Protein AF-0000000085049800 (afdb_homodimer)

Sequence (730 aa):
MSDAHPSPAIEVLEAGQAWETDAVIIGAGPVGLFAVFELGLLDIKAHLIDILDKVGGQCAELYPEKPIYDIPAWPIITGQEITDRLLEQIAPFGAKYHLGEMAVAVEKLEQDDGTTKWKVTTDQGTSVIARCILIAAGGGSFQPKKPPIPGIDGFEYIGAGIGVHYAVRKMEAFRGKRIVISGGGDSALDWTLNLQPIAERVTLMHRRDDFRAAPHSVAQMRKLVEEGKMDLIIGQATALSGETGHKLTGVTIEDNDGKEIHIDADTFLPFFGLTMKLGPVAEFGLNLHENLIPVDTEKFETSTPQIFAIGDINYYPGKLKLILSGFHEGALAAQAVFRYVFPDKKLRFQYTTSSSDLQKKLGVKMSDAHPSPAIEVLEAGQAWETDAVIIGAGPVGLFAVFELGLLDIKAHLIDILDKVGGQCAELYPEKPIYDIPAWPIITGQEITDRLLEQIAPFGAKYHLGEMAVAVEKLEQDDGTTKWKVTTDQGTSVIARCILIAAGGGSFQPKKPPIPGIDGFEYIGAGIGVHYAVRKMEAFRGKRIVISGGGDSALDWTLNLQPIAERVTLMHRRDDFRAAPHSVAQMRKLVEEGKMDLIIGQATALSGETGHKLTGVTIEDNDGKEIHIDADTFLPFFGLTMKLGPVAEFGLNLHENLIPVDTEKFETSTPQIFAIGDINYYPGKLKLILSGFHEGALAAQAVFRYVFPDKKLRFQYTTSSSDLQKKLGVK

Organism: Asticcacaulis excentricus (strain ATCC 15261 / DSM 4724 / KCTC 12464 / NCIMB 9791 / VKM B-1370 / CB 48) (NCBI:txid573065)

Structure (mmCIF, N/CA/C/O backbone):
data_AF-0000000085049800-model_v1
#
loop_
_entity.id
_entity.type
_entity.pdbx_description
1 polymer 'Ferredoxin--NADP reductase'
#
loop_
_atom_site.group_PDB
_atom_site.id
_atom_site.type_symbol
_atom_site.label_atom_id
_atom_site.label_alt_id
_atom_site.label_comp_id
_atom_site.label_asym_id
_atom_site.label_entity_id
_atom_site.label_seq_id
_atom_site.pdbx_PDB_ins_code
_atom_site.Cartn_x
_atom_site.Cartn_y
_atom_site.Cartn_z
_atom_site.occupancy
_atom_site.B_iso_or_equiv
_atom_site.auth_seq_id
_atom_site.auth_comp_id
_atom_site.auth_asym_id
_atom_site.auth_atom_id
_atom_site.pdbx_PDB_model_num
ATOM 1 N N . MET A 1 1 ? -1.495 15.266 -21.141 1 24.14 1 MET A N 1
ATOM 2 C CA . MET A 1 1 ? -2.504 16.062 -20.453 1 24.14 1 MET A CA 1
ATOM 3 C C . MET A 1 1 ? -3.275 15.203 -19.453 1 24.14 1 MET A C 1
ATOM 5 O O . MET A 1 1 ? -4.09 14.367 -19.828 1 24.14 1 MET A O 1
ATOM 9 N N . SER A 1 2 ? -2.662 14.758 -18.312 1 34.62 2 SER A N 1
ATOM 10 C CA . SER A 1 2 ? -3.285 13.93 -17.297 1 34.62 2 SER A CA 1
ATOM 11 C C . SER A 1 2 ? -4.66 14.461 -16.906 1 34.62 2 SER A C 1
ATOM 13 O O . SER A 1 2 ? -4.82 15.656 -16.656 1 34.62 2 SER A O 1
ATOM 15 N N . ASP A 1 3 ? -5.684 13.914 -17.453 1 35.56 3 ASP A N 1
ATOM 16 C CA . ASP A 1 3 ? -7.059 14.281 -17.109 1 35.56 3 ASP A CA 1
ATOM 17 C C . ASP A 1 3 ? -7.203 14.578 -15.625 1 35.56 3 ASP A C 1
ATOM 19 O O . ASP A 1 3 ? -6.996 13.703 -14.789 1 35.56 3 ASP A O 1
ATOM 23 N N . ALA A 1 4 ? -6.848 15.734 -15.289 1 41.78 4 ALA A N 1
ATOM 24 C CA . ALA A 1 4 ? -7.07 16.25 -13.945 1 41.78 4 ALA A CA 1
ATOM 25 C C . ALA A 1 4 ? -8.484 15.961 -13.469 1 41.78 4 ALA A C 1
ATOM 27 O O . ALA A 1 4 ? -9.453 16.547 -13.961 1 41.78 4 ALA A O 1
ATOM 28 N N . HIS A 1 5 ? -8.812 14.734 -13.109 1 48.75 5 HIS A N 1
ATOM 29 C CA . HIS A 1 5 ? -10.109 14.477 -12.484 1 48.75 5 HIS A CA 1
ATOM 30 C C . HIS A 1 5 ? -10.359 15.438 -11.328 1 48.75 5 HIS A C 1
ATOM 32 O O . HIS A 1 5 ? -9.5 15.625 -10.469 1 48.75 5 HIS A O 1
ATOM 38 N N . PRO A 1 6 ? -11.305 16.359 -11.484 1 51.94 6 PRO A N 1
ATOM 39 C CA . PRO A 1 6 ? -11.594 17.234 -10.352 1 51.94 6 PRO A CA 1
ATOM 40 C C . PRO A 1 6 ? -11.758 16.484 -9.039 1 51.94 6 PRO A C 1
ATOM 42 O O . PRO A 1 6 ? -12.32 15.375 -9.023 1 51.94 6 PRO A O 1
ATOM 45 N N . SER A 1 7 ? -11 16.797 -8.047 1 64.62 7 SER A N 1
ATOM 46 C CA . SER A 1 7 ? -11.141 16.203 -6.723 1 64.62 7 SER A CA 1
ATOM 47 C C . SER A 1 7 ? -12.578 16.344 -6.211 1 64.62 7 SER A C 1
ATOM 49 O O . SER A 1 7 ? -13.195 17.406 -6.359 1 64.62 7 SER A O 1
ATOM 51 N N . PRO A 1 8 ? -13.109 15.227 -5.816 1 71.88 8 PRO A N 1
ATOM 52 C CA . PRO A 1 8 ? -14.469 15.312 -5.27 1 71.88 8 PRO A CA 1
ATOM 53 C C . PRO A 1 8 ? -14.602 16.375 -4.18 1 71.88 8 PRO A C 1
ATOM 55 O O . PRO A 1 8 ? -13.633 16.656 -3.463 1 71.88 8 PRO A O 1
ATOM 58 N N . ALA A 1 9 ? -15.711 16.969 -4.23 1 78.5 9 ALA A N 1
ATOM 59 C CA . ALA A 1 9 ? -16.016 17.969 -3.207 1 78.5 9 ALA A CA 1
ATOM 60 C C . ALA A 1 9 ? -16.047 17.328 -1.818 1 78.5 9 ALA A C 1
ATOM 62 O O . ALA A 1 9 ? -16.641 16.266 -1.632 1 78.5 9 ALA A O 1
ATOM 63 N N . ILE A 1 10 ? -15.195 17.844 -0.924 1 89.19 10 ILE A N 1
ATOM 64 C CA . ILE A 1 10 ? -15.219 17.328 0.442 1 89.19 10 ILE A CA 1
ATOM 65 C C . ILE A 1 10 ? -16.125 18.203 1.305 1 89.19 10 ILE A C 1
ATOM 67 O O . ILE A 1 10 ? -16.297 19.391 1.032 1 89.19 10 ILE A O 1
ATOM 71 N N . GLU A 1 11 ? -16.828 17.625 2.279 1 90.06 11 GLU A N 1
ATOM 72 C CA . GLU A 1 11 ? -17.703 18.328 3.201 1 90.06 11 GLU A CA 1
ATOM 73 C C . GLU A 1 11 ? -16.938 18.844 4.418 1 90.06 11 GLU A C 1
ATOM 75 O O . GLU A 1 11 ? -16.812 18.141 5.422 1 90.06 11 GLU A O 1
ATOM 80 N N . VAL A 1 12 ? -16.594 20.031 4.332 1 94.06 12 VAL A N 1
ATOM 81 C CA . VAL A 1 12 ? -15.914 20.688 5.453 1 94.06 12 VAL A CA 1
ATOM 82 C C . VAL A 1 12 ? -16.953 21.312 6.383 1 94.06 12 VAL A C 1
ATOM 84 O O . VAL A 1 12 ? -17.766 22.125 5.945 1 94.06 12 VAL A O 1
ATOM 87 N N . LEU A 1 13 ? -16.875 20.984 7.629 1 95.62 13 LEU A N 1
ATOM 88 C CA . LEU A 1 13 ? -17.875 21.422 8.594 1 95.62 13 LEU A CA 1
ATOM 89 C C . LEU A 1 13 ? -17.438 22.703 9.281 1 95.62 13 LEU A C 1
ATOM 91 O O . LEU A 1 13 ? -16.234 22.922 9.492 1 95.62 13 LEU A O 1
ATOM 95 N N . GLU A 1 14 ? -18.406 23.422 9.664 1 92.62 14 GLU A N 1
ATOM 96 C CA . GLU A 1 14 ? -18.125 24.656 10.391 1 92.62 14 GLU A CA 1
ATOM 97 C C . GLU A 1 14 ? -17.562 24.375 11.773 1 92.62 14 GLU A C 1
ATOM 99 O O . GLU A 1 14 ? -18 23.438 12.445 1 92.62 14 GLU A O 1
ATOM 104 N N . ALA A 1 15 ? -16.703 25.203 12.219 1 93.31 15 ALA A N 1
ATOM 105 C CA . ALA A 1 15 ? -16.047 25.016 13.5 1 93.31 15 ALA A CA 1
ATOM 106 C C . ALA A 1 15 ? -16.969 25.375 14.656 1 93.31 15 ALA A C 1
ATOM 108 O O . ALA A 1 15 ? -17.938 26.109 14.484 1 93.31 15 ALA A O 1
ATOM 109 N N . GLY A 1 16 ? -16.656 24.812 15.789 1 95 16 GLY A N 1
ATOM 110 C CA . GLY A 1 16 ? -17.281 25.281 17.016 1 95 16 GLY A CA 1
ATOM 111 C C . GLY A 1 16 ? -18.5 24.484 17.422 1 95 16 GLY A C 1
ATOM 112 O O . GLY A 1 16 ? -19.172 24.812 18.406 1 95 16 GLY A O 1
ATOM 113 N N . GLN A 1 17 ? -18.797 23.484 16.688 1 96.94 17 GLN A N 1
ATOM 114 C CA . GLN A 1 17 ? -19.984 22.703 16.969 1 96.94 17 GLN A CA 1
ATOM 115 C C . GLN A 1 17 ? -19.641 21.359 17.578 1 96.94 17 GLN A C 1
ATOM 117 O O . GLN A 1 17 ? -18.453 21 17.656 1 96.94 17 GLN A O 1
ATOM 122 N N . ALA A 1 18 ? -20.672 20.734 18.094 1 98.31 18 ALA A N 1
ATOM 123 C CA . ALA A 1 18 ? -20.516 19.391 18.625 1 98.31 18 ALA A CA 1
ATOM 124 C C . ALA A 1 18 ? -21.016 18.344 17.625 1 98.31 18 ALA A C 1
ATOM 126 O O . ALA A 1 18 ? -22.047 18.516 16.984 1 98.31 18 ALA A O 1
ATOM 127 N N . TRP A 1 19 ? -20.219 17.281 17.469 1 98.62 19 TRP A N 1
ATOM 128 C CA . TRP A 1 19 ? -20.531 16.203 16.531 1 98.62 19 TRP A CA 1
ATOM 129 C C . TRP A 1 19 ? -20.391 14.844 17.188 1 98.62 19 TRP A C 1
ATOM 131 O O . TRP A 1 19 ? -19.781 14.719 18.25 1 98.62 19 TRP A O 1
ATOM 141 N N . GLU A 1 20 ? -21 13.898 16.609 1 98.44 20 GLU A N 1
ATOM 142 C CA . GLU A 1 20 ? -20.844 12.5 17 1 98.44 20 GLU A CA 1
ATOM 143 C C . GLU A 1 20 ? -20.594 11.617 15.781 1 98.44 20 GLU A C 1
ATOM 145 O O . GLU A 1 20 ? -21.188 11.836 14.719 1 98.44 20 GLU A O 1
ATOM 150 N N . THR A 1 21 ? -19.719 10.641 15.852 1 98.69 21 THR A N 1
ATOM 151 C CA . THR A 1 21 ? -19.391 9.695 14.789 1 98.69 21 THR A CA 1
ATOM 152 C C . THR A 1 21 ? -18.922 8.367 15.375 1 98.69 21 THR A C 1
ATOM 154 O O . THR A 1 21 ? -18.891 8.195 16.594 1 98.69 21 THR A O 1
ATOM 157 N N . ASP A 1 22 ? -18.656 7.371 14.523 1 98.81 22 ASP A N 1
ATOM 158 C CA . ASP A 1 22 ? -18.141 6.098 15 1 98.81 22 ASP A CA 1
ATOM 159 C C . ASP A 1 22 ? -16.656 6.207 15.336 1 98.81 22 ASP A C 1
ATOM 161 O O . ASP A 1 22 ? -16.203 5.719 16.375 1 98.81 22 ASP A O 1
ATOM 165 N N . ALA A 1 23 ? -15.898 6.84 14.477 1 98.94 23 ALA A N 1
ATOM 166 C CA . ALA A 1 23 ? -14.461 7.004 14.656 1 98.94 23 ALA A CA 1
ATOM 167 C C . ALA A 1 23 ? -14.016 8.414 14.273 1 98.94 23 ALA A C 1
ATOM 169 O O . ALA A 1 23 ? -14.508 8.984 13.297 1 98.94 23 ALA A O 1
ATOM 170 N N . VAL A 1 24 ? -13.125 8.984 14.992 1 98.94 24 VAL A N 1
ATOM 171 C CA . VAL A 1 24 ? -12.508 10.258 14.641 1 98.94 24 VAL A CA 1
ATOM 172 C C . VAL A 1 24 ? -11.031 10.039 14.32 1 98.94 24 VAL A C 1
ATOM 174 O O . VAL A 1 24 ? -10.328 9.328 15.039 1 98.94 24 VAL A O 1
ATOM 177 N N . ILE A 1 25 ? -10.586 10.508 13.188 1 98.94 25 ILE A N 1
ATOM 178 C CA . ILE A 1 25 ? -9.211 10.414 12.727 1 98.94 25 ILE A CA 1
ATOM 179 C C . ILE A 1 25 ? -8.523 11.773 12.891 1 98.94 25 ILE A C 1
ATOM 181 O O . ILE A 1 25 ? -9 12.781 12.375 1 98.94 25 ILE A O 1
ATOM 185 N N . ILE A 1 26 ? -7.48 11.82 13.68 1 98.81 26 ILE A N 1
ATOM 186 C CA . ILE A 1 26 ? -6.68 13.031 13.828 1 98.81 26 ILE A CA 1
ATOM 187 C C . ILE A 1 26 ? -5.551 13.031 12.805 1 98.81 26 ILE A C 1
ATOM 189 O O . ILE A 1 26 ? -4.539 12.352 12.977 1 98.81 26 ILE A O 1
ATOM 193 N N . GLY A 1 27 ? -5.664 13.812 11.758 1 98.5 27 GLY A N 1
ATOM 194 C CA . GLY A 1 27 ? -4.77 13.852 10.609 1 98.5 27 GLY A CA 1
ATOM 195 C C . GLY A 1 27 ? -5.445 13.469 9.305 1 98.5 27 GLY A C 1
ATOM 196 O O . GLY A 1 27 ? -6.004 12.375 9.195 1 98.5 27 GLY A O 1
ATOM 197 N N . ALA A 1 28 ? -5.398 14.391 8.367 1 98.62 28 ALA A N 1
ATOM 198 C CA . ALA A 1 28 ? -6.02 14.164 7.062 1 98.62 28 ALA A CA 1
ATOM 199 C C . ALA A 1 28 ? -4.965 14.031 5.969 1 98.62 28 ALA A C 1
ATOM 201 O O . ALA A 1 28 ? -5.164 14.508 4.848 1 98.62 28 ALA A O 1
ATOM 202 N N . GLY A 1 29 ? -3.773 13.492 6.344 1 98.56 29 GLY A N 1
ATOM 203 C CA . GLY A 1 29 ? -2.787 13.078 5.355 1 98.56 29 GLY A CA 1
ATOM 204 C C . GLY A 1 29 ? -3.156 11.797 4.645 1 98.56 29 GLY A C 1
ATOM 205 O O . GLY A 1 29 ? -4.27 11.289 4.805 1 98.56 29 GLY A O 1
ATOM 206 N N . PRO A 1 30 ? -2.238 11.258 3.834 1 98.81 30 PRO A N 1
ATOM 207 C CA . PRO A 1 30 ? -2.551 10.062 3.049 1 98.81 30 PRO A CA 1
ATOM 208 C C . PRO A 1 30 ? -3.023 8.898 3.912 1 98.81 30 PRO A C 1
ATOM 210 O O . PRO A 1 30 ? -4.004 8.234 3.574 1 98.81 30 PRO A O 1
ATOM 213 N N . VAL A 1 31 ? -2.387 8.633 5.031 1 98.94 31 VAL A N 1
ATOM 214 C CA . VAL A 1 31 ? -2.703 7.5 5.891 1 98.94 31 VAL A CA 1
ATOM 215 C C . VAL A 1 31 ? -4.086 7.691 6.512 1 98.94 31 VAL A C 1
ATOM 217 O O . VAL A 1 31 ? -4.891 6.758 6.555 1 98.94 31 VAL A O 1
ATOM 220 N N . GLY A 1 32 ? -4.395 8.914 6.977 1 98.94 32 GLY A N 1
ATOM 221 C CA . GLY A 1 32 ? -5.719 9.203 7.5 1 98.94 32 GLY A CA 1
ATOM 222 C C . GLY A 1 32 ? -6.816 9.039 6.469 1 98.94 32 GLY A C 1
ATOM 223 O O . GLY A 1 32 ? -7.871 8.477 6.758 1 98.94 32 GLY A O 1
ATOM 224 N N . LEU A 1 33 ? -6.551 9.57 5.293 1 98.88 33 LEU A N 1
ATOM 225 C CA . LEU A 1 33 ? -7.527 9.453 4.215 1 98.88 33 LEU A CA 1
ATOM 226 C C . LEU A 1 33 ? -7.809 7.984 3.893 1 98.88 33 LEU A C 1
ATOM 228 O O . LEU A 1 33 ? -8.969 7.574 3.797 1 98.88 33 LEU A O 1
ATOM 232 N N . PHE A 1 34 ? -6.816 7.156 3.791 1 98.94 34 PHE A N 1
ATOM 233 C CA . PHE A 1 34 ? -7.039 5.758 3.438 1 98.94 34 PHE A CA 1
ATOM 234 C C . PHE A 1 34 ? -7.691 5.004 4.59 1 98.94 34 PHE A C 1
ATOM 236 O O . PHE A 1 34 ? -8.43 4.039 4.371 1 98.94 34 PHE A O 1
ATOM 243 N N . ALA A 1 35 ? -7.402 5.457 5.844 1 98.94 35 ALA A N 1
ATOM 244 C CA . ALA A 1 35 ? -8.117 4.859 6.969 1 98.94 35 ALA A CA 1
ATOM 245 C C . ALA A 1 35 ? -9.625 5.02 6.812 1 98.94 35 ALA A C 1
ATOM 247 O O . ALA A 1 35 ? -10.391 4.137 7.199 1 98.94 35 ALA A O 1
ATOM 248 N N . VAL A 1 36 ? -10.117 6.18 6.211 1 98.88 36 VAL A N 1
ATOM 249 C CA . VAL A 1 36 ? -11.531 6.371 5.914 1 98.88 36 VAL A CA 1
ATOM 250 C C . VAL A 1 36 ? -12.031 5.242 5.02 1 98.88 36 VAL A C 1
ATOM 252 O O . VAL A 1 36 ? -13.125 4.715 5.227 1 98.88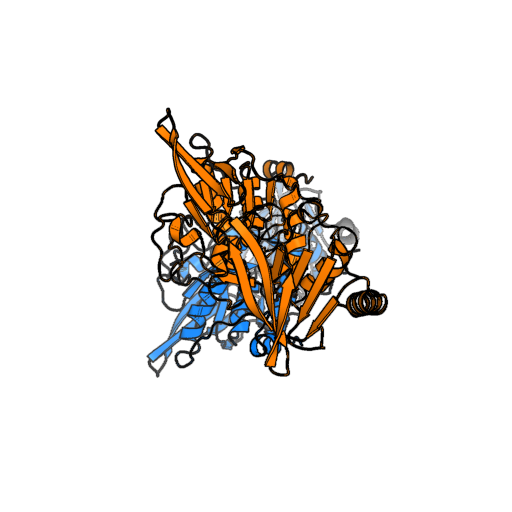 36 VAL A O 1
ATOM 255 N N . PHE A 1 37 ? -11.258 4.859 4.043 1 98.81 37 PHE A N 1
ATOM 256 C CA . PHE A 1 37 ? -11.602 3.787 3.115 1 98.81 37 PHE A CA 1
ATOM 257 C C . PHE A 1 37 ? -11.789 2.471 3.859 1 98.81 37 PHE A C 1
ATOM 259 O O . PHE A 1 37 ? -12.812 1.8 3.693 1 98.81 37 PHE A O 1
ATOM 266 N N . GLU A 1 38 ? -10.781 2.094 4.656 1 98.81 38 GLU A N 1
ATOM 267 C CA . GLU A 1 38 ? -10.812 0.827 5.383 1 98.81 38 GLU A CA 1
ATOM 268 C C . GLU A 1 38 ? -11.984 0.781 6.359 1 98.81 38 GLU A C 1
ATOM 270 O O . GLU A 1 38 ? -12.648 -0.249 6.492 1 98.81 38 GLU A O 1
ATOM 275 N N . LEU A 1 39 ? -12.219 1.9 7.09 1 98.88 39 LEU A N 1
ATOM 276 C CA . LEU A 1 39 ? -13.352 1.992 8 1 98.88 39 LEU A CA 1
ATOM 277 C C . LEU A 1 39 ? -14.672 1.918 7.238 1 98.88 39 LEU A C 1
ATOM 279 O O . LEU A 1 39 ? -15.602 1.223 7.66 1 98.88 39 LEU A O 1
ATOM 283 N N . GLY A 1 40 ? -14.758 2.629 6.121 1 98.62 40 GLY A N 1
ATOM 284 C CA . GLY A 1 40 ? -15.969 2.666 5.309 1 98.62 40 GLY A CA 1
ATOM 285 C C . GLY A 1 40 ? -16.375 1.302 4.789 1 98.62 40 GLY A C 1
ATOM 286 O O . GLY A 1 40 ? -17.562 0.988 4.723 1 98.62 40 GLY A O 1
ATOM 287 N N . LEU A 1 41 ? -15.438 0.433 4.41 1 98.25 41 LEU A N 1
ATOM 288 C CA . LEU A 1 41 ? -15.719 -0.926 3.963 1 98.25 41 LEU A CA 1
ATOM 289 C C . LEU A 1 41 ? -16.438 -1.717 5.047 1 98.25 41 LEU A C 1
ATOM 291 O O . LEU A 1 41 ? -17.125 -2.705 4.75 1 98.25 41 LEU A O 1
ATOM 295 N N . LEU A 1 42 ? -16.297 -1.271 6.309 1 98.19 42 LEU A N 1
ATOM 296 C CA . LEU A 1 42 ? -16.891 -1.972 7.441 1 98.19 42 LEU A CA 1
ATOM 297 C C . LEU A 1 42 ? -18.094 -1.201 7.988 1 98.19 42 LEU A C 1
ATOM 299 O O . LEU A 1 42 ? -18.516 -1.437 9.125 1 98.19 42 LEU A O 1
ATOM 303 N N . ASP A 1 43 ? -18.547 -0.177 7.273 1 97.88 43 ASP A N 1
ATOM 304 C CA . ASP A 1 43 ? -19.719 0.626 7.586 1 97.88 43 ASP A CA 1
ATOM 305 C C . ASP A 1 43 ? -19.469 1.53 8.789 1 97.88 43 ASP A C 1
ATOM 307 O O . ASP A 1 43 ? -20.375 1.8 9.578 1 97.88 43 ASP A O 1
ATOM 311 N N . ILE A 1 44 ? -18.266 1.91 9.031 1 98.75 44 ILE A N 1
ATOM 312 C CA . ILE A 1 44 ? -17.906 2.785 10.141 1 98.75 44 ILE A CA 1
ATOM 313 C C . ILE A 1 44 ? -17.781 4.223 9.641 1 98.75 44 ILE A C 1
ATOM 315 O O . ILE A 1 44 ? -17.016 4.5 8.711 1 98.75 44 ILE A O 1
ATOM 319 N N . LYS A 1 45 ? -18.484 5.098 10.188 1 98.69 45 LYS A N 1
ATOM 320 C CA . LYS A 1 45 ? -18.469 6.516 9.828 1 98.69 45 LYS A CA 1
ATOM 321 C C . LYS A 1 45 ? -17.297 7.23 10.492 1 98.69 45 LYS A C 1
ATOM 323 O O . LYS A 1 45 ? -16.969 6.957 11.656 1 98.69 45 LYS A O 1
ATOM 328 N N . ALA A 1 46 ? -16.734 8.195 9.742 1 98.81 46 ALA A N 1
ATOM 329 C CA . ALA A 1 46 ? -15.539 8.82 10.297 1 98.81 46 ALA A CA 1
ATOM 330 C C . ALA A 1 46 ? -15.562 10.336 10.078 1 98.81 46 ALA A C 1
ATOM 332 O O . ALA A 1 46 ? -16.078 10.812 9.07 1 98.81 46 ALA A O 1
ATOM 333 N N . HIS A 1 47 ? -15.039 11.07 10.984 1 98.88 47 HIS A N 1
ATOM 334 C CA . HIS A 1 47 ? -14.641 12.469 10.852 1 98.88 47 HIS A CA 1
ATOM 335 C C . HIS A 1 47 ? -13.117 12.602 10.875 1 98.88 47 HIS A C 1
ATOM 337 O O . HIS A 1 47 ? -12.438 11.875 11.602 1 98.88 47 HIS A O 1
ATOM 343 N N . LEU A 1 48 ? -12.625 13.484 10.086 1 98.88 48 LEU A N 1
ATOM 344 C CA . LEU A 1 48 ? -11.203 13.82 10.148 1 98.88 48 LEU A CA 1
ATOM 345 C C . LEU A 1 48 ? -11 15.227 10.695 1 98.88 48 LEU A C 1
ATOM 347 O O . LEU A 1 48 ? -11.742 16.156 10.336 1 98.88 48 LEU A O 1
ATOM 351 N N . ILE A 1 49 ? -10.047 15.359 11.57 1 98.62 49 ILE A N 1
ATOM 352 C CA . ILE A 1 49 ? -9.617 16.656 12.086 1 98.62 49 ILE A CA 1
ATOM 353 C C . ILE A 1 49 ? -8.188 16.938 11.617 1 98.62 49 ILE A C 1
ATOM 355 O O . ILE A 1 49 ? -7.293 16.109 11.789 1 98.62 49 ILE A O 1
ATOM 359 N N . ASP A 1 50 ? -7.977 18.062 11.016 1 97.69 50 ASP A N 1
ATOM 360 C CA . ASP A 1 50 ? -6.625 18.453 10.617 1 97.69 50 ASP A CA 1
ATOM 361 C C . ASP A 1 50 ? -6.387 19.953 10.852 1 97.69 50 ASP A C 1
ATOM 363 O O . ASP A 1 50 ? -7.27 20.766 10.594 1 97.69 50 ASP A O 1
ATOM 367 N N . ILE A 1 51 ? -5.195 20.25 11.289 1 95 51 ILE A N 1
ATOM 368 C CA . ILE A 1 51 ? -4.84 21.641 11.578 1 95 51 ILE A CA 1
ATOM 369 C C . ILE A 1 51 ? -4.711 22.406 10.266 1 95 51 ILE A C 1
ATOM 371 O O . ILE A 1 51 ? -4.922 23.625 10.234 1 95 51 ILE A O 1
ATOM 375 N N . LEU A 1 52 ? -4.348 21.703 9.211 1 93.25 52 LEU A N 1
ATOM 376 C CA . LEU A 1 52 ? -4.25 22.359 7.91 1 93.25 52 LEU A CA 1
ATOM 377 C C . LEU A 1 52 ? -5.637 22.656 7.355 1 93.25 52 LEU A C 1
ATOM 379 O O . LEU A 1 52 ? -6.605 21.969 7.676 1 93.25 52 LEU A O 1
ATOM 383 N N . ASP A 1 53 ? -5.754 23.672 6.496 1 90.62 53 ASP A N 1
ATOM 384 C CA . ASP A 1 53 ? -7.027 24.078 5.906 1 90.62 53 ASP A CA 1
ATOM 385 C C . ASP A 1 53 ? -7.332 23.266 4.648 1 90.62 53 ASP A C 1
ATOM 387 O O . ASP A 1 53 ? -8.312 23.531 3.957 1 90.62 53 ASP A O 1
ATOM 391 N N . LYS A 1 54 ? -6.496 22.297 4.359 1 92.62 54 LYS A N 1
ATOM 392 C CA . LYS A 1 54 ? -6.699 21.391 3.238 1 92.62 54 LYS A CA 1
ATOM 393 C C . LYS A 1 54 ? -6.27 19.969 3.605 1 92.62 54 LYS A C 1
ATOM 395 O O . LYS A 1 54 ? -5.5 19.766 4.551 1 92.62 54 LYS A O 1
ATOM 400 N N . VAL A 1 55 ? -6.707 19 2.824 1 97.31 55 VAL A N 1
ATOM 401 C CA . VAL A 1 55 ? -6.363 17.609 3.053 1 97.31 55 VAL A CA 1
ATOM 402 C C . VAL A 1 55 ? -5.047 17.281 2.352 1 97.31 55 VAL A C 1
ATOM 404 O O . VAL A 1 55 ? -4.59 18.031 1.489 1 97.31 55 VAL A O 1
ATOM 407 N N . GLY A 1 56 ? -4.422 16.172 2.783 1 97.44 56 GLY A N 1
ATOM 408 C CA . GLY A 1 56 ? -3.256 15.656 2.082 1 97.44 56 GLY A CA 1
ATOM 409 C C . GLY A 1 56 ? -2.002 15.648 2.938 1 97.44 56 GLY A C 1
ATOM 410 O O . GLY A 1 56 ? -1.021 14.977 2.604 1 97.44 56 GLY A O 1
ATOM 411 N N . GLY A 1 57 ? -2.039 16.391 4.078 1 96.56 57 GLY A N 1
ATOM 412 C CA . GLY A 1 57 ? -0.918 16.375 5.004 1 96.56 57 GLY A CA 1
ATOM 413 C C . GLY A 1 57 ? 0.378 16.859 4.379 1 96.56 57 GLY A C 1
ATOM 414 O O . GLY A 1 57 ? 0.387 17.828 3.619 1 96.56 57 GLY A O 1
ATOM 415 N N . GLN A 1 58 ? 1.481 16.266 4.766 1 94.31 58 GLN A N 1
ATOM 416 C CA . GLN A 1 58 ? 2.812 16.656 4.305 1 94.31 58 GLN A CA 1
ATOM 417 C C . GLN A 1 58 ? 2.898 16.625 2.781 1 94.31 58 GLN A C 1
ATOM 419 O O . GLN A 1 58 ? 3.5 17.5 2.168 1 94.31 58 GLN A O 1
ATOM 424 N N . CYS A 1 59 ? 2.24 15.648 2.145 1 95.62 59 CYS A N 1
ATOM 425 C CA . CYS A 1 59 ? 2.312 15.484 0.698 1 95.62 59 CYS A CA 1
ATOM 426 C C . CYS A 1 59 ? 1.755 16.703 -0.021 1 95.62 59 CYS A C 1
ATOM 428 O O . CYS A 1 59 ? 2.395 17.25 -0.928 1 95.62 59 CYS A O 1
ATOM 430 N N . ALA A 1 60 ? 0.665 17.156 0.381 1 92.69 60 ALA A N 1
ATOM 431 C CA . ALA A 1 60 ? 0.021 18.297 -0.276 1 92.69 60 ALA A CA 1
ATOM 432 C C . ALA A 1 60 ? 0.625 19.609 0.193 1 92.69 60 ALA A C 1
ATOM 434 O O . ALA A 1 60 ? 0.708 20.578 -0.576 1 92.69 60 ALA A O 1
ATOM 435 N N . GLU A 1 61 ? 1.071 19.641 1.442 1 91.25 61 GLU A N 1
ATOM 436 C CA . GLU A 1 61 ? 1.523 20.891 2.037 1 91.25 61 GLU A CA 1
ATOM 437 C C . GLU A 1 61 ? 2.982 21.172 1.691 1 91.25 61 GLU A C 1
ATOM 439 O O . GLU A 1 61 ? 3.338 22.297 1.339 1 91.25 61 GLU A O 1
ATOM 444 N N . LEU A 1 62 ? 3.834 20.141 1.813 1 89 62 LEU A N 1
ATOM 445 C CA . LEU A 1 62 ? 5.27 20.391 1.761 1 89 62 LEU A CA 1
ATOM 446 C C . LEU A 1 62 ? 5.82 20.094 0.371 1 89 62 LEU A C 1
ATOM 448 O O . LEU A 1 62 ? 6.738 20.766 -0.096 1 89 62 LEU A O 1
ATOM 452 N N . TYR A 1 63 ? 5.289 19.109 -0.329 1 89.12 63 TYR A N 1
ATOM 453 C CA . TYR A 1 63 ? 5.891 18.719 -1.601 1 89.12 63 TYR A CA 1
ATOM 454 C C . TYR A 1 63 ? 4.828 18.219 -2.576 1 89.12 63 TYR A C 1
ATOM 456 O O . TYR A 1 63 ? 4.941 17.125 -3.115 1 89.12 63 TYR A O 1
ATOM 464 N N . PRO A 1 64 ? 3.861 19.125 -2.908 1 91.81 64 PRO A N 1
ATOM 465 C CA . PRO A 1 64 ? 2.734 18.703 -3.748 1 91.81 64 PRO A CA 1
ATOM 466 C C . PRO A 1 64 ? 3.17 18.281 -5.152 1 91.81 64 PRO A C 1
ATOM 468 O O . PRO A 1 64 ? 2.539 17.422 -5.762 1 91.81 64 PRO A O 1
ATOM 471 N N . GLU A 1 65 ? 4.25 18.859 -5.652 1 93.06 65 GLU A N 1
ATOM 472 C CA . GLU A 1 65 ? 4.641 18.609 -7.035 1 93.06 65 GLU A CA 1
ATOM 473 C C . GLU A 1 65 ? 5.777 17.594 -7.113 1 93.06 65 GLU A C 1
ATOM 475 O O . GLU A 1 65 ? 6.156 17.156 -8.203 1 93.06 65 GLU A O 1
ATOM 480 N N . LYS A 1 66 ? 6.344 17.234 -5.953 1 92.31 66 LYS A N 1
ATOM 481 C CA . LYS A 1 66 ? 7.477 16.312 -5.973 1 92.31 66 LYS A CA 1
ATOM 482 C C . LYS A 1 66 ? 7.02 14.875 -6.238 1 92.31 66 LYS A C 1
ATOM 484 O O . LYS A 1 66 ? 5.977 14.453 -5.738 1 92.31 66 LYS A O 1
ATOM 489 N N . PRO A 1 67 ? 7.82 14.172 -6.969 1 95.19 67 PRO A N 1
ATOM 490 C CA . PRO A 1 67 ? 7.465 12.781 -7.27 1 95.19 67 PRO A CA 1
ATOM 491 C C . PRO A 1 67 ? 7.73 11.836 -6.094 1 95.19 67 PRO A C 1
ATOM 493 O O . PRO A 1 67 ? 8.719 12.008 -5.375 1 95.19 67 PRO A O 1
ATOM 496 N N . ILE A 1 68 ? 6.852 10.961 -5.84 1 96.81 68 ILE A N 1
ATOM 497 C CA . ILE A 1 68 ? 6.977 9.812 -4.957 1 96.81 68 ILE A CA 1
ATOM 498 C C . ILE A 1 68 ? 7.012 8.531 -5.785 1 96.81 68 ILE A C 1
ATOM 500 O O . ILE A 1 68 ? 6.164 8.32 -6.656 1 96.81 68 ILE A O 1
ATOM 504 N N . TYR A 1 69 ? 7.996 7.637 -5.523 1 97.81 69 TYR A N 1
ATOM 505 C CA . TYR A 1 69 ? 8.195 6.5 -6.418 1 97.81 69 TYR A CA 1
ATOM 506 C C . TYR A 1 69 ? 7.91 5.188 -5.703 1 97.81 69 TYR A C 1
ATOM 508 O O . TYR A 1 69 ? 7.902 4.121 -6.324 1 97.81 69 TYR A O 1
ATOM 516 N N . ASP A 1 70 ? 7.617 5.289 -4.348 1 98.06 70 ASP A N 1
ATOM 517 C CA . ASP A 1 70 ? 7.594 4.039 -3.596 1 98.06 70 ASP A CA 1
ATOM 518 C C . ASP A 1 70 ? 6.176 3.689 -3.15 1 98.06 70 ASP A C 1
ATOM 520 O O . AS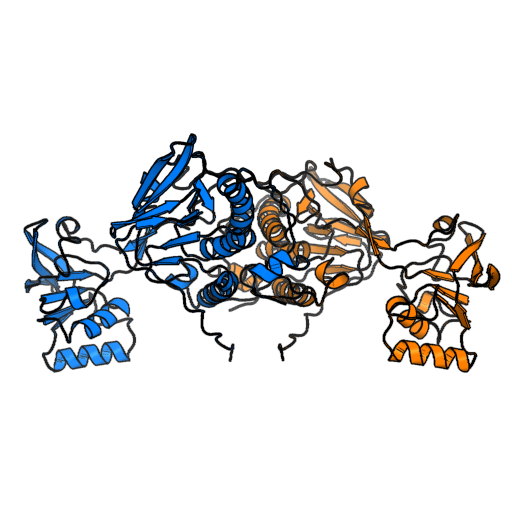P A 1 70 ? 5.988 2.961 -2.176 1 98.06 70 ASP A O 1
ATOM 524 N N . ILE A 1 71 ? 5.129 4.297 -3.828 1 98.75 71 ILE A N 1
ATOM 525 C CA . ILE A 1 71 ? 3.754 3.838 -3.689 1 98.75 71 ILE A CA 1
ATOM 526 C C . ILE A 1 71 ? 3.502 2.67 -4.641 1 98.75 71 ILE A C 1
ATOM 528 O O . ILE A 1 71 ? 3.695 2.797 -5.852 1 98.75 71 ILE A O 1
ATOM 532 N N . PRO A 1 72 ? 3.025 1.475 -4.105 1 98.62 72 PRO A N 1
ATOM 533 C CA . PRO A 1 72 ? 2.906 0.292 -4.961 1 98.62 72 PRO A CA 1
ATOM 534 C C . PRO A 1 72 ? 2.008 0.53 -6.176 1 98.62 72 PRO A C 1
ATOM 536 O O . PRO A 1 72 ? 0.936 1.125 -6.047 1 98.62 72 PRO A O 1
ATOM 539 N N . ALA A 1 73 ? 2.465 0.067 -7.324 1 98.38 73 ALA A N 1
ATOM 540 C CA . ALA A 1 73 ? 1.759 0.117 -8.602 1 98.38 73 ALA A CA 1
ATOM 541 C C . ALA A 1 73 ? 1.717 1.54 -9.148 1 98.38 73 ALA A C 1
ATOM 543 O O . ALA A 1 73 ? 1.038 1.81 -10.141 1 98.38 73 ALA A O 1
ATOM 544 N N . TRP A 1 74 ? 2.428 2.475 -8.508 1 98.25 74 TRP A N 1
ATOM 545 C CA . TRP A 1 74 ? 2.658 3.82 -9.023 1 98.25 74 TRP A CA 1
ATOM 546 C C . TRP A 1 74 ? 4.137 4.039 -9.328 1 98.25 74 TRP A C 1
ATOM 548 O O . TRP A 1 74 ? 4.906 4.426 -8.445 1 98.25 74 TRP A O 1
ATOM 558 N N . PRO A 1 75 ? 4.516 3.861 -10.602 1 97.19 75 PRO A N 1
ATOM 559 C CA . PRO A 1 75 ? 5.914 4.164 -10.93 1 97.19 75 PRO A CA 1
ATOM 560 C C . PRO A 1 75 ? 6.316 5.582 -10.539 1 97.19 75 PRO A C 1
ATOM 562 O O . PRO A 1 75 ? 7.465 5.816 -10.148 1 97.19 75 PRO A O 1
ATOM 565 N N . ILE A 1 76 ? 5.367 6.461 -10.641 1 96.88 76 ILE A N 1
ATOM 566 C CA . ILE A 1 76 ? 5.535 7.852 -10.219 1 96.88 76 ILE A CA 1
ATOM 567 C C . ILE A 1 76 ? 4.184 8.445 -9.836 1 96.88 76 ILE A C 1
ATOM 569 O O . ILE A 1 76 ? 3.176 8.188 -10.5 1 96.88 76 ILE A O 1
ATOM 573 N N . ILE A 1 77 ? 4.121 9.172 -8.781 1 97.56 77 ILE A N 1
ATOM 574 C CA . ILE A 1 77 ? 2.938 9.922 -8.383 1 97.56 77 ILE A CA 1
ATOM 575 C C . ILE A 1 77 ? 3.354 11.148 -7.574 1 97.56 77 ILE A C 1
ATOM 577 O O . ILE A 1 77 ? 4.27 11.07 -6.75 1 97.56 77 ILE A O 1
ATOM 581 N N . THR A 1 78 ? 2.779 12.289 -7.762 1 96.94 78 THR A N 1
ATOM 582 C CA . THR A 1 78 ? 3.168 13.477 -7 1 96.94 78 THR A CA 1
ATOM 583 C C . THR A 1 78 ? 2.449 13.516 -5.656 1 96.94 78 THR A C 1
ATOM 585 O O . THR A 1 78 ? 1.481 12.781 -5.441 1 96.94 78 THR A O 1
ATOM 588 N N . GLY A 1 79 ? 2.924 14.367 -4.809 1 96.69 79 GLY A N 1
ATOM 589 C CA . GLY A 1 79 ? 2.254 14.57 -3.533 1 96.69 79 GLY A CA 1
ATOM 590 C C . GLY A 1 79 ? 0.799 14.977 -3.68 1 96.69 79 GLY A C 1
ATOM 591 O O . GLY A 1 79 ? -0.072 14.438 -2.99 1 96.69 79 GLY A O 1
ATOM 592 N N . GLN A 1 80 ? 0.49 15.844 -4.59 1 95.94 80 GLN A N 1
ATOM 593 C CA . GLN A 1 80 ? -0.888 16.281 -4.797 1 95.94 80 GLN A CA 1
ATOM 594 C C . GLN A 1 80 ? -1.727 15.172 -5.418 1 95.94 80 GLN A C 1
ATOM 596 O O . GLN A 1 80 ? -2.875 14.953 -5.027 1 95.94 80 GLN A O 1
ATOM 601 N N . GLU A 1 81 ? -1.152 14.461 -6.344 1 96.75 81 GLU A N 1
ATOM 602 C CA . GLU A 1 81 ? -1.885 13.414 -7.043 1 96.75 81 GLU A CA 1
ATOM 603 C C . GLU A 1 81 ? -2.303 12.297 -6.086 1 96.75 81 GLU A C 1
ATOM 605 O O . GLU A 1 81 ? -3.41 11.766 -6.191 1 96.75 81 GLU A O 1
ATOM 610 N N . ILE A 1 82 ? -1.394 11.891 -5.211 1 98.25 82 ILE A N 1
ATOM 611 C CA . ILE A 1 82 ? -1.766 10.828 -4.281 1 98.25 82 ILE A CA 1
ATOM 612 C C . ILE A 1 82 ? -2.926 11.297 -3.404 1 98.25 82 ILE A C 1
ATOM 614 O O . ILE A 1 82 ? -3.826 10.516 -3.09 1 98.25 82 ILE A O 1
ATOM 618 N N . THR A 1 83 ? -2.959 12.562 -3.023 1 97.81 83 THR A N 1
ATOM 619 C CA . THR A 1 83 ? -4.059 13.125 -2.244 1 97.81 83 THR A CA 1
ATOM 620 C C . THR A 1 83 ? -5.367 13.055 -3.025 1 97.81 83 THR A C 1
ATOM 622 O O . THR A 1 83 ? -6.375 12.57 -2.514 1 97.81 83 THR A O 1
ATOM 625 N N . ASP A 1 84 ? -5.297 13.453 -4.277 1 97.31 84 ASP A N 1
ATOM 626 C CA . ASP A 1 84 ? -6.484 13.477 -5.125 1 97.31 84 ASP A CA 1
ATOM 627 C C . ASP A 1 84 ? -7.035 12.07 -5.344 1 97.31 84 ASP A C 1
ATOM 629 O O . ASP A 1 84 ? -8.25 11.859 -5.289 1 97.31 84 ASP A O 1
ATOM 633 N N . ARG A 1 85 ? -6.16 11.141 -5.559 1 97.88 85 ARG A N 1
ATOM 634 C CA . ARG A 1 85 ? -6.559 9.758 -5.797 1 97.88 85 ARG A CA 1
ATOM 635 C C . ARG A 1 85 ? -7.195 9.148 -4.555 1 97.88 85 ARG A C 1
ATOM 637 O O . ARG A 1 85 ? -8.18 8.414 -4.652 1 97.88 85 ARG A O 1
ATOM 644 N N . LEU A 1 86 ? -6.648 9.445 -3.449 1 98.69 86 LEU A N 1
ATOM 645 C CA . LEU A 1 86 ? -7.211 8.93 -2.205 1 98.69 86 LEU A CA 1
ATOM 646 C C . LEU A 1 86 ? -8.586 9.539 -1.935 1 98.69 86 LEU A C 1
ATOM 648 O O . LEU A 1 86 ? -9.492 8.844 -1.479 1 98.69 86 LEU A O 1
ATOM 652 N N . LEU A 1 87 ? -8.734 10.836 -2.215 1 98.25 87 LEU A N 1
ATOM 653 C CA . LEU A 1 87 ? -10.031 11.469 -2.037 1 98.25 87 LEU A CA 1
ATOM 654 C C . LEU A 1 87 ? -11.086 10.82 -2.932 1 98.25 87 LEU A C 1
ATOM 656 O O . LEU A 1 87 ? -12.219 10.586 -2.498 1 98.25 87 LEU A O 1
ATOM 660 N N . GLU A 1 88 ? -10.688 10.539 -4.152 1 97.69 88 GLU A N 1
ATOM 661 C CA . GLU A 1 88 ? -11.586 9.82 -5.055 1 97.69 88 GLU A CA 1
ATOM 662 C C . GLU A 1 88 ? -11.953 8.453 -4.496 1 97.69 88 GLU A C 1
ATOM 664 O O . GLU A 1 88 ? -13.117 8.055 -4.535 1 97.69 88 GLU A O 1
ATOM 669 N N . GLN A 1 89 ? -11.023 7.758 -3.953 1 97.56 89 GLN A N 1
ATOM 670 C CA . GLN A 1 89 ? -11.188 6.395 -3.461 1 97.56 89 GLN A CA 1
ATOM 671 C C . GLN A 1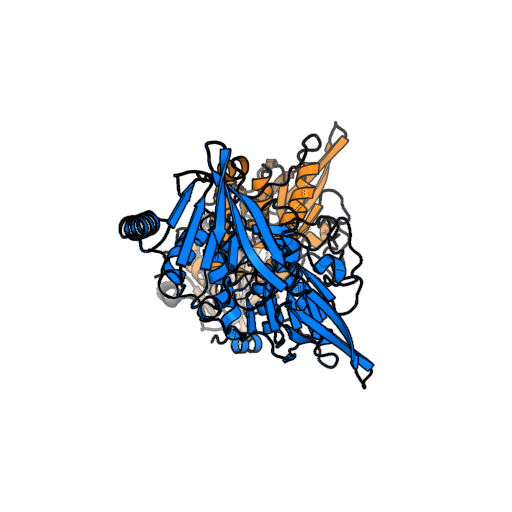 89 ? -12.117 6.359 -2.25 1 97.56 89 GLN A C 1
ATOM 673 O O . GLN A 1 89 ? -12.867 5.398 -2.062 1 97.56 89 GLN A O 1
ATOM 678 N N . ILE A 1 90 ? -12.141 7.438 -1.443 1 98.06 90 ILE A N 1
ATOM 679 C CA . ILE A 1 90 ? -12.875 7.371 -0.187 1 98.06 90 ILE A CA 1
ATOM 680 C C . ILE A 1 90 ? -14.211 8.102 -0.332 1 98.06 90 ILE A C 1
ATOM 682 O O . ILE A 1 90 ? -15.039 8.086 0.583 1 98.06 90 ILE A O 1
ATOM 686 N N . ALA A 1 91 ? -14.492 8.695 -1.489 1 97.12 91 ALA A N 1
ATOM 687 C CA . ALA A 1 91 ? -15.664 9.531 -1.731 1 97.12 91 ALA A CA 1
ATOM 688 C C . ALA A 1 91 ? -16.953 8.789 -1.376 1 97.12 91 ALA A C 1
ATOM 690 O O . ALA A 1 91 ? -17.859 9.367 -0.773 1 97.12 91 ALA A O 1
ATOM 691 N N . PRO A 1 92 ? -17.078 7.488 -1.65 1 96.44 92 PRO A N 1
ATOM 692 C CA . PRO A 1 92 ? -18.344 6.793 -1.403 1 96.44 92 PRO A CA 1
ATOM 693 C C . PRO A 1 92 ? -18.703 6.719 0.08 1 96.44 92 PRO A C 1
ATOM 695 O O . PRO A 1 92 ? -19.844 6.418 0.432 1 96.44 92 PRO A O 1
ATOM 698 N N . PHE A 1 93 ? -17.75 6.996 0.946 1 97.25 93 PHE A N 1
ATOM 699 C CA . PHE A 1 93 ? -17.984 6.711 2.359 1 97.25 93 PHE A CA 1
ATOM 700 C C . PHE A 1 93 ? -18.375 7.977 3.109 1 97.25 93 PHE A C 1
ATOM 702 O O . PHE A 1 93 ? -18.75 7.918 4.281 1 97.25 93 PHE A O 1
ATOM 709 N N . GLY A 1 94 ? -18.25 9.141 2.498 1 95.62 94 GLY A N 1
ATOM 710 C CA . GLY A 1 94 ? -18.859 10.375 2.973 1 95.62 94 GLY A CA 1
ATOM 711 C C . GLY A 1 94 ? -18.25 10.875 4.27 1 95.62 94 GLY A C 1
ATOM 712 O O . GLY A 1 94 ? -18.969 11.297 5.176 1 95.62 94 GLY A O 1
ATOM 713 N N . ALA A 1 95 ? -16.969 10.828 4.434 1 97.62 95 ALA A N 1
ATOM 714 C CA . ALA A 1 95 ? -16.297 11.328 5.625 1 97.62 95 ALA A CA 1
ATOM 715 C C . ALA A 1 95 ? -16.547 12.828 5.801 1 97.62 95 ALA A C 1
ATOM 717 O O . ALA A 1 95 ? -16.781 13.539 4.824 1 97.62 95 ALA A O 1
ATOM 718 N N . LYS A 1 96 ? -16.547 13.273 7.012 1 98.5 96 LYS A N 1
ATOM 719 C CA . LYS A 1 96 ? -16.672 14.695 7.328 1 98.5 96 LYS A CA 1
ATOM 720 C C . LYS A 1 96 ? -15.32 15.266 7.766 1 98.5 96 LYS A C 1
ATOM 722 O O . LYS A 1 96 ? -14.508 14.562 8.367 1 98.5 96 LYS A O 1
ATOM 727 N N . TYR A 1 97 ? -15.148 16.516 7.473 1 98.62 97 TYR A N 1
ATOM 728 C CA . TYR A 1 97 ? -13.82 17.094 7.66 1 98.62 97 TYR A CA 1
ATOM 729 C C . TYR A 1 97 ? -13.883 18.344 8.523 1 98.62 97 TYR A C 1
ATOM 731 O O . TYR A 1 97 ? -14.695 19.234 8.273 1 98.62 97 TYR A O 1
ATOM 739 N N . HIS A 1 98 ? -13.109 18.344 9.539 1 98.31 98 HIS A N 1
ATOM 740 C CA . HIS A 1 98 ? -12.805 19.531 10.344 1 98.31 98 HIS A CA 1
ATOM 741 C C . HIS A 1 98 ? -11.414 20.062 10.031 1 98.31 98 HIS A C 1
ATOM 743 O O . HIS A 1 98 ? -10.438 19.672 10.664 1 98.31 98 HIS A O 1
ATOM 749 N N . LEU A 1 99 ? -11.336 20.953 9.055 1 96.38 99 LEU A N 1
ATOM 750 C CA . LEU A 1 99 ? -10.07 21.484 8.57 1 96.38 99 LEU A CA 1
ATOM 751 C C . LEU A 1 99 ? -9.766 22.828 9.219 1 96.38 99 LEU A C 1
ATOM 753 O O . LEU A 1 99 ? -10.68 23.562 9.602 1 96.38 99 LEU A O 1
ATOM 757 N N . GLY A 1 100 ? -8.445 23.141 9.32 1 92.62 100 GLY A N 1
ATOM 758 C CA . GLY A 1 100 ? -8.047 24.359 10.008 1 92.62 100 GLY A CA 1
ATOM 759 C C . GLY A 1 100 ? -8.242 24.281 11.516 1 92.62 100 GLY A C 1
ATOM 760 O O . GLY A 1 100 ? -8.359 25.312 12.188 1 92.62 100 GLY A O 1
ATOM 761 N N . GLU A 1 101 ? -8.43 23.047 12.016 1 94.81 101 GLU A N 1
ATOM 762 C CA . GLU A 1 101 ? -8.656 22.828 13.445 1 94.81 101 GLU A CA 1
ATOM 763 C C . GLU A 1 101 ? -7.641 21.844 14.016 1 94.81 101 GLU A C 1
ATOM 765 O O . GLU A 1 101 ? -7.375 20.797 13.422 1 94.81 101 GLU A O 1
ATOM 770 N N . MET A 1 102 ? -7.098 22.156 15.148 1 95.12 102 MET A N 1
ATOM 771 C CA . MET A 1 102 ? -6.141 21.297 15.836 1 95.12 102 MET A CA 1
ATOM 772 C C . MET A 1 102 ? -6.809 20.547 16.984 1 95.12 102 MET A C 1
ATOM 774 O O . MET A 1 102 ? -7.461 21.156 17.828 1 95.12 102 MET A O 1
ATOM 778 N N . ALA A 1 103 ? -6.715 19.219 16.969 1 97.69 103 ALA A N 1
ATOM 779 C CA . ALA A 1 103 ? -7.133 18.469 18.156 1 97.69 103 ALA A CA 1
ATOM 780 C C . ALA A 1 103 ? -6.238 18.797 19.344 1 97.69 103 ALA A C 1
ATOM 782 O O . ALA A 1 103 ? -5.02 18.625 19.281 1 97.69 103 ALA A O 1
ATOM 783 N N . VAL A 1 104 ? -6.82 19.234 20.484 1 96.62 104 VAL A N 1
ATOM 784 C CA . VAL A 1 104 ? -5.977 19.734 21.562 1 96.62 104 VAL A CA 1
ATOM 785 C C . VAL A 1 104 ? -6.227 18.922 22.828 1 96.62 104 VAL A C 1
ATOM 787 O O . VAL A 1 104 ? -5.43 18.953 23.766 1 96.62 104 VAL A O 1
ATOM 790 N N . ALA A 1 105 ? -7.367 18.188 22.859 1 97.44 105 ALA A N 1
ATOM 791 C CA . ALA A 1 105 ? -7.66 17.406 24.047 1 97.44 105 ALA A CA 1
ATOM 792 C C . ALA A 1 105 ? -8.453 16.156 23.703 1 97.44 105 ALA A C 1
ATOM 794 O O . ALA A 1 105 ? -9.25 16.156 22.766 1 97.44 105 ALA A O 1
ATOM 795 N N . VAL A 1 106 ? -8.211 15.078 24.469 1 97.94 106 VAL A N 1
ATOM 796 C CA . VAL A 1 106 ? -8.945 13.82 24.391 1 97.94 106 VAL A CA 1
ATOM 797 C C . VAL A 1 106 ? -9.453 13.445 25.781 1 97.94 106 VAL A C 1
ATOM 799 O O . VAL A 1 106 ? -8.695 13.484 26.766 1 97.94 106 VAL A O 1
ATOM 802 N N . GLU A 1 107 ? -10.766 13.117 25.875 1 97.88 107 GLU A N 1
ATOM 803 C CA . GLU A 1 107 ? -11.367 12.781 27.156 1 97.88 107 GLU A CA 1
ATOM 804 C C . GLU A 1 107 ? -12.18 11.492 27.062 1 97.88 107 GLU A C 1
ATOM 806 O O . GLU A 1 107 ? -12.938 11.297 26.109 1 97.88 107 GLU A O 1
ATOM 811 N N . LYS A 1 108 ? -12.016 10.68 28.047 1 97.94 108 LYS A N 1
ATOM 812 C CA . LYS A 1 108 ? -12.805 9.453 28.141 1 97.94 108 LYS A CA 1
ATOM 813 C C . LYS A 1 108 ? -14.203 9.734 28.688 1 97.94 108 LYS A C 1
ATOM 815 O O . LYS A 1 108 ? -14.352 10.453 29.688 1 97.94 108 LYS A O 1
ATOM 820 N N . LEU A 1 109 ? -15.195 9.25 28.016 1 98.06 109 LEU A N 1
ATOM 821 C CA . LEU A 1 109 ? -16.578 9.352 28.453 1 98.06 109 LEU A CA 1
ATOM 822 C C . LEU A 1 109 ? -17.156 7.98 28.797 1 98.06 109 LEU A C 1
ATOM 824 O O . LEU A 1 109 ? -17.359 7.152 27.906 1 98.06 109 LEU A O 1
ATOM 828 N N . GLU A 1 110 ? -17.453 7.785 30.031 1 96.88 110 GLU A N 1
ATOM 829 C CA . GLU A 1 110 ? -18.109 6.543 30.438 1 96.88 110 GLU A CA 1
ATOM 830 C C . GLU A 1 110 ? -19.609 6.586 30.141 1 96.88 110 GLU A C 1
ATOM 832 O O . GLU A 1 110 ? -20.281 7.574 30.453 1 96.88 110 GLU A O 1
ATOM 837 N N . GLN A 1 111 ? -19.984 5.547 29.547 1 94.19 111 GLN A N 1
ATOM 838 C CA . GLN A 1 111 ? -21.406 5.461 29.219 1 94.19 111 GLN A CA 1
ATOM 839 C C . GLN A 1 111 ? -22.156 4.672 30.281 1 94.19 111 GLN A C 1
ATOM 841 O O . GLN A 1 111 ? -21.578 3.871 31 1 94.19 111 GLN A O 1
ATOM 846 N N . ASP A 1 112 ? -23.469 4.863 30.266 1 92.94 112 ASP A N 1
ATOM 847 C CA . ASP A 1 112 ? -24.344 4.203 31.234 1 92.94 112 ASP A CA 1
ATOM 848 C C . ASP A 1 112 ? -24.344 2.689 31.031 1 92.94 112 ASP A C 1
ATOM 850 O O . ASP A 1 112 ? -24.516 1.929 31.984 1 92.94 112 ASP A O 1
ATOM 854 N N . ASP A 1 113 ? -24.094 2.248 29.844 1 91.81 113 ASP A N 1
ATOM 855 C CA . ASP A 1 113 ? -24.172 0.823 29.547 1 91.81 113 ASP A CA 1
ATOM 856 C C . ASP A 1 113 ? -22.828 0.142 29.75 1 91.81 113 ASP A C 1
ATOM 858 O O . ASP A 1 113 ? -22.641 -1.019 29.375 1 91.81 113 ASP A O 1
ATOM 862 N N . GLY A 1 114 ? -21.859 0.835 30.297 1 91.5 114 GLY A N 1
ATOM 863 C CA . GLY A 1 114 ? -20.562 0.26 30.594 1 91.5 114 GLY A CA 1
ATOM 864 C C . GLY A 1 114 ? -19.547 0.417 29.469 1 91.5 114 GLY A C 1
ATOM 865 O O . GLY A 1 114 ? -18.375 0.093 29.641 1 91.5 114 GLY A O 1
ATOM 866 N N . THR A 1 115 ? -20.047 0.949 28.375 1 93.62 115 THR A N 1
ATOM 867 C CA . THR A 1 115 ? -19.125 1.184 27.266 1 93.62 115 THR A CA 1
ATOM 868 C C . THR A 1 115 ? -18.453 2.549 27.391 1 93.62 115 THR A C 1
ATOM 870 O O . THR A 1 115 ? -18.766 3.311 28.312 1 93.62 115 THR A O 1
ATOM 873 N N . THR A 1 116 ? -17.453 2.699 26.625 1 96.94 116 THR A N 1
ATOM 874 C CA . THR A 1 116 ? -16.688 3.941 26.656 1 96.94 116 THR A CA 1
ATOM 875 C C . THR A 1 116 ? -16.703 4.629 25.297 1 96.94 116 THR A C 1
ATOM 877 O O . THR A 1 116 ? -16.656 3.963 24.266 1 96.94 116 THR A O 1
ATOM 880 N N . LYS A 1 117 ? -16.859 5.934 25.312 1 98.38 117 LYS A N 1
ATOM 881 C CA . LYS A 1 117 ? -16.609 6.801 24.172 1 98.38 117 LYS A CA 1
ATOM 882 C C . LYS A 1 117 ? -15.508 7.809 24.469 1 98.38 117 LYS A C 1
ATOM 884 O O . LYS A 1 117 ? -15.055 7.918 25.609 1 98.38 117 LYS A O 1
ATOM 889 N N . TRP A 1 118 ? -15.078 8.438 23.406 1 98.75 118 TRP A N 1
ATOM 890 C CA . TRP A 1 118 ? -14.047 9.469 23.547 1 98.75 118 TRP A CA 1
ATOM 891 C C . TRP A 1 118 ? -14.523 10.789 22.969 1 98.75 118 TRP A C 1
ATOM 893 O O . TRP A 1 118 ? -15.188 10.82 21.922 1 98.75 118 TRP A O 1
ATOM 903 N N . LYS A 1 119 ? -14.164 11.844 23.625 1 98.75 119 LYS A N 1
ATOM 904 C CA . LYS A 1 119 ? -14.406 13.195 23.125 1 98.75 119 LYS A CA 1
ATOM 905 C C . LYS A 1 119 ? -13.102 13.867 22.703 1 98.75 119 LYS A C 1
ATOM 907 O O . LYS A 1 119 ? -12.164 13.961 23.5 1 98.75 119 LYS A O 1
ATOM 912 N N . VAL A 1 120 ? -13.016 14.258 21.469 1 98.81 120 VAL A N 1
ATOM 913 C CA . VAL A 1 120 ? -11.906 15.062 20.969 1 98.81 120 VAL A CA 1
ATOM 914 C C . VAL A 1 120 ? -12.328 16.531 20.859 1 98.81 120 VAL A C 1
ATOM 916 O O . VAL A 1 120 ? -13.383 16.828 20.297 1 98.81 120 VAL A O 1
ATOM 919 N N . THR A 1 121 ? -11.555 17.406 21.406 1 98.62 121 THR A N 1
ATOM 920 C CA . THR A 1 121 ? -11.82 18.844 21.344 1 98.62 121 THR A CA 1
ATOM 921 C C . THR A 1 121 ? -10.742 19.562 20.531 1 98.62 121 THR A C 1
ATOM 923 O O . THR A 1 121 ? -9.555 19.266 20.672 1 98.62 121 THR A O 1
ATOM 926 N N . THR A 1 122 ? -11.195 20.516 19.688 1 97.19 122 THR A N 1
ATOM 927 C CA . THR A 1 122 ? -10.242 21.25 18.875 1 97.19 122 THR A CA 1
ATOM 928 C C . THR A 1 122 ? -10 22.641 19.469 1 97.19 122 THR A C 1
ATOM 930 O O . THR A 1 122 ? -10.711 23.062 20.375 1 97.19 122 THR A O 1
ATOM 933 N N . ASP A 1 123 ? -8.953 23.359 18.922 1 91.56 123 ASP A N 1
ATOM 934 C CA . ASP A 1 123 ? -8.617 24.719 19.344 1 91.56 123 ASP A CA 1
ATOM 935 C C . ASP A 1 123 ? -9.656 25.719 18.844 1 91.56 123 ASP A C 1
ATOM 937 O O . ASP A 1 123 ? -9.609 26.891 19.219 1 91.56 123 ASP A O 1
ATOM 941 N N . GLN A 1 124 ? -10.664 25.219 18.078 1 91.31 124 GLN A N 1
ATOM 942 C CA . GLN A 1 124 ? -11.703 26.109 17.562 1 91.31 124 GLN A CA 1
ATOM 943 C C . GLN A 1 124 ? -13.039 25.844 18.25 1 91.31 124 GLN A C 1
ATOM 945 O O . GLN A 1 124 ? -14.094 26.281 17.766 1 91.31 124 GLN A O 1
ATOM 950 N N . GLY A 1 125 ? -12.977 25.062 19.219 1 94.88 125 GLY A N 1
ATOM 951 C CA . GLY A 1 125 ? -14.164 24.844 20.031 1 94.88 125 GLY A CA 1
ATOM 952 C C . GLY A 1 125 ? -15.023 23.703 19.531 1 94.88 125 GLY A C 1
ATOM 953 O O . GLY A 1 125 ? -16.078 23.406 20.094 1 94.88 125 GLY A O 1
ATOM 954 N N . THR A 1 126 ? -14.617 23.016 18.5 1 98 126 THR A N 1
ATOM 955 C CA . THR A 1 126 ? -15.312 21.859 17.969 1 98 126 THR A CA 1
ATOM 956 C C . THR A 1 126 ? -15.102 20.641 18.875 1 98 126 THR A C 1
ATOM 958 O O . THR A 1 126 ? -14 20.438 19.406 1 98 126 THR A O 1
ATOM 961 N N . SER A 1 127 ? -16.109 19.938 19.078 1 98.62 127 SER A N 1
ATOM 962 C CA . SER A 1 127 ? -15.984 18.656 19.781 1 98.62 127 SER A CA 1
ATOM 963 C C . SER A 1 127 ? -16.562 17.516 18.953 1 98.62 127 SER A C 1
ATOM 965 O O . SER A 1 127 ? -17.594 17.672 18.297 1 98.62 127 SER A O 1
ATOM 967 N N . VAL A 1 128 ? -15.891 16.391 18.906 1 98.81 128 VAL A N 1
ATOM 968 C CA . VAL A 1 128 ? -16.344 15.195 18.219 1 98.81 128 VAL A CA 1
ATOM 969 C C . VAL A 1 128 ? -16.328 14.008 19.188 1 98.81 128 VAL A C 1
ATOM 971 O O . VAL A 1 128 ? -15.281 13.656 19.719 1 98.81 128 VAL A O 1
ATOM 974 N N . ILE A 1 129 ? -17.453 13.453 19.453 1 98.81 129 ILE A N 1
ATOM 975 C CA . ILE A 1 129 ? -17.578 12.25 20.281 1 98.81 129 ILE A CA 1
ATOM 976 C C . ILE A 1 129 ? -17.578 11.016 19.375 1 98.81 129 ILE A C 1
ATOM 978 O O . ILE A 1 129 ? -18.297 10.984 18.375 1 98.81 129 ILE A O 1
ATOM 982 N N . ALA A 1 130 ? -16.766 10.031 19.688 1 98.88 130 ALA A N 1
ATOM 983 C CA . ALA A 1 130 ? -16.672 8.82 18.875 1 98.88 130 ALA A CA 1
ATOM 984 C C . ALA A 1 130 ? -16.359 7.602 19.734 1 98.88 130 ALA A C 1
ATOM 986 O O . ALA A 1 130 ? -15.922 7.742 20.875 1 98.88 130 ALA A O 1
ATOM 987 N N . ARG A 1 131 ? -16.594 6.453 19.219 1 98.69 131 ARG A N 1
ATOM 988 C CA . ARG A 1 131 ? -16.25 5.207 19.891 1 98.69 131 ARG A CA 1
ATOM 989 C C . ARG A 1 131 ? -14.734 5 19.922 1 98.69 131 ARG A C 1
ATOM 991 O O . ARG A 1 131 ? -14.188 4.461 20.875 1 98.69 131 ARG A O 1
ATOM 998 N N . CYS A 1 132 ? -14.07 5.391 18.828 1 98.88 132 CYS A N 1
ATOM 999 C CA . CYS A 1 132 ? -12.633 5.184 18.703 1 98.88 132 CYS A CA 1
ATOM 1000 C C . CYS A 1 132 ? -11.953 6.422 18.125 1 98.88 132 CYS A C 1
ATOM 1002 O O . CYS A 1 132 ? -12.578 7.215 17.438 1 98.88 132 CYS A O 1
ATOM 1004 N N . ILE A 1 133 ? -10.695 6.582 18.484 1 98.94 133 ILE A N 1
ATOM 1005 C CA . ILE A 1 133 ? -9.812 7.602 17.938 1 98.94 133 ILE A CA 1
ATOM 1006 C C . ILE A 1 133 ? -8.688 6.93 17.156 1 98.94 133 ILE A C 1
ATOM 1008 O O . ILE A 1 133 ? -8.078 5.969 17.625 1 98.94 133 ILE A O 1
ATOM 1012 N N . LEU A 1 134 ? -8.414 7.305 15.938 1 98.94 134 LEU A N 1
ATOM 1013 C CA . LEU A 1 134 ? -7.207 6.965 15.203 1 98.94 134 LEU A CA 1
ATOM 1014 C C . LEU A 1 134 ? -6.301 8.18 15.055 1 98.94 134 LEU A C 1
ATOM 1016 O O . LEU A 1 134 ? -6.668 9.164 14.398 1 98.94 134 LEU A O 1
ATOM 1020 N N . ILE A 1 135 ? -5.156 8.102 15.648 1 98.88 135 ILE A N 1
ATOM 1021 C CA . ILE A 1 135 ? -4.188 9.188 15.531 1 98.88 135 ILE A CA 1
ATOM 1022 C C . ILE A 1 135 ? -3.291 8.945 14.312 1 98.88 135 ILE A C 1
ATOM 1024 O O . ILE A 1 135 ? -2.463 8.031 14.32 1 98.88 135 ILE A O 1
ATOM 1028 N N . ALA A 1 136 ? -3.461 9.711 13.266 1 98.75 136 ALA A N 1
ATOM 1029 C CA . ALA A 1 136 ? -2.682 9.688 12.031 1 98.75 136 ALA A CA 1
ATOM 1030 C C . ALA A 1 136 ? -1.963 11.016 11.805 1 98.75 136 ALA A C 1
ATOM 1032 O O . ALA A 1 136 ? -2.055 11.609 10.727 1 98.75 136 ALA A O 1
ATOM 1033 N N . ALA A 1 137 ? -1.158 11.406 12.75 1 97.44 137 ALA A N 1
ATOM 1034 C CA . ALA A 1 137 ? -0.637 12.766 12.844 1 97.44 137 ALA A CA 1
ATOM 1035 C C . ALA A 1 137 ? 0.72 12.883 12.156 1 97.44 137 ALA A C 1
ATOM 1037 O O . ALA A 1 137 ? 1.408 13.898 12.297 1 97.44 137 ALA A O 1
ATOM 1038 N N . GLY A 1 138 ? 1.145 11.812 11.484 1 95.88 138 GLY A N 1
ATOM 1039 C CA . GLY A 1 138 ? 2.416 11.875 10.773 1 95.88 138 GLY A CA 1
ATOM 1040 C C . GLY A 1 138 ? 3.586 12.195 11.688 1 95.88 138 GLY A C 1
ATOM 1041 O O . GLY A 1 138 ? 3.758 11.57 12.734 1 95.88 138 GLY A O 1
ATOM 1042 N N . GLY A 1 139 ? 4.457 13.141 11.219 1 91.81 139 GLY A N 1
ATOM 1043 C CA . GLY A 1 139 ? 5.582 13.578 12.031 1 91.81 139 GLY A CA 1
ATOM 1044 C C . GLY A 1 139 ? 5.184 14.531 13.141 1 91.81 139 GLY A C 1
ATOM 1045 O O . GLY A 1 139 ? 6.039 15.023 13.883 1 91.81 139 GLY A O 1
ATOM 1046 N N . GLY A 1 140 ? 3.932 14.734 13.266 1 91.62 140 GLY A N 1
ATOM 1047 C CA . GLY A 1 140 ? 3.422 15.703 14.219 1 91.62 140 GLY A CA 1
ATOM 1048 C C . GLY A 1 140 ? 2.504 16.734 13.594 1 91.62 140 GLY A C 1
ATOM 1049 O O . GLY A 1 140 ? 2.008 16.547 12.484 1 91.62 140 GLY A O 1
ATOM 1050 N N . SER A 1 141 ? 2.234 17.719 14.43 1 89.38 141 SER A N 1
ATOM 1051 C CA . SER A 1 141 ? 1.354 18.797 13.969 1 89.38 141 SER A CA 1
ATOM 1052 C C . SER A 1 141 ? 2.145 19.906 13.289 1 89.38 141 SER A C 1
ATOM 1054 O O . SER A 1 141 ? 3.23 20.266 13.742 1 89.38 141 SER A O 1
ATOM 1056 N N . PHE A 1 142 ? 1.583 20.328 12.164 1 91 142 PHE A N 1
ATOM 1057 C CA . PHE A 1 142 ? 2.105 21.531 11.531 1 91 142 PHE A CA 1
ATOM 1058 C C . PHE A 1 142 ? 1.791 22.766 12.375 1 91 142 PHE A C 1
ATOM 1060 O O . PHE A 1 142 ? 0.623 23.062 12.625 1 91 142 PHE A O 1
ATOM 1067 N N . GLN A 1 143 ? 2.789 23.391 12.781 1 88.81 143 GLN A N 1
ATOM 1068 C CA . GLN A 1 143 ? 2.615 24.625 13.547 1 88.81 143 GLN A CA 1
ATOM 1069 C C . GLN A 1 143 ? 3.32 25.797 12.875 1 88.81 143 GLN A C 1
ATOM 1071 O O . GLN A 1 143 ? 4.344 25.609 12.211 1 88.81 143 GLN A O 1
ATOM 1076 N N . PRO A 1 144 ? 2.658 26.969 13.047 1 89.94 144 PRO A N 1
ATOM 1077 C CA . PRO A 1 144 ? 3.336 28.125 12.469 1 89.94 144 PRO A CA 1
ATOM 1078 C C . PRO A 1 144 ? 4.707 28.391 13.094 1 89.94 144 PRO A C 1
ATOM 1080 O O . PRO A 1 144 ? 4.883 28.219 14.305 1 89.94 144 PRO A O 1
ATOM 1083 N N . LYS A 1 145 ? 5.637 28.719 12.219 1 93.31 145 LYS A N 1
ATOM 1084 C CA . LYS A 1 145 ? 6.906 29.219 12.734 1 93.31 145 LYS A CA 1
ATOM 1085 C C . LYS A 1 145 ? 6.742 30.625 13.328 1 93.31 145 LYS A C 1
ATOM 1087 O O . LYS A 1 145 ? 6.328 31.547 12.625 1 93.31 145 LYS A O 1
ATOM 1092 N N . LYS A 1 146 ? 7.078 30.766 14.531 1 93.25 146 LYS A N 1
ATOM 1093 C CA . LYS A 1 146 ? 6.898 32.031 15.219 1 93.25 146 LYS A CA 1
ATOM 1094 C C . LYS A 1 146 ? 8.125 32.938 15.062 1 93.25 146 LYS A C 1
ATOM 1096 O O . LYS A 1 146 ? 9.258 32.438 15.133 1 93.25 146 LYS A O 1
ATOM 1101 N N . PRO A 1 147 ? 7.863 34.219 14.766 1 94.94 147 PRO A N 1
ATOM 1102 C CA . PRO A 1 147 ? 9.016 35.094 14.812 1 94.94 147 PRO A CA 1
ATOM 1103 C C . PRO A 1 147 ? 9.594 35.25 16.219 1 94.94 147 PRO A C 1
ATOM 1105 O O . PRO A 1 147 ? 8.867 35.156 17.203 1 94.94 147 PRO A O 1
ATOM 1108 N N . PRO A 1 148 ? 10.898 35.375 16.281 1 94.5 148 PRO A N 1
ATOM 1109 C CA . PRO A 1 148 ? 11.555 35.469 17.578 1 94.5 148 PRO A CA 1
ATOM 1110 C C . PRO A 1 148 ? 11.367 36.844 18.219 1 94.5 148 PRO A C 1
ATOM 1112 O O . PRO A 1 148 ? 12.344 37.562 18.453 1 94.5 148 PRO A O 1
ATOM 1115 N N . ILE A 1 149 ? 10.211 37.219 18.516 1 96.62 149 ILE A N 1
ATOM 1116 C CA . ILE A 1 149 ? 9.875 38.5 19.156 1 96.62 149 ILE A CA 1
ATOM 1117 C C . ILE A 1 149 ? 9.539 38.25 20.641 1 96.62 149 ILE A C 1
ATOM 1119 O O . ILE A 1 149 ? 8.609 37.5 20.953 1 96.62 149 ILE A O 1
ATOM 1123 N N . PRO A 1 150 ? 10.305 38.906 21.531 1 95.62 150 PRO A N 1
ATOM 1124 C CA . PRO A 1 150 ? 10.023 38.719 22.953 1 95.62 150 PRO A CA 1
ATOM 1125 C C . PRO A 1 150 ? 8.578 39.031 23.312 1 95.62 150 PRO A C 1
ATOM 1127 O O . PRO A 1 150 ? 8.047 40.062 22.891 1 95.62 150 PRO A O 1
ATOM 1130 N N . GLY A 1 151 ? 7.949 38.156 24.031 1 94.88 151 GLY A N 1
ATOM 1131 C CA . GLY A 1 151 ? 6.621 38.406 24.578 1 94.88 151 GLY A CA 1
ATOM 1132 C C . GLY A 1 151 ? 5.516 38.188 23.562 1 94.88 151 GLY A C 1
ATOM 1133 O O . GLY A 1 151 ? 4.352 38.469 23.828 1 94.88 151 GLY A O 1
ATOM 1134 N N . ILE A 1 152 ? 5.82 37.656 22.406 1 96.75 152 ILE A N 1
ATOM 1135 C CA . ILE A 1 152 ? 4.859 37.531 21.312 1 96.75 152 ILE A CA 1
ATOM 1136 C C . ILE A 1 152 ? 3.689 36.656 21.766 1 96.75 152 ILE A C 1
ATOM 1138 O O . ILE A 1 152 ? 2.547 36.875 21.375 1 96.75 152 ILE A O 1
ATOM 1142 N N . ASP A 1 153 ? 3.873 35.719 22.656 1 94.75 153 ASP A N 1
ATOM 1143 C CA . ASP A 1 153 ? 2.848 34.781 23.125 1 94.75 153 ASP A CA 1
ATOM 1144 C C . ASP A 1 153 ? 1.702 35.531 23.812 1 94.75 153 ASP A C 1
ATOM 1146 O O . ASP A 1 153 ? 0.549 35.094 23.734 1 94.75 153 ASP A O 1
ATOM 1150 N N . GLY A 1 154 ? 2.023 36.625 24.391 1 95.25 154 GLY A N 1
ATOM 1151 C CA . GLY A 1 154 ? 1.029 37.406 25.109 1 95.25 154 GLY A CA 1
ATOM 1152 C C . GLY A 1 154 ? 0.078 38.156 24.188 1 95.25 154 GLY A C 1
ATOM 1153 O O . GLY A 1 154 ? -0.944 38.656 24.641 1 95.25 154 GLY A O 1
ATOM 1154 N N . PHE A 1 155 ? 0.367 38.156 22.891 1 97 155 PHE A N 1
ATOM 1155 C CA . PHE A 1 155 ? -0.453 38.906 21.953 1 97 155 PHE A CA 1
ATOM 1156 C C . PHE A 1 155 ? -1.146 37.969 20.969 1 97 155 PHE A C 1
ATOM 1158 O O . PHE A 1 155 ? -1.877 38.406 20.078 1 97 155 PHE A O 1
ATOM 1165 N N . GLU A 1 156 ? -0.991 36.688 21.203 1 94.5 156 GLU A N 1
ATOM 1166 C CA . GLU A 1 156 ? -1.531 35.688 20.266 1 94.5 156 GLU A CA 1
ATOM 1167 C C . GLU A 1 156 ? -3.02 35.469 20.5 1 94.5 156 GLU A C 1
ATOM 1169 O O . GLU A 1 156 ? -3.445 35.281 21.641 1 94.5 156 GLU A O 1
ATOM 1174 N N . TYR A 1 157 ? -3.785 35.594 19.5 1 87.75 157 TYR A N 1
ATOM 1175 C CA . TYR A 1 157 ? -5.188 35.188 19.453 1 87.75 157 TYR A CA 1
ATOM 1176 C C . TYR A 1 157 ? -5.996 35.875 20.531 1 87.75 157 TYR A C 1
ATOM 1178 O O . TYR A 1 157 ? -6.766 35.25 21.25 1 87.75 157 TYR A O 1
ATOM 1186 N N . ILE A 1 158 ? -5.77 37.188 20.641 1 90.31 158 ILE A N 1
ATOM 1187 C CA . ILE A 1 158 ? -6.418 38 21.688 1 90.31 158 ILE A CA 1
ATOM 1188 C C . ILE A 1 158 ? -7.871 38.25 21.297 1 90.31 158 ILE A C 1
ATOM 1190 O O . ILE A 1 158 ? -8.703 38.594 22.156 1 90.31 158 ILE A O 1
ATOM 1194 N N . GLY A 1 159 ? -8.273 38.188 20.078 1 87.5 159 GLY A N 1
ATOM 1195 C CA . GLY A 1 159 ? -9.609 38.438 19.547 1 87.5 159 GLY A CA 1
ATOM 1196 C C . GLY A 1 159 ? -9.672 38.344 18.031 1 87.5 159 GLY A C 1
ATOM 1197 O O . GLY A 1 159 ? -8.648 38.156 17.375 1 87.5 159 GLY A O 1
ATOM 1198 N N . ALA A 1 160 ? -10.875 38.469 17.547 1 88 160 ALA A N 1
ATOM 1199 C CA . ALA A 1 160 ? -11.047 38.438 16.094 1 88 160 ALA A CA 1
ATOM 1200 C C . ALA A 1 160 ? -10.305 39.562 15.414 1 88 160 ALA A C 1
ATOM 1202 O O . ALA A 1 160 ? -10.664 40.75 15.594 1 88 160 ALA A O 1
ATOM 1203 N N . GLY A 1 161 ? -9.273 39.219 14.773 1 92.62 161 GLY A N 1
ATOM 1204 C CA . GLY A 1 161 ? -8.523 40.219 14 1 92.62 161 GLY A CA 1
ATOM 1205 C C . GLY A 1 161 ? -7.668 41.125 14.867 1 92.62 161 GLY A C 1
ATOM 1206 O O . GLY A 1 161 ? -7.223 42.188 14.414 1 92.62 161 GLY A O 1
ATOM 1207 N N . ILE A 1 162 ? -7.57 40.781 16.062 1 95.56 162 ILE A N 1
ATOM 1208 C CA . ILE A 1 162 ? -6.789 41.625 16.984 1 95.56 162 ILE A CA 1
ATOM 1209 C C . ILE A 1 162 ? -5.645 40.781 17.562 1 95.56 162 ILE A C 1
ATOM 1211 O O . ILE A 1 162 ? -5.82 39.625 17.922 1 95.56 162 ILE A O 1
ATOM 1215 N N . GLY A 1 163 ? -4.484 41.438 17.625 1 97.31 163 GLY A N 1
ATOM 1216 C CA . GLY A 1 163 ? -3.314 40.75 18.141 1 97.31 163 GLY A CA 1
ATOM 1217 C C . GLY A 1 163 ? -2.508 40.031 17.078 1 97.31 163 GLY A C 1
ATOM 1218 O O . GLY A 1 163 ? -2.395 40.531 15.953 1 97.31 163 GLY A O 1
ATOM 1219 N N . VAL A 1 164 ? -1.861 38.906 17.469 1 97.69 164 VAL A N 1
ATOM 1220 C CA . VAL A 1 164 ? -1.008 38.156 16.562 1 97.69 164 VAL A CA 1
ATOM 1221 C C . VAL A 1 164 ? -1.751 36.906 16.078 1 97.69 164 VAL A C 1
ATOM 1223 O O . VAL A 1 164 ? -2.32 36.156 16.875 1 97.69 164 VAL A O 1
ATOM 1226 N N . HIS A 1 165 ? -1.86 36.75 14.789 1 95.62 165 HIS A N 1
ATOM 1227 C CA . HIS A 1 165 ? -2.422 35.562 14.148 1 95.62 165 HIS A CA 1
ATOM 1228 C C . HIS A 1 165 ? -1.468 35 13.094 1 95.62 165 HIS A C 1
ATOM 1230 O O . HIS A 1 165 ? -0.819 35.75 12.375 1 95.62 165 HIS A O 1
ATOM 1236 N N . TYR A 1 166 ? -1.394 33.719 13 1 94.12 166 TYR A N 1
ATOM 1237 C CA . TYR A 1 166 ? -0.47 33.094 12.062 1 94.12 166 TYR A CA 1
ATOM 1238 C C . TYR A 1 166 ? -1.209 32.562 10.844 1 94.12 166 TYR A C 1
ATOM 1240 O O . TYR A 1 166 ? -0.604 31.938 9.961 1 94.12 166 TYR A O 1
ATOM 1248 N N . ALA A 1 167 ? -2.465 32.688 10.891 1 89.81 167 ALA A N 1
ATOM 1249 C CA . ALA A 1 167 ? -3.352 32.375 9.781 1 89.81 167 ALA A CA 1
ATOM 1250 C C . ALA A 1 167 ? -4.57 33.281 9.766 1 89.81 167 ALA A C 1
ATOM 1252 O O . ALA A 1 167 ? -4.922 33.875 10.789 1 89.81 167 ALA A O 1
ATOM 1253 N N . VAL A 1 168 ? -5.074 33.531 8.562 1 90.75 168 VAL A N 1
ATOM 1254 C CA . VAL A 1 168 ? -6.348 34.219 8.422 1 90.75 168 VAL A CA 1
ATOM 1255 C C . VAL A 1 168 ? -7.48 33.219 8.266 1 90.75 168 VAL A C 1
ATOM 1257 O O . VAL A 1 168 ? -7.59 32.562 7.227 1 90.75 168 VAL A O 1
ATOM 1260 N N . ARG A 1 169 ? -8.297 33.125 9.289 1 83.81 169 ARG A N 1
ATOM 1261 C CA . ARG A 1 169 ? -9.375 32.156 9.273 1 83.81 169 ARG A CA 1
ATOM 1262 C C . ARG A 1 169 ? -10.648 32.75 8.695 1 83.81 169 ARG A C 1
ATOM 1264 O O . ARG A 1 169 ? -11.398 32.062 7.984 1 83.81 169 ARG A O 1
ATOM 1271 N N . LYS A 1 170 ? -10.922 33.938 9.078 1 85.75 170 LYS A N 1
ATOM 1272 C CA . LYS A 1 170 ? -12.039 34.719 8.57 1 85.75 170 LYS A CA 1
ATOM 1273 C C . LYS A 1 170 ? -11.594 36.125 8.172 1 85.75 170 LYS A C 1
ATOM 1275 O O . LYS A 1 170 ? -11.211 36.938 9.031 1 85.75 170 LYS A O 1
ATOM 1280 N N . MET A 1 171 ? -11.758 36.469 6.957 1 92.62 171 MET A N 1
ATOM 1281 C CA . MET A 1 171 ? -11.297 37.719 6.426 1 92.62 171 MET A CA 1
ATOM 1282 C C . MET A 1 171 ? -12.008 38.906 7.113 1 92.62 171 MET A C 1
ATOM 1284 O O . MET A 1 171 ? -11.391 39.906 7.41 1 92.62 171 MET A O 1
ATOM 1288 N N . GLU A 1 172 ? -13.25 38.688 7.41 1 94.12 172 GLU A N 1
ATOM 1289 C CA . GLU A 1 172 ? -14.086 39.75 7.93 1 94.12 172 GLU A CA 1
ATOM 1290 C C . GLU A 1 172 ? -13.617 40.219 9.312 1 94.12 172 GLU A C 1
ATOM 1292 O O . GLU A 1 172 ? -13.875 41.344 9.719 1 94.12 172 GLU A O 1
ATOM 1297 N N . ALA A 1 173 ? -12.93 39.375 9.945 1 94.5 173 ALA A N 1
ATOM 1298 C CA . ALA A 1 173 ? -12.422 39.688 11.273 1 94.5 173 ALA A CA 1
ATOM 1299 C C . ALA A 1 173 ? -11.406 40.844 11.195 1 94.5 173 ALA A C 1
ATOM 1301 O O . ALA A 1 173 ? -11.141 41.5 12.203 1 94.5 173 ALA A O 1
ATOM 1302 N N . PHE A 1 174 ? -10.875 41.125 10.023 1 97.5 174 PHE A N 1
ATOM 1303 C CA . PHE A 1 174 ? -9.773 42.062 9.875 1 97.5 174 PHE A CA 1
ATOM 1304 C C . PHE A 1 174 ? -10.258 43.375 9.234 1 97.5 174 PHE A C 1
ATOM 1306 O O . PHE A 1 174 ? -9.461 44.25 8.953 1 97.5 174 PHE A O 1
ATOM 1313 N N . ARG A 1 175 ? -11.539 43.469 8.992 1 97.94 175 ARG A N 1
ATOM 1314 C CA . ARG A 1 175 ? -12.125 44.688 8.43 1 97.94 175 ARG A CA 1
ATOM 1315 C C . ARG A 1 175 ? -11.859 45.875 9.336 1 97.94 175 ARG A C 1
ATOM 1317 O O . ARG A 1 175 ? -12.102 45.812 10.547 1 97.94 175 ARG A O 1
ATOM 1324 N N . GLY A 1 176 ? -11.406 46.875 8.758 1 98.12 176 GLY A N 1
ATOM 1325 C CA . GLY A 1 176 ? -11.211 48.125 9.469 1 98.12 176 GLY A CA 1
ATOM 1326 C C . GLY A 1 176 ? -10.031 48.094 10.422 1 98.12 176 GLY A C 1
ATOM 1327 O O . GLY A 1 176 ? -9.891 48.969 11.266 1 98.12 176 GLY A O 1
ATOM 1328 N N . LYS A 1 177 ? -9.195 47.125 10.305 1 98.31 177 LYS A N 1
ATOM 1329 C CA . LYS A 1 177 ? -8.047 47 11.203 1 98.31 177 LYS A CA 1
ATOM 1330 C C . LYS A 1 177 ? -6.789 47.594 10.555 1 98.31 177 LYS A C 1
ATOM 1332 O O . LYS A 1 177 ? -6.672 47.594 9.328 1 98.31 177 LYS A O 1
ATOM 1337 N N . ARG A 1 178 ? -5.852 48.125 11.383 1 98.38 178 ARG A N 1
ATOM 1338 C CA . ARG A 1 178 ? -4.477 48.375 10.969 1 98.38 178 ARG A CA 1
ATOM 1339 C C . ARG A 1 178 ? -3.627 47.125 11.078 1 98.38 178 ARG A C 1
ATOM 1341 O O . ARG A 1 178 ? -3.383 46.625 12.18 1 98.38 178 ARG A O 1
ATOM 1348 N N . ILE A 1 179 ? -3.137 46.594 9.93 1 98.69 179 ILE A N 1
ATOM 1349 C CA . ILE A 1 179 ? -2.561 45.25 9.867 1 98.69 179 ILE A CA 1
ATOM 1350 C C . ILE A 1 179 ? -1.102 45.344 9.43 1 98.69 179 ILE A C 1
ATOM 1352 O O . ILE A 1 179 ? -0.782 46.031 8.453 1 98.69 179 ILE A O 1
ATOM 1356 N N . VAL A 1 180 ? -0.243 44.719 10.125 1 98.75 180 VAL A N 1
ATOM 1357 C CA . VAL A 1 180 ? 1.127 44.5 9.68 1 98.75 180 VAL A CA 1
ATOM 1358 C C . VAL A 1 180 ? 1.312 43.031 9.297 1 98.75 180 VAL A C 1
ATOM 1360 O O . VAL A 1 180 ? 1.065 42.156 10.109 1 98.75 180 VAL A O 1
ATOM 1363 N N . ILE A 1 181 ? 1.649 42.75 8.078 1 98.75 181 ILE A N 1
ATOM 1364 C CA . ILE A 1 181 ? 1.935 41.406 7.574 1 98.75 181 ILE A CA 1
ATOM 1365 C C . ILE A 1 181 ? 3.441 41.25 7.391 1 98.75 181 ILE A C 1
ATOM 1367 O O . ILE A 1 181 ? 4.105 42.125 6.824 1 98.75 181 ILE A O 1
ATOM 1371 N N . SER A 1 182 ? 3.977 40.219 7.914 1 98.38 182 SER A N 1
ATOM 1372 C CA . SER A 1 182 ? 5.402 39.938 7.793 1 98.38 182 SER A CA 1
ATOM 1373 C C . SER A 1 182 ? 5.648 38.656 7.004 1 98.38 182 SER A C 1
ATOM 1375 O O . SER A 1 182 ? 5.195 37.594 7.398 1 98.38 182 SER A O 1
ATOM 1377 N N . GLY A 1 183 ? 6.359 38.75 5.914 1 97.44 183 GLY A N 1
ATOM 1378 C CA . GLY A 1 183 ? 6.676 37.594 5.082 1 97.44 183 GLY A CA 1
ATOM 1379 C C . GLY A 1 183 ? 6.961 37.969 3.639 1 97.44 183 GLY A C 1
ATOM 1380 O O . GLY A 1 183 ? 6.703 39.094 3.215 1 97.44 183 GLY A O 1
ATOM 1381 N N . GLY A 1 184 ? 7.52 37.062 2.879 1 97.38 184 GLY A N 1
ATOM 1382 C CA . GLY A 1 184 ? 7.902 37.375 1.508 1 97.38 184 GLY A CA 1
ATOM 1383 C C . GLY A 1 184 ? 7.422 36.344 0.515 1 97.38 184 GLY A C 1
ATOM 1384 O O . GLY A 1 184 ? 7.668 36.438 -0.687 1 97.38 184 GLY A O 1
ATOM 1385 N N . GLY A 1 185 ? 6.723 35.344 0.979 1 96.38 185 GLY A N 1
ATOM 1386 C CA . GLY A 1 185 ? 6.238 34.281 0.104 1 96.38 185 GLY A CA 1
ATOM 1387 C C . GLY A 1 185 ? 4.797 34.5 -0.331 1 96.38 185 GLY A C 1
ATOM 1388 O O . GLY A 1 185 ? 4.23 35.562 -0.141 1 96.38 185 GLY A O 1
ATOM 1389 N N . ASP A 1 186 ? 4.195 33.531 -0.99 1 94.19 186 ASP A N 1
ATOM 1390 C CA . ASP A 1 186 ? 2.855 33.594 -1.559 1 94.19 186 ASP A CA 1
ATOM 1391 C C . ASP A 1 186 ? 1.813 33.875 -0.478 1 94.19 186 ASP A C 1
ATOM 1393 O O . ASP A 1 186 ? 0.907 34.688 -0.676 1 94.19 186 ASP A O 1
ATOM 1397 N N . SER A 1 187 ? 1.977 33.188 0.68 1 93.56 187 SER A N 1
ATOM 1398 C CA . SER A 1 187 ? 1.001 33.406 1.747 1 93.56 187 SER A CA 1
ATOM 1399 C C . SER A 1 187 ? 0.937 34.844 2.176 1 93.56 187 SER A C 1
ATOM 1401 O O . SER A 1 187 ? -0.147 35.438 2.266 1 93.56 187 SER A O 1
ATOM 1403 N N . ALA A 1 188 ? 2.123 35.438 2.406 1 97.31 188 ALA A N 1
ATOM 1404 C CA . ALA A 1 188 ? 2.189 36.812 2.84 1 97.31 188 ALA A CA 1
ATOM 1405 C C . ALA A 1 188 ? 1.582 37.75 1.793 1 97.31 188 ALA A C 1
ATOM 1407 O O . ALA A 1 188 ? 0.76 38.594 2.119 1 97.31 188 ALA A O 1
ATOM 1408 N N . LEU A 1 189 ? 1.948 37.562 0.541 1 97.94 189 LEU A N 1
ATOM 1409 C CA . LEU A 1 189 ? 1.482 38.469 -0.506 1 97.94 189 LEU A CA 1
ATOM 1410 C C . LEU A 1 189 ? 0.002 38.25 -0.796 1 97.94 189 LEU A C 1
ATOM 1412 O O . LEU A 1 189 ? -0.737 39.188 -1.047 1 97.94 189 LEU A O 1
ATOM 1416 N N . ASP A 1 190 ? -0.433 37 -0.791 1 96.38 190 ASP A N 1
ATOM 1417 C CA . ASP A 1 190 ? -1.85 36.719 -0.994 1 96.38 190 ASP A CA 1
ATOM 1418 C C . ASP A 1 190 ? -2.711 37.438 0.043 1 96.38 190 ASP A C 1
ATOM 1420 O O . ASP A 1 190 ? -3.689 38.094 -0.305 1 96.38 190 ASP A O 1
ATOM 1424 N N . TRP A 1 191 ? -2.326 37.312 1.275 1 96.94 191 TRP A N 1
ATOM 1425 C CA . TRP A 1 191 ? -3.15 37.906 2.318 1 96.94 191 TRP A CA 1
ATOM 1426 C C . TRP A 1 191 ? -2.99 39.438 2.33 1 96.94 191 TRP A C 1
ATOM 1428 O O . TRP A 1 191 ? -3.932 40.156 2.652 1 96.94 191 TRP A O 1
ATOM 1438 N N . THR A 1 192 ? -1.798 39.938 1.947 1 98.44 192 THR A N 1
ATOM 1439 C CA . THR A 1 192 ? -1.628 41.344 1.744 1 98.44 192 THR A CA 1
ATOM 1440 C C . THR A 1 192 ? -2.666 41.906 0.76 1 98.44 192 THR A C 1
ATOM 1442 O O . THR A 1 192 ? -3.395 42.844 1.068 1 98.44 192 THR A O 1
ATOM 1445 N N . LEU A 1 193 ? -2.793 41.25 -0.349 1 98.19 193 LEU A N 1
ATOM 1446 C CA . LEU A 1 193 ? -3.662 41.688 -1.429 1 98.19 193 LEU A CA 1
ATOM 1447 C C . LEU A 1 193 ? -5.129 41.469 -1.076 1 98.19 193 LEU A C 1
ATOM 1449 O O . LEU A 1 193 ? -5.992 42.281 -1.451 1 98.19 193 LEU A O 1
ATOM 1453 N N . ASN A 1 194 ? -5.453 40.469 -0.364 1 97.75 194 ASN A N 1
ATOM 1454 C CA . ASN A 1 194 ? -6.832 40.125 -0.021 1 97.75 194 ASN A CA 1
ATOM 1455 C C . ASN A 1 194 ? -7.363 41.031 1.088 1 97.75 194 ASN A C 1
ATOM 1457 O O . ASN A 1 194 ? -8.547 41.375 1.102 1 97.75 194 ASN A O 1
ATOM 1461 N N . LEU A 1 195 ? -6.512 41.375 2.02 1 98.38 195 LEU A N 1
ATOM 1462 C CA . LEU A 1 195 ? -6.969 42.156 3.178 1 98.38 195 LEU A CA 1
ATOM 1463 C C . LEU A 1 195 ? -6.922 43.656 2.898 1 98.38 195 LEU A C 1
ATOM 1465 O O . LEU A 1 195 ? -7.633 44.438 3.543 1 98.38 195 LEU A O 1
ATOM 1469 N N . GLN A 1 196 ? -6.094 44.062 1.946 1 98.38 196 GLN A N 1
ATOM 1470 C CA . GLN A 1 196 ? -5.883 45.469 1.644 1 98.38 196 GLN A CA 1
ATOM 1471 C C . GLN A 1 196 ? -7.207 46.188 1.396 1 98.38 196 GLN A C 1
ATOM 1473 O O . GLN A 1 196 ? -7.438 47.281 1.917 1 98.38 196 GLN A O 1
ATOM 1478 N N . PRO A 1 197 ? -8.164 45.594 0.64 1 97.94 197 PRO A N 1
ATOM 1479 C CA . PRO A 1 197 ? -9.398 46.312 0.317 1 97.94 197 PRO A CA 1
ATOM 1480 C C . PRO A 1 197 ? -10.312 46.5 1.525 1 97.94 197 PRO A C 1
ATOM 1482 O O . PRO A 1 197 ? -11.211 47.344 1.508 1 97.94 197 PRO A O 1
ATOM 1485 N N . ILE A 1 198 ? -10.148 45.781 2.559 1 97.94 198 ILE A N 1
ATOM 1486 C CA . ILE A 1 198 ? -11.133 45.812 3.635 1 97.94 198 ILE A CA 1
ATOM 1487 C C . ILE A 1 198 ? -10.5 46.375 4.902 1 97.94 198 ILE A C 1
ATOM 1489 O O . ILE A 1 198 ? -11.203 46.812 5.812 1 97.94 198 ILE A O 1
ATOM 1493 N N . ALA A 1 199 ? -9.188 46.312 5.027 1 98.38 199 ALA A N 1
ATOM 1494 C CA . ALA A 1 199 ? -8.477 46.812 6.195 1 98.38 199 ALA A CA 1
ATOM 1495 C C . ALA A 1 199 ? -8.453 48.344 6.211 1 98.38 199 ALA A C 1
ATOM 1497 O O . ALA A 1 199 ? -8.641 49 5.172 1 98.38 199 ALA A O 1
ATOM 1498 N N . GLU A 1 200 ? -8.328 48.938 7.371 1 98.25 200 GLU A N 1
ATOM 1499 C CA . GLU A 1 200 ? -8.055 50.344 7.434 1 98.25 200 GLU A CA 1
ATOM 1500 C C . GLU A 1 200 ? -6.723 50.688 6.766 1 98.25 200 GLU A C 1
ATOM 1502 O O . GLU A 1 200 ? -6.629 51.656 6 1 98.25 200 GLU A O 1
ATOM 1507 N N . ARG A 1 201 ? -5.711 49.906 7.035 1 98.19 201 ARG A N 1
ATOM 1508 C CA . ARG A 1 201 ? -4.387 50.062 6.438 1 98.19 201 ARG A CA 1
ATOM 1509 C C . ARG A 1 201 ? -3.6 48.75 6.543 1 98.19 201 ARG A C 1
ATOM 1511 O O . ARG A 1 201 ? -3.666 48.062 7.559 1 98.19 201 ARG A O 1
ATOM 1518 N N . VAL A 1 202 ? -2.85 48.375 5.48 1 98.75 202 VAL A N 1
ATOM 1519 C CA . VAL A 1 202 ? -1.984 47.188 5.477 1 98.75 202 VAL A CA 1
ATOM 1520 C C . VAL A 1 202 ? -0.534 47.625 5.27 1 98.75 202 VAL A C 1
ATOM 1522 O O . VAL A 1 202 ? -0.237 48.406 4.383 1 98.75 202 VAL A O 1
ATOM 1525 N N . THR A 1 203 ? 0.303 47.219 6.109 1 98.56 203 THR A N 1
ATOM 1526 C CA . THR A 1 203 ? 1.747 47.344 5.941 1 98.56 203 THR A CA 1
ATOM 1527 C C . THR A 1 203 ? 2.387 45.969 5.746 1 98.56 203 THR A C 1
ATOM 1529 O O . THR A 1 203 ? 2.26 45.094 6.602 1 98.56 203 THR A O 1
ATOM 1532 N N . LEU A 1 204 ? 3.039 45.75 4.621 1 98.69 204 LEU A N 1
ATOM 1533 C CA . LEU A 1 204 ? 3.83 44.531 4.398 1 98.69 204 LEU A CA 1
ATOM 1534 C C . LEU A 1 204 ? 5.289 44.75 4.785 1 98.69 204 LEU A C 1
ATOM 1536 O O . LEU A 1 204 ? 5.875 45.781 4.438 1 98.69 204 LEU A O 1
ATOM 1540 N N . MET A 1 205 ? 5.824 43.906 5.539 1 97.81 205 MET A N 1
ATOM 1541 C CA . MET A 1 205 ? 7.25 43.969 5.855 1 97.81 205 MET A CA 1
ATOM 1542 C C . MET A 1 205 ? 7.949 42.656 5.48 1 97.81 205 MET A C 1
ATOM 1544 O O . MET A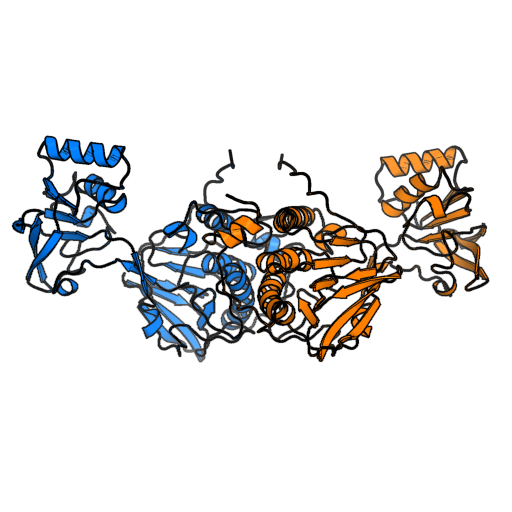 1 205 ? 7.363 41.562 5.59 1 97.81 205 MET A O 1
ATOM 1548 N N . HIS A 1 206 ? 9.18 42.75 5.023 1 98 206 HIS A N 1
ATOM 1549 C CA . HIS A 1 206 ? 10.055 41.625 4.691 1 98 206 HIS A CA 1
ATOM 1550 C C . HIS A 1 206 ? 11.523 42 4.863 1 98 206 HIS A C 1
ATOM 1552 O O . HIS A 1 206 ? 11.898 43.156 4.68 1 98 206 HIS A O 1
ATOM 1558 N N . ARG A 1 207 ? 12.328 41.031 5.148 1 95.56 207 ARG A N 1
ATOM 1559 C CA . ARG A 1 207 ? 13.719 41.312 5.508 1 95.56 207 ARG A CA 1
ATOM 1560 C C . ARG A 1 207 ? 14.523 41.75 4.293 1 95.56 207 ARG A C 1
ATOM 1562 O O . ARG A 1 207 ? 15.531 42.438 4.43 1 95.56 207 ARG A O 1
ATOM 1569 N N . ARG A 1 208 ? 14.07 41.344 3.111 1 95.94 208 ARG A N 1
ATOM 1570 C CA . ARG A 1 208 ? 14.742 41.719 1.87 1 95.94 208 ARG A CA 1
ATOM 1571 C C . ARG A 1 208 ? 13.734 42.156 0.814 1 95.94 208 ARG A C 1
ATOM 1573 O O . ARG A 1 208 ? 12.594 41.688 0.809 1 95.94 208 ARG A O 1
ATOM 1580 N N . ASP A 1 209 ? 14.242 43.062 -0.016 1 95.44 209 ASP A N 1
ATOM 1581 C CA . ASP A 1 209 ? 13.406 43.469 -1.143 1 95.44 209 ASP A CA 1
ATOM 1582 C C . ASP A 1 209 ? 13.438 42.406 -2.25 1 95.44 209 ASP A C 1
ATOM 1584 O O . ASP A 1 209 ? 13.797 42.719 -3.391 1 95.44 209 ASP A O 1
ATOM 1588 N N . ASP A 1 210 ? 13.211 41.281 -1.93 1 96.62 210 ASP A N 1
ATOM 1589 C CA . ASP A 1 210 ? 13.164 40.094 -2.787 1 96.62 210 ASP A CA 1
ATOM 1590 C C . ASP A 1 210 ? 12.086 39.125 -2.32 1 96.62 210 ASP A C 1
ATOM 1592 O O . ASP A 1 210 ? 12.172 38.562 -1.219 1 96.62 210 ASP A O 1
ATOM 1596 N N . PHE A 1 211 ? 11.078 39.031 -3.168 1 97.5 211 PHE A N 1
ATOM 1597 C CA . PHE A 1 211 ? 9.922 38.219 -2.803 1 97.5 211 PHE A CA 1
ATOM 1598 C C . PHE A 1 211 ? 9.891 36.906 -3.586 1 97.5 211 PHE A C 1
ATOM 1600 O O . PHE A 1 211 ? 10.219 36.906 -4.777 1 97.5 211 PHE A O 1
ATOM 1607 N N . ARG A 1 212 ? 9.594 35.875 -2.945 1 94.81 212 ARG A N 1
ATOM 1608 C CA . ARG A 1 212 ? 9.5 34.562 -3.549 1 94.81 212 ARG A CA 1
ATOM 1609 C C . ARG A 1 212 ? 8.086 34.25 -4.031 1 94.81 212 ARG A C 1
ATOM 1611 O O . ARG A 1 212 ? 7.824 33.219 -4.625 1 94.81 212 ARG A O 1
ATOM 1618 N N . ALA A 1 213 ? 7.176 35.219 -3.824 1 95.38 213 ALA A N 1
ATOM 1619 C CA . ALA A 1 213 ? 5.777 35.094 -4.227 1 95.38 213 ALA A CA 1
ATOM 1620 C C . ALA A 1 213 ? 5.629 35.188 -5.742 1 95.38 213 ALA A C 1
ATOM 1622 O O . ALA A 1 213 ? 6.574 35.562 -6.441 1 95.38 213 ALA A O 1
ATOM 1623 N N . ALA A 1 214 ? 4.461 34.875 -6.254 1 94.69 214 ALA A N 1
ATOM 1624 C CA . ALA A 1 214 ? 4.156 34.969 -7.68 1 94.69 214 ALA A CA 1
ATOM 1625 C C . ALA A 1 214 ? 4.414 36.375 -8.195 1 94.69 214 ALA A C 1
ATOM 1627 O O . ALA A 1 214 ? 4.055 37.375 -7.543 1 94.69 214 ALA A O 1
ATOM 1628 N N . PRO A 1 215 ? 4.988 36.469 -9.438 1 96.56 215 PRO A N 1
ATOM 1629 C CA . PRO A 1 215 ? 5.34 37.781 -9.992 1 96.56 215 PRO A CA 1
ATOM 1630 C C . PRO A 1 215 ? 4.137 38.719 -10.102 1 96.56 215 PRO A C 1
ATOM 1632 O O . PRO A 1 215 ? 4.258 39.906 -9.836 1 96.56 215 PRO A O 1
ATOM 1635 N N . HIS A 1 216 ? 3.062 38.156 -10.445 1 97.19 216 HIS A N 1
ATOM 1636 C CA . HIS A 1 216 ? 1.869 38.969 -10.586 1 97.19 216 HIS A CA 1
ATOM 1637 C C . HIS A 1 216 ? 1.442 39.562 -9.25 1 97.19 216 HIS A C 1
ATOM 1639 O O . HIS A 1 216 ? 0.995 40.719 -9.18 1 97.19 216 HIS A O 1
ATOM 1645 N N . SER A 1 217 ? 1.568 38.781 -8.172 1 97.62 217 SER A N 1
ATOM 1646 C CA . SER A 1 217 ? 1.228 39.25 -6.832 1 97.62 217 SER A CA 1
ATOM 1647 C C . SER A 1 217 ? 2.191 40.344 -6.367 1 97.62 217 SER A C 1
ATOM 1649 O O . SER A 1 217 ? 1.775 41.344 -5.766 1 97.62 217 SER A O 1
ATOM 1651 N N . VAL A 1 218 ? 3.438 40.156 -6.676 1 98.19 218 VAL A N 1
ATOM 1652 C CA . VAL A 1 218 ? 4.457 41.125 -6.324 1 98.19 218 VAL A CA 1
ATOM 1653 C C . VAL A 1 218 ? 4.184 42.438 -7.051 1 98.19 218 VAL A C 1
ATOM 1655 O O . VAL A 1 218 ? 4.227 43.531 -6.445 1 98.19 218 VAL A O 1
ATOM 1658 N N . ALA A 1 219 ? 3.873 42.312 -8.312 1 98.19 219 ALA A N 1
ATOM 1659 C CA . ALA A 1 219 ? 3.592 43.469 -9.117 1 98.19 219 ALA A CA 1
ATOM 1660 C C . ALA A 1 219 ? 2.385 44.25 -8.578 1 98.19 219 ALA A C 1
ATOM 1662 O O . ALA A 1 219 ? 2.398 45.469 -8.516 1 98.19 219 ALA A O 1
ATOM 1663 N N . GLN A 1 220 ? 1.394 43.531 -8.273 1 98.25 220 GLN A N 1
ATOM 1664 C CA . GLN A 1 220 ? 0.184 44.156 -7.738 1 98.25 220 GLN A CA 1
ATOM 1665 C C . GLN A 1 220 ? 0.463 44.875 -6.418 1 98.25 220 GLN A C 1
ATOM 1667 O O . GLN A 1 220 ? -0.013 45.969 -6.191 1 98.25 220 GLN A O 1
ATOM 1672 N N . MET A 1 221 ? 1.208 44.156 -5.574 1 98.56 221 MET A N 1
ATOM 1673 C CA . MET A 1 221 ? 1.58 44.75 -4.289 1 98.56 221 MET A CA 1
ATOM 1674 C C . MET A 1 221 ? 2.367 46.031 -4.488 1 98.56 221 MET A C 1
ATOM 1676 O O . MET A 1 221 ? 2.064 47.062 -3.865 1 98.56 221 MET A O 1
ATOM 1680 N N . ARG A 1 222 ? 3.285 46.062 -5.391 1 98.44 222 ARG A N 1
ATOM 1681 C CA . ARG A 1 222 ? 4.113 47.25 -5.66 1 98.44 222 ARG A CA 1
ATOM 1682 C C . ARG A 1 222 ? 3.271 48.406 -6.207 1 98.44 222 ARG A C 1
ATOM 1684 O O . ARG A 1 222 ? 3.512 49.562 -5.875 1 98.44 222 ARG A O 1
ATOM 1691 N N . LYS A 1 223 ? 2.383 48.031 -7.027 1 98.44 223 LYS A N 1
ATOM 1692 C CA . LYS A 1 223 ? 1.481 49.062 -7.566 1 98.44 223 LYS A CA 1
ATOM 1693 C C . LYS A 1 223 ? 0.693 49.75 -6.449 1 98.44 223 LYS A C 1
ATOM 1695 O O . LYS A 1 223 ? 0.547 50.969 -6.445 1 98.44 223 LYS A O 1
ATOM 1700 N N . LEU A 1 224 ? 0.165 48.938 -5.551 1 98.5 224 LEU A N 1
ATOM 1701 C CA . LEU A 1 224 ? -0.594 49.5 -4.426 1 98.5 224 LEU A CA 1
ATOM 1702 C C . LEU A 1 224 ? 0.278 50.406 -3.564 1 98.5 224 LEU A C 1
ATOM 1704 O O . LEU A 1 224 ? -0.187 51.438 -3.07 1 98.5 224 LEU A O 1
ATOM 1708 N N . VAL A 1 225 ? 1.515 50.031 -3.381 1 98.5 225 VAL A N 1
ATOM 1709 C CA . VAL A 1 225 ? 2.463 50.844 -2.617 1 98.5 225 VAL A CA 1
ATOM 1710 C C . VAL A 1 225 ? 2.713 52.156 -3.334 1 98.5 225 VAL A C 1
ATOM 1712 O O . VAL A 1 225 ? 2.695 53.219 -2.711 1 98.5 225 VAL A O 1
ATOM 1715 N N . GLU A 1 226 ? 2.893 52.094 -4.594 1 98.19 226 GLU A N 1
ATOM 1716 C CA . GLU A 1 226 ? 3.143 53.281 -5.406 1 98.19 226 GLU A CA 1
ATOM 1717 C C . GLU A 1 226 ? 1.961 54.25 -5.352 1 98.19 226 GLU A C 1
ATOM 1719 O O . GLU A 1 226 ? 2.146 55.469 -5.359 1 98.19 226 GLU A O 1
ATOM 1724 N N . GLU A 1 227 ? 0.824 53.688 -5.27 1 98.25 227 GLU A N 1
ATOM 1725 C CA . GLU A 1 227 ? -0.399 54.5 -5.25 1 98.25 227 GLU A CA 1
ATOM 1726 C C . GLU A 1 227 ? -0.699 55 -3.844 1 98.25 227 GLU A C 1
ATOM 1728 O O . GLU A 1 227 ? -1.666 55.75 -3.641 1 98.25 227 GLU A O 1
ATOM 1733 N N . GLY A 1 228 ? 0.08 54.594 -2.883 1 97.69 228 GLY A N 1
ATOM 1734 C CA . GLY A 1 228 ? -0.076 55.062 -1.512 1 97.69 228 GLY A CA 1
ATOM 1735 C C . GLY A 1 228 ? -1.192 54.344 -0.77 1 97.69 228 GLY A C 1
ATOM 1736 O O . GLY A 1 228 ? -1.647 54.812 0.275 1 97.69 228 GLY A O 1
ATOM 1737 N N . LYS A 1 229 ? -1.628 53.188 -1.275 1 98.31 229 LYS A N 1
ATOM 1738 C CA . LYS A 1 229 ? -2.779 52.5 -0.717 1 98.31 229 LYS A CA 1
ATOM 1739 C C . LYS A 1 229 ? -2.352 51.531 0.381 1 98.31 229 LYS A C 1
ATOM 1741 O O . LYS A 1 229 ? -3.184 51.062 1.161 1 98.31 229 LYS A O 1
ATOM 1746 N N . MET A 1 230 ? -1.059 51.25 0.447 1 98.5 230 MET A N 1
ATOM 1747 C CA . MET A 1 230 ? -0.453 50.406 1.497 1 98.5 230 MET A CA 1
ATOM 1748 C C . MET A 1 230 ? 1.023 50.75 1.667 1 98.5 230 MET A C 1
ATOM 1750 O O . MET A 1 230 ? 1.564 51.594 0.925 1 98.5 230 MET A O 1
ATOM 1754 N N . ASP A 1 231 ? 1.596 50.188 2.656 1 98.06 231 ASP A N 1
ATOM 1755 C CA . ASP A 1 231 ? 3.01 50.469 2.904 1 98.06 231 ASP A CA 1
ATOM 1756 C C . ASP A 1 231 ? 3.836 49.188 2.764 1 98.06 231 ASP A C 1
ATOM 1758 O O . ASP A 1 231 ? 3.34 48.094 3.031 1 98.06 231 ASP A O 1
ATOM 1762 N N . LEU A 1 232 ? 5.07 49.375 2.324 1 98.19 232 LEU A N 1
ATOM 1763 C CA . LEU A 1 232 ? 6.09 48.344 2.314 1 98.19 232 LEU A CA 1
ATOM 1764 C C . LEU A 1 232 ? 7.316 48.781 3.115 1 98.19 232 LEU A C 1
ATOM 1766 O O . LEU A 1 232 ? 7.84 49.875 2.908 1 98.19 232 LEU A O 1
ATOM 1770 N N . ILE A 1 233 ? 7.672 47.938 4.035 1 97.19 233 ILE A N 1
ATOM 1771 C CA . ILE A 1 233 ? 8.867 48.219 4.828 1 97.19 233 ILE A CA 1
ATOM 1772 C C . ILE A 1 233 ? 9.844 47.062 4.707 1 97.19 233 ILE A C 1
ATOM 1774 O O . ILE A 1 233 ? 9.484 45.906 4.949 1 97.19 233 ILE A O 1
ATOM 1778 N N . ILE A 1 234 ? 11.062 47.344 4.309 1 97.56 234 ILE A N 1
ATOM 1779 C CA . ILE A 1 234 ? 12.125 46.344 4.305 1 97.56 234 ILE A CA 1
ATOM 1780 C C . ILE A 1 234 ? 12.82 46.312 5.664 1 97.56 234 ILE A C 1
ATOM 1782 O O . ILE A 1 234 ? 13.477 47.312 6.043 1 97.56 234 ILE A O 1
ATOM 1786 N N . GLY A 1 235 ? 12.602 45.281 6.395 1 96.38 235 GLY A N 1
ATOM 1787 C CA . GLY A 1 235 ? 13.117 45.156 7.75 1 96.38 235 GLY A CA 1
ATOM 1788 C C . GLY A 1 235 ? 12.562 43.938 8.5 1 96.38 235 GLY A C 1
ATOM 1789 O O . GLY A 1 235 ? 12.023 43.031 7.887 1 96.38 235 GLY A O 1
ATOM 1790 N N . GLN A 1 236 ? 12.812 43.969 9.867 1 96.69 236 GLN A N 1
ATOM 1791 C CA . GLN A 1 236 ? 12.367 42.875 10.727 1 96.69 236 GLN A CA 1
ATOM 1792 C C . GLN A 1 236 ? 11.68 43.406 11.984 1 96.69 236 GLN A C 1
ATOM 1794 O O . GLN A 1 236 ? 12.117 44.406 12.562 1 96.69 236 GLN A O 1
ATOM 1799 N N . ALA A 1 237 ? 10.586 42.75 12.289 1 97.38 237 ALA A N 1
ATOM 1800 C CA . ALA A 1 237 ? 9.914 43.125 13.539 1 97.38 237 ALA A CA 1
ATOM 1801 C C . ALA A 1 237 ? 10.75 42.719 14.75 1 97.38 237 ALA A C 1
ATOM 1803 O O . ALA A 1 237 ? 11.266 41.625 14.82 1 97.38 237 ALA A O 1
ATOM 1804 N N . THR A 1 238 ? 10.852 43.625 15.758 1 97.06 238 THR A N 1
ATOM 1805 C CA . THR A 1 238 ? 11.727 43.375 16.891 1 97.06 238 THR A CA 1
ATOM 1806 C C . THR A 1 238 ? 10.938 43.438 18.203 1 97.06 238 THR A C 1
ATOM 1808 O O . THR A 1 238 ? 11.375 42.875 19.219 1 97.06 238 THR A O 1
ATOM 1811 N N . ALA A 1 239 ? 9.844 44.094 18.156 1 97.5 239 ALA A N 1
ATOM 1812 C CA . ALA A 1 239 ? 9.055 44.219 19.391 1 97.5 239 ALA A CA 1
ATOM 1813 C C . ALA A 1 239 ? 7.59 44.5 19.062 1 97.5 239 ALA A C 1
ATOM 1815 O O . ALA A 1 239 ? 7.262 44.969 17.969 1 97.5 239 ALA A O 1
ATOM 1816 N N . LEU A 1 240 ? 6.738 44.156 20.016 1 98.06 240 LEU A N 1
ATOM 1817 C CA . LEU A 1 240 ? 5.309 44.469 19.969 1 98.06 240 LEU A CA 1
ATOM 1818 C C . LEU A 1 240 ? 4.914 45.406 21.109 1 98.06 240 LEU A C 1
ATOM 1820 O O . LEU A 1 240 ? 5.469 45.312 22.203 1 98.06 240 LEU A O 1
ATOM 1824 N N . SER A 1 241 ? 4.016 46.312 20.781 1 97.56 241 SER A N 1
ATOM 1825 C CA . SER A 1 241 ? 3.51 47.219 21.797 1 97.56 241 SER A CA 1
ATOM 1826 C C . SER A 1 241 ? 2.016 47 22.031 1 97.56 241 SER A C 1
ATOM 1828 O O . SER A 1 241 ? 1.275 46.688 21.094 1 97.56 241 SER A O 1
ATOM 1830 N N . GLY A 1 242 ? 1.591 47.219 23.266 1 96.56 242 GLY A N 1
ATOM 1831 C CA . GLY A 1 242 ? 0.201 47.062 23.672 1 96.56 242 GLY A CA 1
ATOM 1832 C C . GLY A 1 242 ? 0.042 46.5 25.062 1 96.56 242 GLY A C 1
ATOM 1833 O O . GLY A 1 242 ? 0.964 46.562 25.891 1 96.56 242 GLY A O 1
ATOM 1834 N N . GLU A 1 243 ? -1.15 46.125 25.391 1 96.19 243 GLU A N 1
ATOM 1835 C CA . GLU A 1 243 ? -1.454 45.469 26.656 1 96.19 243 GLU A CA 1
ATOM 1836 C C . GLU A 1 243 ? -1.521 43.969 26.484 1 96.19 243 GLU A C 1
ATOM 1838 O O . GLU A 1 243 ? -2.447 43.438 25.859 1 96.19 243 GLU A O 1
ATOM 1843 N N . THR A 1 244 ? -0.51 43.312 27.125 1 93.5 244 THR A N 1
ATOM 1844 C CA . THR A 1 244 ? -0.416 41.875 27.016 1 93.5 244 THR A CA 1
ATOM 1845 C C . THR A 1 244 ? -1.744 41.219 27.375 1 93.5 244 THR A C 1
ATOM 1847 O O . THR A 1 244 ? -2.357 41.562 28.391 1 93.5 244 THR A O 1
ATOM 1850 N N . GLY A 1 245 ? -2.195 40.344 26.5 1 92.5 245 GLY A N 1
ATOM 1851 C CA . GLY A 1 245 ? -3.426 39.625 26.734 1 92.5 245 GLY A CA 1
ATOM 1852 C C . GLY A 1 245 ? -4.672 40.406 26.359 1 92.5 245 GLY A C 1
ATOM 1853 O O . GLY A 1 245 ? -5.781 39.875 26.391 1 92.5 245 GLY A O 1
ATOM 1854 N N . HIS A 1 246 ? -4.434 41.688 25.938 1 92.75 246 HIS A N 1
ATOM 1855 C CA . HIS A 1 246 ? -5.621 42.5 25.766 1 92.75 246 HIS A CA 1
ATOM 1856 C C . HIS A 1 246 ? -5.621 43.188 24.422 1 92.75 246 HIS A C 1
ATOM 1858 O O . HIS A 1 246 ? -6.629 43.188 23.703 1 92.75 246 HIS A O 1
ATOM 1864 N N . LYS A 1 247 ? -4.523 43.812 24.203 1 95.19 247 LYS A N 1
ATOM 1865 C CA . LYS A 1 247 ? -4.566 44.625 23 1 95.19 247 LYS A CA 1
ATOM 1866 C C . LYS A 1 247 ? -3.168 44.844 22.438 1 95.19 247 LYS A C 1
ATOM 1868 O O . LYS A 1 247 ? -2.229 45.125 23.172 1 95.19 247 LYS A O 1
ATOM 1873 N N . LEU A 1 248 ? -3.096 44.688 21.109 1 97.94 248 LEU A N 1
ATOM 1874 C CA . LEU A 1 248 ? -1.921 45.125 20.359 1 97.94 248 LEU A CA 1
ATOM 1875 C C . LEU A 1 248 ? -2.105 46.531 19.812 1 97.94 248 LEU A C 1
ATOM 1877 O O . LEU A 1 248 ? -3.152 46.844 19.25 1 97.94 248 LEU A O 1
ATOM 1881 N N . THR A 1 249 ? -1.049 47.406 20 1 97.88 249 THR A N 1
ATOM 1882 C CA . THR A 1 249 ? -1.207 48.781 19.531 1 97.88 249 THR A CA 1
ATOM 1883 C C . THR A 1 249 ? -0.136 49.125 18.5 1 97.88 249 THR A C 1
ATOM 1885 O O . THR A 1 249 ? -0.242 50.125 17.812 1 97.88 249 THR A O 1
ATOM 1888 N N . GLY A 1 250 ? 0.831 48.25 18.453 1 98.06 250 GLY A N 1
ATOM 1889 C CA . GLY A 1 250 ? 1.853 48.594 17.484 1 98.06 250 GLY A CA 1
ATOM 1890 C C . GLY A 1 250 ? 2.924 47.531 17.328 1 98.06 250 GLY A C 1
ATOM 1891 O O . GLY A 1 250 ? 2.996 46.625 18.141 1 98.06 250 GLY A O 1
ATOM 1892 N N . VAL A 1 251 ? 3.727 47.656 16.281 1 98.31 251 VAL A N 1
ATOM 1893 C CA . VAL A 1 251 ? 4.867 46.812 15.953 1 98.31 251 VAL A CA 1
ATOM 1894 C C . VAL A 1 251 ? 6.109 47.656 15.727 1 98.31 251 VAL A C 1
ATOM 1896 O O . VAL A 1 251 ? 6.043 48.688 15.047 1 98.31 251 VAL A O 1
ATOM 1899 N N . THR A 1 252 ? 7.145 47.312 16.344 1 98.38 252 THR A N 1
ATOM 1900 C CA . THR A 1 252 ? 8.422 47.969 16.094 1 98.38 252 THR A CA 1
ATOM 1901 C C . THR A 1 252 ? 9.25 47.156 15.086 1 98.38 252 THR A C 1
ATOM 1903 O O . THR A 1 252 ? 9.43 45.969 15.227 1 98.38 252 THR A O 1
ATOM 1906 N N . ILE A 1 253 ? 9.727 47.875 14.102 1 97.12 253 ILE A N 1
ATOM 1907 C CA . ILE A 1 253 ? 10.484 47.281 13.008 1 97.12 253 ILE A CA 1
ATOM 1908 C C . ILE A 1 253 ? 11.875 47.906 12.93 1 97.12 253 ILE A C 1
ATOM 1910 O O . ILE A 1 253 ? 12.023 49.125 13.062 1 97.12 253 ILE A O 1
ATOM 1914 N N . GLU A 1 254 ? 12.844 47.031 12.852 1 96.56 254 GLU A N 1
ATOM 1915 C CA . GLU A 1 254 ? 14.188 47.5 12.531 1 96.56 254 GLU A CA 1
ATOM 1916 C C . GLU A 1 254 ? 14.492 47.312 11.047 1 96.56 254 GLU A C 1
ATOM 1918 O O . GLU A 1 254 ? 14.414 46.219 10.523 1 96.56 254 GLU A O 1
ATOM 1923 N N . ASP A 1 255 ? 14.82 48.344 10.438 1 91.62 255 ASP A N 1
ATOM 1924 C CA . ASP A 1 255 ? 15.133 48.25 9.016 1 91.62 255 ASP A CA 1
ATOM 1925 C C . ASP A 1 255 ? 16.594 47.812 8.805 1 91.62 255 ASP A C 1
ATOM 1927 O O . ASP A 1 255 ? 17.297 47.531 9.758 1 91.62 255 ASP A O 1
ATOM 1931 N N . ASN A 1 256 ? 17.016 47.781 7.523 1 88.62 256 ASN A N 1
ATOM 1932 C CA . ASN A 1 256 ? 18.328 47.25 7.176 1 88.62 256 ASN A CA 1
ATOM 1933 C C . ASN A 1 256 ? 19.438 48.219 7.598 1 88.62 256 ASN A C 1
ATOM 1935 O O . ASN A 1 256 ? 20.609 47.812 7.684 1 88.62 256 ASN A O 1
ATOM 1939 N N . ASP A 1 257 ? 19.094 49.469 7.941 1 90 257 ASP A N 1
ATOM 1940 C CA . ASP A 1 257 ? 20.078 50.469 8.398 1 90 257 ASP A CA 1
ATOM 1941 C C . ASP A 1 257 ? 20.109 50.531 9.93 1 90 257 ASP A C 1
ATOM 1943 O O . ASP A 1 257 ? 20.812 51.344 10.5 1 90 257 ASP A O 1
ATOM 1947 N N . GLY A 1 258 ? 19.312 49.719 10.547 1 90.25 258 GLY A N 1
ATOM 1948 C CA . GLY A 1 258 ? 19.281 49.688 12 1 90.25 258 GLY A CA 1
ATOM 1949 C C . GLY A 1 258 ? 18.328 50.688 12.602 1 90.25 258 GLY A C 1
ATOM 1950 O O . GLY A 1 258 ? 18.266 50.844 13.828 1 90.25 258 GLY A O 1
ATOM 1951 N N . LYS A 1 259 ? 17.625 51.375 11.766 1 93.94 259 LYS A N 1
ATOM 1952 C CA . LYS A 1 259 ? 16.656 52.344 12.242 1 93.94 259 LYS A CA 1
ATOM 1953 C C . LYS A 1 259 ? 15.359 51.688 12.695 1 93.94 259 LYS A C 1
ATOM 1955 O O . LYS A 1 259 ? 14.844 50.781 12.016 1 93.94 259 LYS A O 1
ATOM 1960 N N . GLU A 1 260 ? 14.922 52.188 13.836 1 95.94 260 GLU A N 1
ATOM 1961 C CA . GLU A 1 260 ? 13.68 51.656 14.375 1 95.94 260 GLU A CA 1
ATOM 1962 C C . GLU A 1 260 ? 12.477 52.438 13.883 1 95.94 260 GLU A C 1
ATOM 1964 O O . GLU A 1 260 ? 12.492 53.688 13.891 1 95.94 260 GLU A O 1
ATOM 1969 N N . ILE A 1 261 ? 11.516 51.719 13.43 1 95.06 261 ILE A N 1
ATOM 1970 C CA . ILE A 1 261 ? 10.25 52.281 12.977 1 95.06 261 ILE A CA 1
ATOM 1971 C C . ILE A 1 261 ? 9.102 51.719 13.805 1 95.06 261 ILE A C 1
ATOM 1973 O O . ILE A 1 261 ? 9.008 50.5 13.992 1 95.06 261 ILE A O 1
ATOM 1977 N N . HIS A 1 262 ? 8.305 52.656 14.336 1 97.25 262 HIS A N 1
ATOM 1978 C CA . HIS A 1 262 ? 7.117 52.219 15.062 1 97.25 262 HIS A CA 1
ATOM 1979 C C . HIS A 1 262 ? 5.863 52.344 14.203 1 97.25 262 HIS A C 1
ATOM 1981 O O . HIS A 1 262 ? 5.578 53.406 13.656 1 97.25 262 HIS A O 1
ATOM 1987 N N . ILE A 1 263 ? 5.129 51.281 14.086 1 97.5 263 ILE A N 1
ATOM 1988 C CA . ILE A 1 263 ? 3.908 51.25 13.281 1 97.5 263 ILE A CA 1
ATOM 1989 C C . ILE A 1 263 ? 2.713 50.938 14.18 1 97.5 263 ILE A C 1
ATOM 1991 O O . ILE A 1 263 ? 2.715 49.906 14.883 1 97.5 263 ILE A O 1
ATOM 1995 N N . ASP A 1 264 ? 1.704 51.844 14.156 1 98 264 ASP A N 1
ATOM 1996 C CA . ASP A 1 264 ? 0.452 51.531 14.836 1 98 264 ASP A CA 1
ATOM 1997 C C . ASP A 1 264 ? -0.249 50.344 14.156 1 98 264 ASP A C 1
ATOM 1999 O O . ASP A 1 264 ? -0.416 50.344 12.938 1 98 264 ASP A O 1
ATOM 2003 N N . ALA A 1 265 ? -0.595 49.375 14.938 1 98.38 265 ALA A N 1
ATOM 2004 C CA . ALA A 1 265 ? -1.228 48.188 14.367 1 98.38 265 ALA A CA 1
ATOM 2005 C C . ALA A 1 265 ? -2.158 47.531 15.375 1 98.38 265 ALA A C 1
ATOM 2007 O O . ALA A 1 265 ? -1.848 47.469 16.562 1 98.38 265 ALA A O 1
ATOM 2008 N N . ASP A 1 266 ? -3.268 47.031 14.906 1 98.06 266 ASP A N 1
ATOM 2009 C CA . ASP A 1 266 ? -4.199 46.25 15.688 1 98.06 266 ASP A CA 1
ATOM 2010 C C . ASP A 1 266 ? -3.871 44.75 15.578 1 98.06 266 ASP A C 1
ATOM 2012 O O . ASP A 1 266 ? -4.223 43.969 16.453 1 98.06 266 ASP A O 1
ATOM 2016 N N . THR A 1 267 ? -3.273 44.438 14.445 1 98.25 267 THR A N 1
ATOM 2017 C CA . THR A 1 267 ? -3.035 43.031 14.102 1 98.25 267 THR A CA 1
ATOM 2018 C C . THR A 1 267 ? -1.639 42.844 13.516 1 98.25 267 THR A C 1
ATOM 2020 O O . THR A 1 267 ? -1.172 43.688 12.734 1 98.25 267 THR A O 1
ATOM 2023 N N . PHE A 1 268 ? -0.955 41.812 13.93 1 98.62 268 PHE A N 1
ATOM 2024 C CA . PHE A 1 268 ? 0.305 41.375 13.352 1 98.62 268 PHE A CA 1
ATOM 2025 C C . PHE A 1 268 ? 0.168 39.969 12.781 1 98.62 268 PHE A C 1
ATOM 2027 O O . PHE A 1 268 ? -0.236 39.031 13.492 1 98.62 268 PHE A O 1
ATOM 2034 N N . LEU A 1 269 ? 0.406 39.75 11.477 1 98.38 269 LEU A N 1
ATOM 2035 C CA . LEU A 1 269 ? 0.278 38.5 10.773 1 98.38 269 LEU A CA 1
ATOM 2036 C C . LEU A 1 269 ? 1.631 38.031 10.25 1 98.38 269 LEU A C 1
ATOM 2038 O O . LEU A 1 269 ? 1.994 38.312 9.109 1 98.38 269 LEU A O 1
ATOM 2042 N N . PRO A 1 270 ? 2.383 37.312 11.047 1 98.12 270 PRO A N 1
ATOM 2043 C CA . PRO A 1 270 ? 3.635 36.719 10.547 1 98.12 270 PRO A CA 1
ATOM 2044 C C . PRO A 1 270 ? 3.42 35.438 9.766 1 98.12 270 PRO A C 1
ATOM 2046 O O . PRO A 1 270 ? 2.822 34.5 10.281 1 98.12 270 PRO A O 1
ATOM 2049 N N . PHE A 1 271 ? 3.838 35.375 8.539 1 96.38 271 PHE A N 1
ATOM 2050 C CA . PHE A 1 271 ? 3.775 34.219 7.68 1 96.38 271 PHE A CA 1
ATOM 2051 C C . PHE A 1 271 ? 5.172 33.656 7.395 1 96.38 271 PHE A C 1
ATOM 2053 O O . PHE A 1 271 ? 5.719 33.875 6.312 1 96.38 271 PHE A O 1
ATOM 2060 N N . PHE A 1 272 ? 5.785 32.938 8.367 1 94.75 272 PHE A N 1
ATOM 2061 C CA . PHE A 1 272 ? 7.164 32.438 8.328 1 94.75 272 PHE A CA 1
ATOM 2062 C C . PHE A 1 272 ? 7.215 30.969 7.969 1 94.75 272 PHE A C 1
ATOM 2064 O O . PHE A 1 272 ? 8.266 30.328 8.086 1 94.75 272 PHE A O 1
ATOM 2071 N N . GLY A 1 273 ? 6.07 30.516 7.586 1 91.94 273 GLY A N 1
ATOM 2072 C CA . GLY A 1 273 ? 6.004 29.094 7.254 1 91.94 273 GLY A CA 1
ATOM 2073 C C . GLY A 1 273 ? 5.617 28.219 8.43 1 91.94 273 GLY A C 1
ATOM 2074 O O . GLY A 1 273 ? 5.16 28.734 9.461 1 91.94 273 GLY A O 1
ATOM 2075 N N . LEU A 1 274 ? 5.633 26.922 8.188 1 91.62 274 LEU A N 1
ATOM 2076 C CA . LEU A 1 274 ? 5.188 25.938 9.172 1 91.62 274 LEU A CA 1
ATOM 2077 C C . LEU A 1 274 ? 6.344 25.047 9.617 1 91.62 274 LEU A C 1
ATOM 2079 O O . LEU A 1 274 ? 7.316 24.875 8.883 1 91.62 274 LEU A O 1
ATOM 2083 N N . THR A 1 275 ? 6.281 24.594 10.852 1 90.38 275 THR A N 1
ATOM 2084 C CA . THR A 1 275 ? 7.188 23.578 11.383 1 90.38 275 THR A CA 1
ATOM 2085 C C . THR A 1 275 ? 6.402 22.422 11.992 1 90.38 275 THR A C 1
ATOM 2087 O O . THR A 1 275 ? 5.254 22.594 12.414 1 90.38 275 THR A O 1
ATOM 2090 N N . MET A 1 276 ? 7.02 21.266 11.93 1 88.69 276 MET A N 1
ATOM 2091 C CA . MET A 1 276 ? 6.367 20.094 12.516 1 88.69 276 MET A CA 1
ATOM 2092 C C . MET A 1 276 ? 6.789 19.906 13.969 1 88.69 276 MET A C 1
ATOM 2094 O O . MET A 1 276 ? 7.98 19.922 14.281 1 88.69 276 MET A O 1
ATOM 2098 N N . LYS A 1 277 ? 5.793 19.828 14.859 1 91.06 277 LYS A N 1
ATOM 2099 C CA . LYS A 1 277 ? 5.988 19.531 16.266 1 91.06 277 LYS A CA 1
ATOM 2100 C C . LYS A 1 277 ? 5.02 18.469 16.75 1 91.06 277 LYS A C 1
ATOM 2102 O O . LYS A 1 277 ? 3.953 18.281 16.156 1 91.06 277 LYS A O 1
ATOM 2107 N N . LEU A 1 278 ? 5.445 17.688 17.781 1 90.5 278 LEU A N 1
ATOM 2108 C CA . LEU A 1 278 ? 4.535 16.672 18.312 1 90.5 278 LEU A CA 1
ATOM 2109 C C . LEU A 1 278 ? 3.193 17.297 18.688 1 90.5 278 LEU A C 1
ATOM 2111 O O . LEU A 1 278 ? 2.139 16.719 18.453 1 90.5 278 LEU A O 1
ATOM 2115 N N . GLY A 1 279 ? 3.312 18.547 19.312 1 88.44 279 GLY A N 1
ATOM 2116 C CA . GLY A 1 279 ? 2.102 19.297 19.609 1 88.44 279 GLY A CA 1
ATOM 2117 C C . GLY A 1 279 ? 1.234 18.641 20.672 1 88.44 279 GLY A C 1
ATOM 2118 O O . GLY A 1 279 ? 1.748 18.062 21.641 1 88.44 279 GLY A O 1
ATOM 2119 N N . PRO A 1 280 ? -0.078 18.812 20.562 1 90.19 280 PRO A N 1
ATOM 2120 C CA . PRO A 1 280 ? -1.021 18.391 21.609 1 90.19 280 PRO A CA 1
ATOM 2121 C C . PRO A 1 280 ? -1.046 16.875 21.812 1 90.19 280 PRO A C 1
ATOM 2123 O O . PRO A 1 280 ? -1.492 16.406 22.859 1 90.19 280 PRO A O 1
ATOM 2126 N N . VAL A 1 281 ? -0.618 16.125 20.781 1 89.56 281 VAL A N 1
ATOM 2127 C CA . VAL A 1 281 ? -0.577 14.672 20.906 1 89.56 281 VAL A CA 1
ATOM 2128 C C . VAL A 1 281 ? 0.197 14.273 22.156 1 89.56 281 VAL A C 1
ATOM 2130 O O . VAL A 1 281 ? -0.142 13.289 22.828 1 89.56 281 VAL A O 1
ATOM 2133 N N . ALA A 1 282 ? 1.191 15.086 22.484 1 91.81 282 ALA A N 1
ATOM 2134 C CA . ALA A 1 282 ? 2.023 14.844 23.672 1 91.81 282 ALA A CA 1
ATOM 2135 C C . ALA A 1 282 ? 1.202 14.938 24.953 1 91.81 282 ALA A C 1
ATOM 2137 O O . ALA A 1 282 ? 1.594 14.406 25.984 1 91.81 282 ALA A O 1
ATOM 2138 N N . GLU A 1 283 ? 0.09 15.547 24.938 1 92.25 283 GLU A N 1
ATOM 2139 C CA . GLU A 1 283 ? -0.697 15.859 26.125 1 92.25 283 GLU A CA 1
ATOM 2140 C C . GLU A 1 283 ? -1.946 14.984 26.203 1 92.25 283 GLU A C 1
ATOM 2142 O O . GLU A 1 283 ? -2.779 15.164 27.094 1 92.25 283 GLU A O 1
ATOM 2147 N N . PHE A 1 284 ? -2.115 13.992 25.297 1 95.31 284 PHE A N 1
ATOM 2148 C CA . PHE A 1 284 ? -3.311 13.164 25.234 1 95.31 284 PHE A CA 1
ATOM 2149 C C . PHE A 1 284 ? -3.281 12.086 26.312 1 95.31 284 PHE A C 1
ATOM 2151 O O . PHE A 1 284 ? -4.25 11.344 26.484 1 95.31 284 PHE A O 1
ATOM 2158 N N . GLY A 1 285 ? -2.184 12.062 27.078 1 94.38 285 GLY A N 1
ATOM 2159 C CA . GLY A 1 285 ? -2.078 11.086 28.156 1 94.38 285 GLY A CA 1
ATOM 2160 C C . GLY A 1 285 ? -1.656 9.711 27.688 1 94.38 285 GLY A C 1
ATOM 2161 O O . GLY A 1 285 ? -1.947 8.711 28.328 1 94.38 285 GLY A O 1
ATOM 2162 N N . LEU A 1 286 ? -1.037 9.664 26.531 1 95.62 286 LEU A N 1
ATOM 2163 C CA . LEU A 1 286 ? -0.561 8.406 25.969 1 95.62 286 LEU A CA 1
ATOM 2164 C C . LEU A 1 286 ? 0.868 8.109 26.422 1 95.62 286 LEU A C 1
ATOM 2166 O O . LEU A 1 286 ? 1.607 9.031 26.781 1 95.62 286 LEU A O 1
ATOM 2170 N N . ASN A 1 287 ? 1.268 6.902 26.547 1 94.25 287 ASN A N 1
ATOM 2171 C CA . ASN A 1 287 ? 2.643 6.508 26.844 1 94.25 287 ASN A CA 1
ATOM 2172 C C . ASN A 1 287 ? 3.529 6.617 25.609 1 94.25 287 ASN A C 1
ATOM 2174 O O . ASN A 1 287 ? 3.562 5.707 24.781 1 94.25 287 ASN A O 1
ATOM 2178 N N . LEU A 1 288 ? 4.27 7.664 25.5 1 95 288 LEU A N 1
ATOM 2179 C CA . LEU A 1 288 ? 5.086 7.914 24.328 1 95 288 LEU A CA 1
ATOM 2180 C C . LEU A 1 288 ? 6.457 7.254 24.469 1 95 288 LEU A C 1
ATOM 2182 O O . LEU A 1 288 ? 6.93 7.027 25.578 1 95 288 LEU A O 1
ATOM 2186 N N . HIS A 1 289 ? 7.004 6.883 23.359 1 94.81 289 HIS A N 1
ATOM 2187 C CA . HIS A 1 289 ? 8.383 6.43 23.203 1 94.81 289 HIS A CA 1
ATOM 2188 C C . HIS A 1 289 ? 9.141 7.305 22.219 1 94.81 289 HIS A C 1
ATOM 2190 O O . HIS A 1 289 ? 8.93 7.207 21.016 1 94.81 289 HIS A O 1
ATOM 2196 N N . GLU A 1 290 ? 10.094 8.148 22.719 1 93.75 290 GLU A N 1
ATOM 2197 C CA . GLU A 1 290 ? 10.883 9.047 21.875 1 93.75 290 GLU A CA 1
ATOM 2198 C C . GLU A 1 290 ? 9.984 9.891 20.969 1 93.75 290 GLU A C 1
ATOM 2200 O O . GLU A 1 290 ? 10.18 9.938 19.766 1 93.75 290 GLU A O 1
ATOM 2205 N N . ASN A 1 291 ? 8.898 10.383 21.562 1 93.62 291 ASN A N 1
ATOM 2206 C CA . ASN A 1 291 ? 7.957 11.297 20.938 1 93.62 291 ASN A CA 1
ATOM 2207 C C . ASN A 1 291 ? 7.109 10.586 19.875 1 93.62 291 ASN A C 1
ATOM 2209 O O . ASN A 1 291 ? 6.531 11.234 19 1 93.62 291 ASN A O 1
ATOM 2213 N N . LEU A 1 292 ? 7.137 9.258 19.953 1 97.44 292 LEU A N 1
ATOM 2214 C CA . LEU A 1 292 ? 6.262 8.445 19.125 1 97.44 292 LEU A CA 1
ATOM 2215 C C . LEU A 1 292 ? 5.293 7.633 19.969 1 97.44 292 LEU A C 1
ATOM 2217 O O . LEU A 1 292 ? 5.516 7.457 21.172 1 97.44 292 LEU A O 1
ATOM 2221 N N . ILE A 1 293 ? 4.27 7.203 19.359 1 98.12 293 ILE A N 1
ATOM 2222 C CA . ILE A 1 293 ? 3.256 6.457 20.094 1 98.12 293 ILE A CA 1
ATOM 2223 C C . ILE A 1 293 ? 3.473 4.957 19.891 1 98.12 293 ILE A C 1
ATOM 2225 O O . ILE A 1 293 ? 3.248 4.434 18.797 1 98.12 293 ILE A O 1
ATOM 2229 N N . PRO A 1 294 ? 3.898 4.207 20.953 1 98.56 294 PRO A N 1
ATOM 2230 C CA . PRO A 1 294 ? 4.023 2.758 20.781 1 98.56 294 PRO A CA 1
ATOM 2231 C C . PRO A 1 294 ? 2.684 2.072 20.547 1 98.56 294 PRO A C 1
ATOM 2233 O O . PRO A 1 294 ? 1.674 2.445 21.141 1 98.56 294 PRO A O 1
ATOM 2236 N N . VAL A 1 295 ? 2.648 1.117 19.641 1 98.75 295 VAL A N 1
ATOM 2237 C CA . VAL A 1 295 ? 1.449 0.344 19.328 1 98.75 295 VAL A CA 1
ATOM 2238 C C . VAL A 1 295 ? 1.804 -1.138 19.219 1 98.75 295 VAL A C 1
ATOM 2240 O O . VAL A 1 295 ? 2.973 -1.492 19.062 1 98.75 295 VAL A O 1
ATOM 2243 N N . ASP A 1 296 ? 0.829 -2.004 19.406 1 97.94 296 ASP A N 1
ATOM 2244 C CA . ASP A 1 296 ? 0.997 -3.396 19 1 97.94 296 ASP A CA 1
ATOM 2245 C C . ASP A 1 296 ? 0.85 -3.549 17.484 1 97.94 296 ASP A C 1
ATOM 2247 O O . ASP A 1 296 ? 0.287 -2.678 16.812 1 97.94 296 ASP A O 1
ATOM 2251 N N . THR A 1 297 ? 1.311 -4.645 16.891 1 98.25 297 THR A N 1
ATOM 2252 C CA . THR A 1 297 ? 1.293 -4.766 15.445 1 98.25 297 THR A CA 1
ATOM 2253 C C . THR A 1 297 ? 0.12 -5.625 14.984 1 98.25 297 THR A C 1
ATOM 2255 O O . THR A 1 297 ? -0.085 -5.82 13.789 1 98.25 297 THR A O 1
ATOM 2258 N N . GLU A 1 298 ? -0.651 -6.16 15.969 1 98.56 298 GLU A N 1
ATOM 2259 C CA . GLU A 1 298 ? -1.844 -6.926 15.617 1 98.56 298 GLU A CA 1
ATOM 2260 C C . GLU A 1 298 ? -2.988 -6.004 15.203 1 98.56 298 GLU A C 1
ATOM 2262 O O . GLU A 1 298 ? -3.701 -6.293 14.234 1 98.56 298 GLU A O 1
ATOM 2267 N N . LYS A 1 299 ? -3.109 -4.871 15.945 1 98.44 299 LYS A N 1
ATOM 2268 C CA . LYS A 1 299 ? -4.266 -4 15.773 1 98.44 299 LYS A CA 1
ATOM 2269 C C . LYS A 1 299 ? -3.842 -2.539 15.664 1 98.44 299 LYS A C 1
ATOM 2271 O O . LYS A 1 299 ? -4.648 -1.677 15.305 1 98.44 299 LYS A O 1
ATOM 2276 N N . PHE A 1 300 ? -2.646 -2.246 16.031 1 98.81 300 PHE A N 1
ATOM 2277 C CA . PHE A 1 300 ? -2.062 -0.91 16.078 1 98.81 300 PHE A CA 1
ATOM 2278 C C . PHE A 1 300 ? -2.801 -0.028 17.078 1 98.81 300 PHE A C 1
ATOM 2280 O O . PHE A 1 300 ? -2.986 1.168 16.844 1 98.81 300 PHE A O 1
ATOM 2287 N N . GLU A 1 301 ? -3.287 -0.634 18.109 1 98.81 301 GLU A N 1
ATOM 2288 C CA . GLU A 1 301 ? -3.877 0.043 19.266 1 98.81 301 GLU A CA 1
ATOM 2289 C C . GLU A 1 301 ? -2.803 0.502 20.234 1 98.81 301 GLU A C 1
ATOM 2291 O O . GLU A 1 301 ? -1.785 -0.172 20.422 1 98.81 301 GLU A O 1
ATOM 2296 N N . THR A 1 302 ? -2.988 1.671 20.797 1 98.5 302 THR A N 1
ATOM 2297 C CA . THR A 1 302 ? -2.061 2.18 21.812 1 98.5 302 THR A CA 1
ATOM 2298 C C . THR A 1 302 ? -2.275 1.48 23.141 1 98.5 302 THR A C 1
ATOM 2300 O O . THR A 1 302 ? -3.031 0.511 23.234 1 98.5 302 THR A O 1
ATOM 2303 N N . SER A 1 303 ? -1.52 1.908 24.188 1 96.88 303 SER A N 1
ATOM 2304 C CA . SER A 1 303 ? -1.713 1.353 25.516 1 96.88 303 SER A CA 1
ATOM 2305 C C . SER A 1 303 ? -3.068 1.75 26.094 1 96.88 303 SER A C 1
ATOM 2307 O O . SER A 1 303 ? -3.514 1.188 27.094 1 96.88 303 SER A O 1
ATOM 2309 N N . THR A 1 304 ? -3.729 2.768 25.5 1 97.75 304 THR A N 1
ATOM 2310 C CA . THR A 1 304 ? -5.059 3.207 25.906 1 97.75 304 THR A CA 1
ATOM 2311 C C . THR A 1 304 ? -6.133 2.576 25.031 1 97.75 304 THR A C 1
ATOM 2313 O O . THR A 1 304 ? -6.184 2.832 23.812 1 97.75 304 THR A O 1
ATOM 2316 N N . PRO A 1 305 ? -7.027 1.769 25.609 1 97.88 305 PRO A N 1
ATOM 2317 C CA . PRO A 1 305 ? -8.047 1.097 24.797 1 97.88 305 PRO A CA 1
ATOM 2318 C C . PRO A 1 305 ? -8.867 2.07 23.953 1 97.88 305 PRO A C 1
ATOM 2320 O O . PRO A 1 305 ? -9.203 3.164 24.406 1 97.88 305 PRO A O 1
ATOM 2323 N N . GLN A 1 306 ? -9.156 1.725 22.672 1 98.69 306 GLN A N 1
ATOM 2324 C CA . GLN A 1 306 ? -10.031 2.445 21.75 1 98.69 306 GLN A CA 1
ATOM 2325 C C . GLN A 1 306 ? -9.297 3.619 21.109 1 98.69 306 GLN A C 1
ATOM 2327 O O . GLN A 1 306 ? -9.867 4.348 20.297 1 98.69 306 GLN A O 1
ATOM 2332 N N . ILE A 1 307 ? -7.992 3.818 21.438 1 98.88 307 ILE A N 1
ATOM 2333 C CA . ILE A 1 307 ? -7.148 4.805 20.766 1 98.88 307 ILE A CA 1
ATOM 2334 C C . ILE A 1 307 ? -6.062 4.094 19.969 1 98.88 307 ILE A C 1
ATOM 2336 O O . ILE A 1 307 ? -5.301 3.291 20.516 1 98.88 307 ILE A O 1
ATOM 2340 N N . PHE A 1 308 ? -6.02 4.348 18.703 1 98.94 308 PHE A N 1
ATOM 2341 C CA . PHE A 1 308 ? -5.09 3.748 17.75 1 98.94 308 PHE A CA 1
ATOM 2342 C C . PHE A 1 308 ? -4.133 4.797 17.203 1 98.94 308 PHE A C 1
ATOM 2344 O O . PHE A 1 308 ? -4.426 5.992 17.234 1 98.94 308 PHE A O 1
ATOM 2351 N N . ALA A 1 309 ? -2.979 4.371 16.766 1 98.94 309 ALA A N 1
ATOM 2352 C CA . ALA A 1 309 ? -2.041 5.246 16.062 1 98.94 309 ALA A CA 1
ATOM 2353 C C . ALA A 1 309 ? -1.501 4.582 14.805 1 98.94 309 ALA A C 1
ATOM 2355 O O . ALA A 1 309 ? -1.078 3.424 14.836 1 98.94 309 ALA A O 1
ATOM 2356 N N . ILE A 1 310 ? -1.542 5.324 13.68 1 98.88 310 ILE A N 1
ATOM 2357 C CA . ILE A 1 310 ? -1.115 4.816 12.383 1 98.88 310 ILE A CA 1
ATOM 2358 C C . ILE A 1 310 ? -0.291 5.879 11.656 1 98.88 310 ILE A C 1
ATOM 2360 O O . ILE A 1 310 ? -0.479 7.074 11.883 1 98.88 310 ILE A O 1
ATOM 2364 N N . GLY A 1 311 ? 0.604 5.41 10.773 1 98.62 311 GLY A N 1
ATOM 2365 C CA . GLY A 1 311 ? 1.481 6.324 10.055 1 98.62 311 GLY A CA 1
ATOM 2366 C C . GLY A 1 311 ? 2.723 6.695 10.844 1 98.62 311 GLY A C 1
ATOM 2367 O O . GLY A 1 311 ? 3.104 5.992 11.781 1 98.62 311 GLY A O 1
ATOM 2368 N N . ASP A 1 312 ? 3.352 7.777 10.516 1 97.75 312 ASP A N 1
ATOM 2369 C CA . ASP A 1 312 ? 4.691 8.109 10.992 1 97.75 312 ASP A CA 1
ATOM 2370 C C . ASP A 1 312 ? 4.68 8.445 12.484 1 97.75 312 ASP A C 1
ATOM 2372 O O . ASP A 1 312 ? 5.73 8.477 13.125 1 97.75 312 ASP A O 1
ATOM 2376 N N . ILE A 1 313 ? 3.514 8.625 13.078 1 98.19 313 ILE A N 1
ATOM 2377 C CA . ILE A 1 313 ? 3.418 9.039 14.477 1 98.19 313 ILE A CA 1
ATOM 2378 C C . ILE A 1 313 ? 3.643 7.836 15.391 1 98.19 313 ILE A C 1
ATOM 2380 O O . ILE A 1 313 ? 3.904 7.996 16.578 1 98.19 313 ILE A O 1
ATOM 2384 N N . ASN A 1 314 ? 3.477 6.602 14.867 1 98.5 314 ASN A N 1
ATOM 2385 C CA . ASN A 1 314 ? 3.543 5.453 15.766 1 98.5 314 ASN A CA 1
ATOM 2386 C C . ASN A 1 314 ? 4.914 4.789 15.727 1 98.5 314 ASN A C 1
ATOM 2388 O O . ASN A 1 314 ? 5.785 5.191 14.953 1 98.5 314 ASN A O 1
ATOM 2392 N N . TYR A 1 315 ? 5.094 3.891 16.703 1 98.38 315 TYR A N 1
ATOM 2393 C CA . TYR A 1 315 ? 6.352 3.154 16.828 1 98.38 315 TYR A CA 1
ATOM 2394 C C . TYR A 1 315 ? 6.094 1.671 17.062 1 98.38 315 TYR A C 1
ATOM 2396 O O . TYR A 1 315 ? 5.207 1.303 17.828 1 98.38 315 TYR A O 1
ATOM 2404 N N . TYR A 1 316 ? 6.734 0.829 16.453 1 98.44 316 TYR A N 1
ATOM 2405 C CA . TYR A 1 316 ? 6.914 -0.598 16.688 1 98.44 316 TYR A CA 1
ATOM 2406 C C . TYR A 1 316 ? 8.242 -1.083 16.109 1 98.44 316 TYR A C 1
ATOM 2408 O O . TYR A 1 316 ? 8.828 -0.42 15.25 1 98.44 316 TYR A O 1
ATOM 2416 N N . PRO A 1 317 ? 8.812 -2.174 16.641 1 98.12 317 PRO A N 1
ATOM 2417 C CA . PRO A 1 317 ? 10.07 -2.676 16.094 1 98.12 317 PRO A CA 1
ATOM 2418 C C . PRO A 1 317 ? 10.023 -2.887 14.586 1 98.12 317 PRO A C 1
ATOM 2420 O O . PRO A 1 317 ? 9.078 -3.498 14.078 1 98.12 317 PRO A O 1
ATOM 2423 N N . GLY A 1 318 ? 10.945 -2.309 13.867 1 97.75 318 GLY A N 1
ATOM 2424 C CA . GLY A 1 318 ? 11.055 -2.475 12.422 1 97.75 318 GLY A CA 1
ATOM 2425 C C . GLY A 1 318 ? 10.305 -1.41 11.641 1 97.75 318 GLY A C 1
ATOM 2426 O O . GLY A 1 318 ? 10.383 -1.37 10.414 1 97.75 318 GLY A O 1
ATOM 2427 N N . LYS A 1 319 ? 9.703 -0.475 12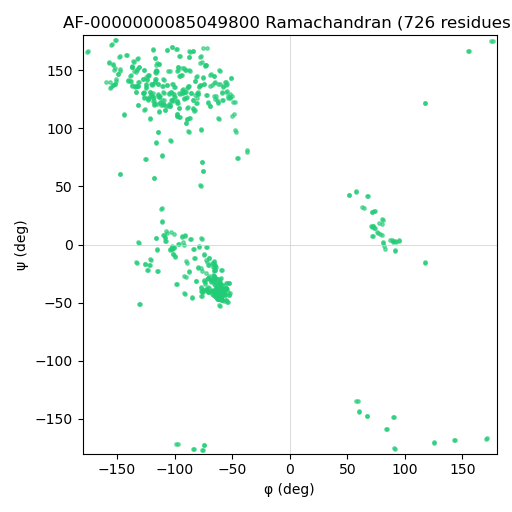.352 1 98.06 319 LYS A N 1
ATOM 2428 C CA . LYS A 1 319 ? 8.883 0.551 11.719 1 98.06 319 LYS A CA 1
ATOM 2429 C C . LYS A 1 319 ? 9.68 1.351 10.695 1 98.06 319 LYS A C 1
ATOM 2431 O O . LYS A 1 319 ? 10.781 1.824 10.992 1 98.06 319 LYS A O 1
ATOM 2436 N N . LEU A 1 320 ? 9.164 1.381 9.461 1 97.88 320 LEU A N 1
ATOM 2437 C CA . LEU A 1 320 ? 9.633 2.314 8.445 1 97.88 320 LEU A CA 1
ATOM 2438 C C . LEU A 1 320 ? 8.656 3.471 8.273 1 97.88 320 LEU A C 1
ATOM 2440 O O . LEU A 1 320 ? 7.445 3.26 8.219 1 97.88 320 LEU A O 1
ATOM 2444 N N . LYS A 1 321 ? 9.141 4.645 8.281 1 97.5 321 LYS A N 1
ATOM 2445 C CA . LYS A 1 321 ? 8.289 5.809 8.055 1 97.5 321 LYS A CA 1
ATOM 2446 C C . LYS A 1 321 ? 7.938 5.949 6.578 1 97.5 321 LYS A C 1
ATOM 2448 O O . LYS A 1 321 ? 8.422 6.863 5.902 1 97.5 321 LYS A O 1
ATOM 2453 N N . LEU A 1 322 ? 7.121 5.082 6.102 1 98.31 322 LEU A N 1
ATOM 2454 C CA . LEU A 1 322 ? 6.602 5.016 4.742 1 98.31 322 LEU A CA 1
ATOM 2455 C C . LEU A 1 322 ? 5.09 5.195 4.73 1 98.31 322 LEU A C 1
ATOM 2457 O O . LEU A 1 322 ? 4.387 4.66 5.594 1 98.31 322 LEU A O 1
ATOM 2461 N N . ILE A 1 323 ? 4.594 5.938 3.746 1 98.69 323 ILE A N 1
ATOM 2462 C CA . ILE A 1 323 ? 3.152 6.039 3.559 1 98.69 323 ILE A CA 1
ATOM 2463 C C . ILE A 1 323 ? 2.549 4.645 3.42 1 98.69 323 ILE A C 1
ATOM 2465 O O . ILE A 1 323 ? 1.498 4.355 3.998 1 98.69 323 ILE A O 1
ATOM 2469 N N . LEU A 1 324 ? 3.248 3.736 2.752 1 98.75 324 LEU A N 1
ATOM 2470 C CA . LEU A 1 324 ? 2.857 2.348 2.537 1 98.75 324 LEU A CA 1
ATOM 2471 C C . LEU A 1 324 ? 2.582 1.648 3.865 1 98.75 324 LEU A C 1
ATOM 2473 O O . LEU A 1 324 ? 1.568 0.963 4.012 1 98.75 324 LEU A O 1
ATOM 2477 N N . SER A 1 325 ? 3.482 1.803 4.812 1 98.81 325 SER A N 1
ATOM 2478 C CA . SER A 1 325 ? 3.307 1.161 6.113 1 98.81 325 SER A CA 1
ATOM 2479 C C . SER A 1 325 ? 2.049 1.662 6.812 1 98.81 325 SER A C 1
ATOM 2481 O O . SER A 1 325 ? 1.314 0.879 7.418 1 98.81 325 SER A O 1
ATOM 2483 N N . GLY A 1 326 ? 1.818 2.955 6.691 1 98.88 326 GLY A N 1
ATOM 2484 C CA . GLY A 1 326 ? 0.62 3.527 7.285 1 98.88 326 GLY A CA 1
ATOM 2485 C C . GLY A 1 326 ? -0.662 2.953 6.715 1 98.88 326 GLY A C 1
ATOM 2486 O O . GLY A 1 326 ? -1.631 2.732 7.445 1 98.88 326 GLY A O 1
ATOM 2487 N N . PHE A 1 327 ? -0.694 2.707 5.367 1 98.94 327 PHE A N 1
ATOM 2488 C CA . PHE A 1 327 ? -1.864 2.127 4.719 1 98.94 327 PHE A CA 1
ATOM 2489 C C . PHE A 1 327 ? -2.172 0.749 5.293 1 98.94 327 PHE A C 1
ATOM 2491 O O . PHE A 1 327 ? -3.324 0.445 5.609 1 98.94 327 PHE A O 1
ATOM 2498 N N . HIS A 1 328 ? -1.164 -0.068 5.453 1 98.88 328 HIS A N 1
ATOM 2499 C CA . HIS A 1 328 ? -1.304 -1.393 6.047 1 98.88 328 HIS A CA 1
ATOM 2500 C C . HIS A 1 328 ? -1.802 -1.301 7.484 1 98.88 328 HIS A C 1
ATOM 2502 O O . HIS A 1 328 ? -2.717 -2.027 7.875 1 98.88 328 HIS A O 1
ATOM 2508 N N . GLU A 1 329 ? -1.181 -0.399 8.266 1 98.94 329 GLU A N 1
ATOM 2509 C CA . GLU A 1 329 ? -1.548 -0.203 9.664 1 98.94 329 GLU A CA 1
ATOM 2510 C C . GLU A 1 329 ? -3.018 0.184 9.805 1 98.94 329 GLU A C 1
ATOM 2512 O O . GLU A 1 329 ? -3.729 -0.347 10.656 1 98.94 329 GLU A O 1
ATOM 2517 N N . GLY A 1 330 ? -3.479 1.068 8.898 1 98.94 330 GLY A N 1
ATOM 2518 C CA . GLY A 1 330 ? -4.871 1.49 8.922 1 98.94 330 GLY A CA 1
ATOM 2519 C C . GLY A 1 330 ? -5.84 0.355 8.648 1 98.94 330 GLY A C 1
ATOM 2520 O O . GLY A 1 330 ? -6.914 0.293 9.258 1 98.94 330 GLY A O 1
ATOM 2521 N N . ALA A 1 331 ? -5.48 -0.557 7.734 1 98.88 331 ALA A N 1
ATOM 2522 C CA . ALA A 1 331 ? -6.336 -1.69 7.398 1 98.88 331 ALA A CA 1
ATOM 2523 C C . ALA A 1 331 ? -6.527 -2.607 8.602 1 98.88 331 ALA A C 1
ATOM 2525 O O . ALA A 1 331 ? -7.648 -3.037 8.891 1 98.88 331 ALA A O 1
ATOM 2526 N N . LEU A 1 332 ? -5.422 -2.906 9.336 1 98.88 332 LEU A N 1
ATOM 2527 C CA . LEU A 1 332 ? -5.527 -3.787 10.492 1 98.88 332 LEU A CA 1
ATOM 2528 C C . LEU A 1 332 ? -6.227 -3.082 11.656 1 98.88 332 LEU A C 1
ATOM 2530 O O . LEU A 1 332 ? -7.023 -3.693 12.367 1 98.88 332 LEU A O 1
ATOM 2534 N N . ALA A 1 333 ? -5.938 -1.797 11.859 1 98.94 333 ALA A N 1
ATOM 2535 C CA . ALA A 1 333 ? -6.594 -1.03 12.922 1 98.94 333 ALA A CA 1
ATOM 2536 C C . ALA A 1 333 ? -8.109 -1.019 12.727 1 98.94 333 ALA A C 1
ATOM 2538 O O . ALA A 1 333 ? -8.859 -1.12 13.703 1 98.94 333 ALA A O 1
ATOM 2539 N N . ALA A 1 334 ? -8.562 -0.916 11.5 1 98.88 334 ALA A N 1
ATOM 2540 C CA . ALA A 1 334 ? -9.992 -0.839 11.195 1 98.88 334 ALA A CA 1
ATOM 2541 C C . ALA A 1 334 ? -10.719 -2.088 11.68 1 98.88 334 ALA A C 1
ATOM 2543 O O . ALA A 1 334 ? -11.875 -2.01 12.109 1 98.88 334 ALA A O 1
ATOM 2544 N N . GLN A 1 335 ? -10.047 -3.26 11.633 1 98.69 335 GLN A N 1
ATOM 2545 C CA . GLN A 1 335 ? -10.664 -4.492 12.117 1 98.69 335 GLN A CA 1
ATOM 2546 C C . GLN A 1 335 ? -10.961 -4.414 13.609 1 98.69 335 GLN A C 1
ATOM 2548 O O . GLN A 1 335 ? -12.016 -4.859 14.062 1 98.69 335 GLN A O 1
ATOM 2553 N N . ALA A 1 336 ? -10.023 -3.852 14.344 1 98.62 336 ALA A N 1
ATOM 2554 C CA . ALA A 1 336 ? -10.203 -3.703 15.789 1 98.62 336 ALA A CA 1
ATOM 2555 C C . ALA A 1 336 ? -11.258 -2.645 16.094 1 98.62 336 ALA A C 1
ATOM 2557 O O . ALA A 1 336 ? -12.062 -2.811 17.016 1 98.62 336 ALA A O 1
ATOM 2558 N N . VAL A 1 337 ? -11.258 -1.525 15.344 1 98.88 337 VAL A N 1
ATOM 2559 C CA . VAL A 1 337 ? -12.25 -0.474 15.516 1 98.88 337 VAL A CA 1
ATOM 2560 C C . VAL A 1 337 ? -13.656 -1.053 15.328 1 98.88 337 VAL A C 1
ATOM 2562 O O . VAL A 1 337 ? -14.578 -0.718 16.078 1 98.88 337 VAL A O 1
ATOM 2565 N N . PHE A 1 338 ? -13.852 -1.974 14.391 1 98.81 338 PHE A N 1
ATOM 2566 C CA . PHE A 1 338 ? -15.133 -2.617 14.117 1 98.81 338 PHE A CA 1
ATOM 2567 C C . PHE A 1 338 ? -15.672 -3.307 15.367 1 98.81 338 PHE A C 1
ATOM 2569 O O . PHE A 1 338 ? -16.859 -3.207 15.68 1 98.81 338 PHE A O 1
ATOM 2576 N N . ARG A 1 339 ? -14.805 -3.938 16.078 1 98.06 339 ARG A N 1
ATOM 2577 C CA . ARG A 1 339 ? -15.219 -4.707 17.25 1 98.06 339 ARG A CA 1
ATOM 2578 C C . ARG A 1 339 ? -15.711 -3.789 18.359 1 98.06 339 ARG A C 1
ATOM 2580 O O . ARG A 1 339 ? -16.578 -4.164 19.141 1 98.06 339 ARG A O 1
ATOM 2587 N N . TYR A 1 340 ? -15.125 -2.6 18.422 1 98.25 340 TYR A N 1
ATOM 2588 C CA . TYR A 1 340 ? -15.578 -1.618 19.406 1 98.25 340 TYR A CA 1
ATOM 2589 C C . TYR A 1 340 ? -16.891 -0.984 18.969 1 98.25 340 TYR A C 1
ATOM 2591 O O . TYR A 1 340 ? -17.797 -0.783 19.797 1 98.25 340 TYR A O 1
ATOM 2599 N N . VAL A 1 341 ? -17.031 -0.675 17.688 1 98.25 341 VAL A N 1
ATOM 2600 C CA . VAL A 1 341 ? -18.188 0.05 17.156 1 98.25 341 VAL A CA 1
ATOM 2601 C C . VAL A 1 341 ? -19.391 -0.883 17.078 1 98.25 341 VAL A C 1
ATOM 2603 O O . VAL A 1 341 ? -20.516 -0.479 17.391 1 98.25 341 VAL A O 1
ATOM 2606 N N . PHE A 1 342 ? -19.125 -2.145 16.688 1 97.56 342 PHE A N 1
ATOM 2607 C CA . PHE A 1 342 ? -20.172 -3.152 16.547 1 97.56 342 PHE A CA 1
ATOM 2608 C C . PHE A 1 342 ? -19.844 -4.395 17.359 1 97.56 342 PHE A C 1
ATOM 2610 O O . PHE A 1 342 ? -19.641 -5.477 16.797 1 97.56 342 PHE A O 1
ATOM 2617 N N . PRO A 1 343 ? -19.953 -4.348 18.672 1 95.19 343 PRO A N 1
ATOM 2618 C CA . PRO A 1 343 ? -19.516 -5.453 19.531 1 95.19 343 PRO A CA 1
ATOM 2619 C C . PRO A 1 343 ? -20.359 -6.715 19.328 1 95.19 343 PRO A C 1
ATOM 2621 O O . PRO A 1 343 ? -19.875 -7.824 19.594 1 95.19 343 PRO A O 1
ATOM 2624 N N . ASP A 1 344 ? -21.531 -6.586 18.781 1 95.12 344 ASP A N 1
ATOM 2625 C CA . ASP A 1 344 ? -22.422 -7.738 18.672 1 95.12 344 ASP A CA 1
ATOM 2626 C C . ASP A 1 344 ? -22.422 -8.305 17.25 1 95.12 344 ASP A C 1
ATOM 2628 O O . ASP A 1 344 ? -23.047 -9.328 16.984 1 95.12 344 ASP A O 1
ATOM 2632 N N . LYS A 1 345 ? -21.688 -7.621 16.375 1 96.25 345 LYS A N 1
ATOM 2633 C CA . LYS A 1 345 ? -21.641 -8.094 14.992 1 96.25 345 LYS A CA 1
ATOM 2634 C C . LYS A 1 345 ? -20.406 -8.961 14.758 1 96.25 345 LYS A C 1
ATOM 2636 O O . LYS A 1 345 ? -19.344 -8.719 15.328 1 96.25 345 LYS A O 1
ATOM 2641 N N . LYS A 1 346 ? -20.562 -9.953 13.922 1 95.81 346 LYS A N 1
ATOM 2642 C CA . LYS A 1 346 ? -19.438 -10.781 13.484 1 95.81 346 LYS A CA 1
ATOM 2643 C C . LYS A 1 346 ? -18.734 -10.148 12.289 1 95.81 346 LYS A C 1
ATOM 2645 O O . LYS A 1 346 ? -19.375 -9.664 11.359 1 95.81 346 LYS A O 1
ATOM 2650 N N . LEU A 1 347 ? -17.516 -10.078 12.406 1 94.19 347 LEU A N 1
ATOM 2651 C CA . LEU A 1 347 ? -16.719 -9.516 11.32 1 94.19 347 LEU A CA 1
ATOM 2652 C C . LEU A 1 347 ? -16.312 -10.602 10.328 1 94.19 347 LEU A C 1
ATOM 2654 O O . LEU A 1 347 ? -15.656 -11.578 10.695 1 94.19 347 LEU A O 1
ATOM 2658 N N . ARG A 1 348 ? -16.75 -10.484 9.094 1 90.69 348 ARG A N 1
ATOM 2659 C CA . ARG A 1 348 ? -16.375 -11.383 8.008 1 90.69 348 ARG A CA 1
ATOM 2660 C C . ARG A 1 348 ? -15.469 -10.688 7.008 1 90.69 348 ARG A C 1
ATOM 2662 O O . ARG A 1 348 ? -15.812 -9.625 6.48 1 90.69 348 ARG A O 1
ATOM 2669 N N . PHE A 1 349 ? -14.414 -11.289 6.844 1 92.25 349 PHE A N 1
ATOM 2670 C CA . PHE A 1 349 ? -13.484 -10.719 5.875 1 92.25 349 PHE A CA 1
ATOM 2671 C C . PHE A 1 349 ? -13.984 -10.93 4.453 1 92.25 349 PHE A C 1
ATOM 2673 O O . PHE A 1 349 ? -14.398 -12.031 4.086 1 92.25 349 PHE A O 1
ATOM 2680 N N . GLN A 1 350 ? -14.023 -9.82 3.682 1 91.56 350 GLN A N 1
ATOM 2681 C CA . GLN A 1 350 ? -14.5 -9.852 2.305 1 91.56 350 GLN A CA 1
ATOM 2682 C C . GLN A 1 350 ? -13.516 -9.156 1.366 1 91.56 350 GLN A C 1
ATOM 2684 O O . GLN A 1 350 ? -12.758 -8.281 1.791 1 91.56 350 GLN A O 1
ATOM 2689 N N . TYR A 1 351 ? -13.547 -9.602 0.121 1 92.81 351 TYR A N 1
ATOM 2690 C CA . TYR A 1 351 ? -12.695 -8.992 -0.893 1 92.81 351 TYR A CA 1
ATOM 2691 C C . TYR A 1 351 ? -13.492 -8.039 -1.773 1 92.81 351 TYR A C 1
ATOM 2693 O O . TYR A 1 351 ? -14.602 -8.359 -2.205 1 92.81 351 TYR A O 1
ATOM 2701 N N . THR A 1 352 ? -12.875 -6.898 -2.061 1 92.81 352 THR A N 1
ATOM 2702 C CA . THR A 1 352 ? -13.57 -5.895 -2.863 1 92.81 352 THR A CA 1
ATOM 2703 C C . THR A 1 352 ? -13.812 -6.41 -4.281 1 92.81 352 THR A C 1
ATOM 2705 O O . THR A 1 352 ? -14.766 -6.004 -4.941 1 92.81 352 THR A O 1
ATOM 2708 N N . THR A 1 353 ? -12.969 -7.309 -4.734 1 90.25 353 THR A N 1
ATOM 2709 C CA . THR A 1 353 ? -13.023 -7.855 -6.086 1 90.25 353 THR A CA 1
ATOM 2710 C C . THR A 1 353 ? -14.258 -8.742 -6.258 1 90.25 353 THR A C 1
ATOM 2712 O O . THR A 1 353 ? -14.859 -8.773 -7.332 1 90.25 353 THR A O 1
ATOM 2715 N N . SER A 1 354 ? -14.734 -9.391 -5.172 1 89.44 354 SER A N 1
ATOM 2716 C CA . SER A 1 354 ? -15.727 -10.438 -5.375 1 89.44 354 SER A CA 1
ATOM 2717 C C . SER A 1 354 ? -16.984 -10.188 -4.535 1 89.44 354 SER A C 1
ATOM 2719 O O . SER A 1 354 ? -18.047 -10.742 -4.816 1 89.44 354 SER A O 1
ATOM 2721 N N . SER A 1 355 ? -16.906 -9.336 -3.527 1 92.81 355 SER A N 1
ATOM 2722 C CA . SER A 1 355 ? -18.016 -9.141 -2.607 1 92.81 355 SER A CA 1
ATOM 2723 C C . SER A 1 355 ? -19.031 -8.141 -3.168 1 92.81 355 SER A C 1
ATOM 2725 O O . SER A 1 355 ? -18.719 -6.957 -3.305 1 92.81 355 SER A O 1
ATOM 2727 N N . SER A 1 356 ? -20.203 -8.648 -3.383 1 91.62 356 SER A N 1
ATOM 2728 C CA . SER A 1 356 ? -21.266 -7.758 -3.84 1 91.62 356 SER A CA 1
ATOM 2729 C C . SER A 1 356 ? -21.625 -6.73 -2.771 1 91.62 356 SER A C 1
ATOM 2731 O O . SER A 1 356 ? -21.953 -5.586 -3.09 1 91.62 356 SER A O 1
ATOM 2733 N N . ASP A 1 357 ? -21.531 -7.145 -1.584 1 92.81 357 ASP A N 1
ATOM 2734 C CA . ASP A 1 357 ? -21.828 -6.246 -0.472 1 92.81 357 ASP A CA 1
ATOM 2735 C C . ASP A 1 357 ? -20.844 -5.074 -0.445 1 92.81 357 ASP A C 1
ATOM 2737 O O . ASP A 1 357 ? -21.266 -3.916 -0.34 1 92.81 357 ASP A O 1
ATOM 2741 N N . LEU A 1 358 ? -19.594 -5.355 -0.575 1 95.25 358 LEU A N 1
ATOM 2742 C CA . LEU A 1 358 ? -18.578 -4.309 -0.583 1 95.25 358 LEU A CA 1
ATOM 2743 C C . LEU A 1 358 ? -18.734 -3.42 -1.814 1 95.25 358 LEU A C 1
ATOM 2745 O O . LEU A 1 358 ? -18.578 -2.199 -1.727 1 95.25 358 LEU A O 1
ATOM 2749 N N . GLN A 1 359 ? -19.016 -4.027 -2.928 1 94.56 359 GLN A N 1
ATOM 2750 C CA . GLN A 1 359 ? -19.141 -3.266 -4.164 1 94.56 359 GLN A CA 1
ATOM 2751 C C . GLN A 1 359 ? -20.344 -2.32 -4.098 1 94.56 359 GLN A C 1
ATOM 2753 O O . GLN A 1 359 ? -20.297 -1.214 -4.641 1 94.56 359 GLN A O 1
ATOM 2758 N N . LYS A 1 360 ? -21.359 -2.691 -3.412 1 94.38 360 LYS A N 1
ATOM 2759 C CA . LYS A 1 360 ? -22.484 -1.809 -3.178 1 94.38 360 LYS A CA 1
ATOM 2760 C C . LYS A 1 360 ? -22.094 -0.605 -2.33 1 94.38 360 LYS A C 1
ATOM 2762 O O . LYS A 1 360 ? -22.469 0.529 -2.635 1 94.38 360 LYS A O 1
ATOM 2767 N N . LYS A 1 361 ? -21.328 -0.854 -1.278 1 94.12 361 LYS A N 1
ATOM 2768 C CA . LYS 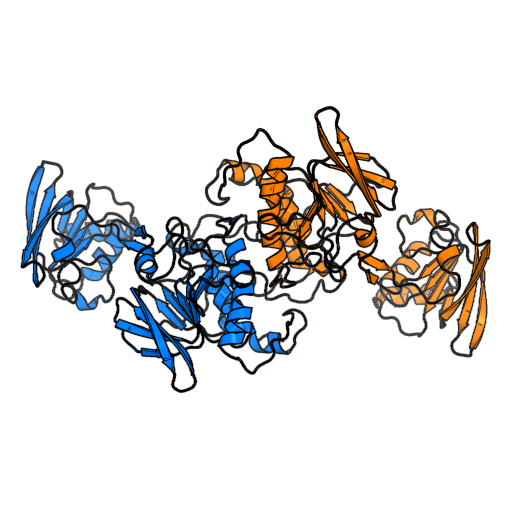A 1 361 ? -20.844 0.224 -0.417 1 94.12 361 LYS A CA 1
ATOM 2769 C C . LYS A 1 361 ? -19.984 1.213 -1.198 1 94.12 361 LYS A C 1
ATOM 2771 O O . LYS A 1 361 ? -19.984 2.408 -0.898 1 94.12 361 LYS A O 1
ATOM 2776 N N . LEU A 1 362 ? -19.266 0.675 -2.203 1 95.38 362 LEU A N 1
ATOM 2777 C CA . LEU A 1 362 ? -18.344 1.466 -3.014 1 95.38 362 LEU A CA 1
ATOM 2778 C C . LEU A 1 362 ? -19.094 2.195 -4.125 1 95.38 362 LEU A C 1
ATOM 2780 O O . LEU A 1 362 ? -18.531 3.098 -4.758 1 95.38 362 LEU A O 1
ATOM 2784 N N . GLY A 1 363 ? -20.312 1.836 -4.312 1 93.25 363 GLY A N 1
ATOM 2785 C CA . GLY A 1 363 ? -21.109 2.438 -5.371 1 93.25 363 GLY A CA 1
ATOM 2786 C C . GLY A 1 363 ? -20.719 1.956 -6.758 1 93.25 363 GLY A C 1
ATOM 2787 O O . GLY A 1 363 ? -20.828 2.703 -7.73 1 93.25 363 GLY A O 1
ATOM 2788 N N . VAL A 1 364 ? -20.203 0.71 -6.809 1 90.25 364 VAL A N 1
ATOM 2789 C CA . VAL A 1 364 ? -19.766 0.18 -8.094 1 90.25 364 VAL A CA 1
ATOM 2790 C C . VAL A 1 364 ? -20.625 -1.025 -8.469 1 90.25 364 VAL A C 1
ATOM 2792 O O . VAL A 1 364 ? -21.359 -1.552 -7.641 1 90.25 364 VAL A O 1
ATOM 2795 N N . LYS A 1 365 ? -20.766 -1.353 -9.859 1 77.5 365 LYS A N 1
ATOM 2796 C CA . LYS A 1 365 ? -21.594 -2.447 -10.375 1 77.5 365 LYS A CA 1
ATOM 2797 C C . LYS A 1 365 ? -20.719 -3.621 -10.82 1 77.5 365 LYS A C 1
ATOM 2799 O O . LYS A 1 365 ? -19.594 -3.426 -11.281 1 77.5 365 LYS A O 1
ATOM 2804 N N . MET B 1 1 ? -9.695 5.234 -23.594 1 24.39 1 MET B N 1
ATOM 2805 C CA . MET B 1 1 ? -8.648 4.43 -24.203 1 24.39 1 MET B CA 1
ATOM 2806 C C . MET B 1 1 ? -7.383 4.441 -23.359 1 24.39 1 MET B C 1
ATOM 2808 O O . MET B 1 1 ? -6.676 5.445 -23.297 1 24.39 1 MET B O 1
ATOM 2812 N N . SER B 1 2 ? -7.379 3.791 -22.172 1 35.03 2 SER B N 1
ATOM 2813 C CA . SER B 1 2 ? -6.234 3.721 -21.266 1 35.03 2 SER B CA 1
ATOM 2814 C C . SER B 1 2 ? -4.957 3.365 -22.016 1 35.03 2 SER B C 1
ATOM 2816 O O . SER B 1 2 ? -4.93 2.404 -22.781 1 35.03 2 SER B O 1
ATOM 2818 N N . ASP B 1 3 ? -4.219 4.352 -22.344 1 34.94 3 ASP B N 1
ATOM 2819 C CA . ASP B 1 3 ? -2.926 4.133 -22.984 1 34.94 3 ASP B CA 1
ATOM 2820 C C . ASP B 1 3 ? -2.221 2.91 -22.406 1 34.94 3 ASP B C 1
ATOM 2822 O O . ASP B 1 3 ? -1.891 2.881 -21.219 1 34.94 3 ASP B O 1
ATOM 2826 N N . ALA B 1 4 ? -2.646 1.845 -22.875 1 42.44 4 ALA B N 1
ATOM 2827 C CA . ALA B 1 4 ? -1.997 0.572 -22.578 1 42.44 4 ALA B CA 1
ATOM 2828 C C . ALA B 1 4 ? -0.48 0.691 -22.688 1 42.44 4 ALA B C 1
ATOM 2830 O O . ALA B 1 4 ? 0.063 0.782 -23.781 1 42.44 4 ALA B O 1
ATOM 2831 N N . HIS B 1 5 ? 0.226 1.315 -21.734 1 49.41 5 HIS B N 1
ATOM 2832 C CA . HIS B 1 5 ? 1.685 1.273 -21.719 1 49.41 5 HIS B CA 1
ATOM 2833 C C . HIS B 1 5 ? 2.195 -0.153 -21.891 1 49.41 5 HIS B C 1
ATOM 2835 O O . HIS B 1 5 ? 1.739 -1.068 -21.203 1 49.41 5 HIS B O 1
ATOM 2841 N N . PRO B 1 6 ? 2.85 -0.466 -23.016 1 52.03 6 PRO B N 1
ATOM 2842 C CA . PRO B 1 6 ? 3.4 -1.814 -23.156 1 52.03 6 PRO B CA 1
ATOM 2843 C C . PRO B 1 6 ? 4.219 -2.252 -21.938 1 52.03 6 PRO B C 1
ATOM 2845 O O . PRO B 1 6 ? 4.922 -1.437 -21.344 1 52.03 6 PRO B O 1
ATOM 2848 N N . SER B 1 7 ? 3.861 -3.346 -21.328 1 65 7 SER B N 1
ATOM 2849 C CA . SER B 1 7 ? 4.633 -3.906 -20.219 1 65 7 SER B CA 1
ATOM 2850 C C . SER B 1 7 ? 6.098 -4.09 -20.609 1 65 7 SER B C 1
ATOM 2852 O O . SER B 1 7 ? 6.402 -4.551 -21.703 1 65 7 SER B O 1
ATOM 2854 N N . PRO B 1 8 ? 6.938 -3.523 -19.781 1 72 8 PRO B N 1
ATOM 2855 C CA . PRO B 1 8 ? 8.359 -3.713 -20.078 1 72 8 PRO B CA 1
ATOM 2856 C C . PRO B 1 8 ? 8.727 -5.18 -20.297 1 72 8 PRO B C 1
ATOM 2858 O O . PRO B 1 8 ? 8.094 -6.07 -19.734 1 72 8 PRO B O 1
ATOM 2861 N N . ALA B 1 9 ? 9.602 -5.312 -21.203 1 78.88 9 ALA B N 1
ATOM 2862 C CA . ALA B 1 9 ? 10.094 -6.66 -21.484 1 78.88 9 ALA B CA 1
ATOM 2863 C C . ALA B 1 9 ? 10.797 -7.258 -20.266 1 78.88 9 ALA B C 1
ATOM 2865 O O . ALA B 1 9 ? 11.586 -6.582 -19.609 1 78.88 9 ALA B O 1
ATOM 2866 N N . ILE B 1 10 ? 10.297 -8.414 -19.812 1 89.25 10 ILE B N 1
ATOM 2867 C CA . ILE B 1 10 ? 10.953 -9.086 -18.703 1 89.25 10 ILE B CA 1
ATOM 2868 C C . ILE B 1 10 ? 11.953 -10.109 -19.219 1 89.25 10 ILE B C 1
ATOM 2870 O O . ILE B 1 10 ? 11.773 -10.656 -20.312 1 89.25 10 ILE B O 1
ATOM 2874 N N . GLU B 1 11 ? 13.078 -10.312 -18.531 1 90.06 11 GLU B N 1
ATOM 2875 C CA . GLU B 1 11 ? 14.102 -11.281 -18.906 1 90.06 11 GLU B CA 1
ATOM 2876 C C . GLU B 1 11 ? 13.805 -12.648 -18.297 1 90.06 11 GLU B C 1
ATOM 2878 O O . GLU B 1 11 ? 14.227 -12.945 -17.188 1 90.06 11 GLU B O 1
ATOM 2883 N N . VAL B 1 12 ? 13.219 -13.445 -19.094 1 94.06 12 VAL B N 1
ATOM 2884 C CA . VAL B 1 12 ? 12.938 -14.812 -18.672 1 94.06 12 VAL B CA 1
ATOM 2885 C C . VAL B 1 12 ? 14.117 -15.719 -19.047 1 94.06 12 VAL B C 1
ATOM 2887 O O . VAL B 1 12 ? 14.516 -15.781 -20.203 1 94.06 12 VAL B O 1
ATOM 2890 N N . LEU B 1 13 ? 14.617 -16.406 -18.062 1 95.62 13 LEU B N 1
ATOM 2891 C CA . LEU B 1 13 ? 15.82 -17.219 -18.25 1 95.62 13 LEU B CA 1
ATOM 2892 C C . LEU B 1 13 ? 15.453 -18.641 -18.641 1 95.62 13 LEU B C 1
ATOM 2894 O O . LEU B 1 13 ? 14.422 -19.172 -18.203 1 95.62 13 LEU B O 1
ATOM 2898 N N . GLU B 1 14 ? 16.344 -19.203 -19.344 1 92.62 14 GLU B N 1
ATOM 2899 C CA . GLU B 1 14 ? 16.156 -20.609 -19.734 1 92.62 14 GLU B CA 1
ATOM 2900 C C . GLU B 1 14 ? 16.25 -21.531 -18.516 1 92.62 14 GLU B C 1
ATOM 2902 O O . GLU B 1 14 ? 17.094 -21.328 -17.641 1 92.62 14 GLU B O 1
ATOM 2907 N N . ALA B 1 15 ? 15.508 -22.578 -18.547 1 93.31 15 ALA B N 1
ATOM 2908 C CA . ALA B 1 15 ? 15.461 -23.516 -17.422 1 93.31 15 ALA B CA 1
ATOM 2909 C C . ALA B 1 15 ? 16.688 -24.422 -17.422 1 93.31 15 ALA B C 1
ATOM 2911 O O . ALA B 1 15 ? 17.344 -24.594 -18.438 1 93.31 15 ALA B O 1
ATOM 2912 N N . GLY B 1 16 ? 16.969 -24.922 -16.25 1 95 16 GLY B N 1
ATOM 2913 C CA . GLY B 1 16 ? 17.938 -26.016 -16.156 1 95 16 GLY B CA 1
ATOM 2914 C C . GLY B 1 16 ? 19.344 -25.547 -15.859 1 95 16 GLY B C 1
ATOM 2915 O O . GLY B 1 16 ? 20.281 -26.344 -15.836 1 95 16 GLY B O 1
ATOM 2916 N N . GLN B 1 17 ? 19.484 -24.297 -15.648 1 96.94 17 GLN B N 1
ATOM 2917 C CA . GLN B 1 17 ? 20.828 -23.766 -15.398 1 96.94 17 GLN B CA 1
ATOM 2918 C C . GLN B 1 17 ? 21.016 -23.391 -13.938 1 96.94 17 GLN B C 1
ATOM 2920 O O . GLN B 1 17 ? 20.062 -23.438 -13.156 1 96.94 17 GLN B O 1
ATOM 2925 N N . ALA B 1 18 ? 22.266 -23.156 -13.617 1 98.31 18 ALA B N 1
ATOM 2926 C CA . ALA B 1 18 ? 22.609 -22.688 -12.281 1 98.31 18 ALA B CA 1
ATOM 2927 C C . ALA B 1 18 ? 22.828 -21.188 -12.266 1 98.31 18 ALA B C 1
ATOM 2929 O O . ALA B 1 18 ? 23.484 -20.641 -13.156 1 98.31 18 ALA B O 1
ATOM 2930 N N . TRP B 1 19 ? 22.266 -20.516 -11.258 1 98.62 19 TRP B N 1
ATOM 2931 C CA . TRP B 1 19 ? 22.375 -19.062 -11.133 1 98.62 19 TRP B CA 1
ATOM 2932 C C . TRP B 1 19 ? 22.766 -18.672 -9.711 1 98.62 19 TRP B C 1
ATOM 2934 O O . TRP B 1 19 ? 22.672 -19.484 -8.789 1 98.62 19 TRP B O 1
ATOM 2944 N N . GLU B 1 20 ? 23.266 -17.531 -9.586 1 98.5 20 GLU B N 1
ATOM 2945 C CA . GLU B 1 20 ? 23.547 -16.922 -8.289 1 98.5 20 GLU B CA 1
ATOM 2946 C C . GLU B 1 20 ? 23 -15.5 -8.211 1 98.5 20 GLU B C 1
ATOM 2948 O O . GLU B 1 20 ? 23.062 -14.75 -9.195 1 98.5 20 GLU B O 1
ATOM 2953 N N . THR B 1 21 ? 22.422 -15.07 -7.109 1 98.69 21 THR B N 1
ATOM 2954 C CA . THR B 1 21 ? 21.875 -13.742 -6.875 1 98.69 21 THR B CA 1
ATOM 2955 C C . THR B 1 21 ? 21.953 -13.383 -5.391 1 98.69 21 THR B C 1
ATOM 2957 O O . THR B 1 21 ? 22.453 -14.164 -4.582 1 98.69 21 THR B O 1
ATOM 2960 N N . ASP B 1 22 ? 21.562 -12.148 -5.031 1 98.81 22 ASP B N 1
ATOM 2961 C CA . ASP B 1 22 ? 21.516 -11.758 -3.625 1 98.81 22 ASP B CA 1
ATOM 2962 C C . ASP B 1 22 ? 20.312 -12.352 -2.922 1 98.81 22 ASP B C 1
ATOM 2964 O O . ASP B 1 22 ? 20.422 -12.883 -1.813 1 98.81 22 ASP B O 1
ATOM 2968 N N . ALA B 1 23 ? 19.172 -12.289 -3.566 1 98.94 23 ALA B N 1
ATOM 2969 C CA . ALA B 1 23 ? 17.922 -12.797 -3.01 1 98.94 23 ALA B CA 1
ATOM 2970 C C . ALA B 1 23 ? 17.109 -13.531 -4.07 1 98.94 23 ALA B C 1
ATOM 2972 O O . ALA B 1 23 ? 17.047 -13.102 -5.223 1 98.94 23 ALA B O 1
ATOM 2973 N N . VAL B 1 24 ? 16.484 -14.602 -3.727 1 98.94 24 VAL B N 1
ATOM 2974 C CA . VAL B 1 24 ? 15.555 -15.297 -4.602 1 98.94 24 VAL B CA 1
ATOM 2975 C C . VAL B 1 24 ? 14.141 -15.195 -4.031 1 98.94 24 VAL B C 1
ATOM 2977 O O . VAL B 1 24 ? 13.93 -15.391 -2.832 1 98.94 24 VAL B O 1
ATOM 2980 N N . ILE B 1 25 ? 13.203 -14.766 -4.82 1 98.94 25 ILE B N 1
ATOM 2981 C CA . ILE B 1 25 ? 11.797 -14.625 -4.457 1 98.94 25 ILE B CA 1
ATOM 2982 C C . ILE B 1 25 ? 10.992 -15.773 -5.074 1 98.94 25 ILE B C 1
ATOM 2984 O O . ILE B 1 25 ? 11.023 -15.969 -6.293 1 98.94 25 ILE B O 1
ATOM 2988 N N . ILE B 1 26 ? 10.375 -16.562 -4.246 1 98.75 26 ILE B N 1
ATOM 2989 C CA . ILE B 1 26 ? 9.484 -17.625 -4.727 1 98.75 26 ILE B CA 1
ATOM 2990 C C . ILE B 1 26 ? 8.062 -17.078 -4.844 1 98.75 26 ILE B C 1
ATOM 2992 O O . ILE B 1 26 ? 7.359 -16.938 -3.84 1 98.75 26 ILE B O 1
ATOM 2996 N N . GLY B 1 27 ? 7.598 -16.812 -6.047 1 98.5 27 GLY B N 1
ATOM 2997 C CA . GLY B 1 27 ? 6.328 -16.172 -6.348 1 98.5 27 GLY B CA 1
ATOM 2998 C C . GLY B 1 27 ? 6.484 -14.852 -7.062 1 98.5 27 GLY B C 1
ATOM 2999 O O . GLY B 1 27 ? 7.148 -13.938 -6.555 1 98.5 27 GLY B O 1
ATOM 3000 N N . ALA B 1 28 ? 5.887 -14.773 -8.234 1 98.62 28 ALA B N 1
ATOM 3001 C CA . ALA B 1 28 ? 5.957 -13.562 -9.047 1 98.62 28 ALA B CA 1
ATOM 3002 C C . ALA B 1 28 ? 4.594 -12.875 -9.133 1 98.62 28 ALA B C 1
ATOM 3004 O O . ALA B 1 28 ? 4.23 -12.336 -10.18 1 98.62 28 ALA B O 1
ATOM 3005 N N . GLY B 1 29 ? 3.785 -13.023 -8.047 1 98.56 29 GLY B N 1
ATOM 3006 C CA . GLY B 1 29 ? 2.582 -12.227 -7.895 1 98.56 29 GLY B CA 1
ATOM 3007 C C . GLY B 1 29 ? 2.869 -10.789 -7.5 1 98.56 29 GLY B C 1
ATOM 3008 O O . GLY B 1 29 ? 4.027 -10.359 -7.484 1 98.56 29 GLY B O 1
ATOM 3009 N N . PRO B 1 30 ? 1.816 -10.016 -7.191 1 98.81 30 PRO B N 1
ATOM 3010 C CA . PRO B 1 30 ? 2.008 -8.594 -6.879 1 98.81 30 PRO B CA 1
ATOM 3011 C C . PRO B 1 30 ? 2.998 -8.367 -5.742 1 98.81 30 PRO B C 1
ATOM 3013 O O . PRO B 1 30 ? 3.865 -7.496 -5.836 1 98.81 30 PRO B O 1
ATOM 3016 N N . VAL B 1 31 ? 2.92 -9.141 -4.68 1 98.94 31 VAL B N 1
ATOM 3017 C CA . VAL B 1 31 ? 3.762 -8.961 -3.5 1 98.94 31 VAL B CA 1
ATOM 3018 C C . VAL B 1 31 ? 5.215 -9.273 -3.852 1 98.94 31 VAL B C 1
ATOM 3020 O O . VAL B 1 31 ? 6.125 -8.539 -3.469 1 98.94 31 VAL B O 1
ATOM 3023 N N . GLY B 1 32 ? 5.457 -10.344 -4.605 1 98.94 32 GLY B N 1
ATOM 3024 C CA . GLY B 1 32 ? 6.801 -10.672 -5.059 1 98.94 32 GLY B CA 1
ATOM 3025 C C . GLY B 1 32 ? 7.398 -9.609 -5.961 1 98.94 32 GLY B C 1
ATOM 3026 O O . GLY B 1 32 ? 8.57 -9.242 -5.812 1 98.94 32 GLY B O 1
ATOM 3027 N N . LEU B 1 33 ? 6.59 -9.148 -6.891 1 98.88 33 LEU B N 1
ATOM 3028 C CA . LEU B 1 33 ? 7.055 -8.102 -7.793 1 98.88 33 LEU B CA 1
ATOM 3029 C C . LEU B 1 33 ? 7.453 -6.848 -7.012 1 98.88 33 LEU B C 1
ATOM 3031 O O . LEU B 1 33 ? 8.531 -6.293 -7.23 1 98.88 33 LEU B O 1
ATOM 3035 N N . PHE B 1 34 ? 6.684 -6.414 -6.07 1 98.94 34 PHE B N 1
ATOM 3036 C CA . PHE B 1 34 ? 7 -5.199 -5.336 1 98.94 34 PHE B CA 1
ATOM 3037 C C . PHE B 1 34 ? 8.188 -5.418 -4.41 1 98.94 34 PHE B C 1
ATOM 3039 O O . PHE B 1 34 ? 8.945 -4.484 -4.121 1 98.94 34 PHE B O 1
ATOM 3046 N N . ALA B 1 35 ? 8.359 -6.684 -3.938 1 98.94 35 ALA B N 1
ATOM 3047 C CA . ALA B 1 35 ? 9.562 -6.977 -3.164 1 98.94 35 ALA B CA 1
ATOM 3048 C C . ALA B 1 35 ? 10.82 -6.684 -3.975 1 98.94 35 ALA B C 1
ATOM 3050 O O . ALA B 1 35 ? 11.828 -6.246 -3.424 1 98.94 35 ALA B O 1
ATOM 3051 N N . VAL B 1 36 ? 10.805 -6.91 -5.34 1 98.88 36 VAL B N 1
ATOM 3052 C CA . VAL B 1 36 ? 11.914 -6.555 -6.215 1 98.88 36 VAL B CA 1
ATOM 3053 C C . VAL B 1 36 ? 12.219 -5.062 -6.086 1 98.88 36 VAL B C 1
ATOM 3055 O O . VAL B 1 36 ? 13.383 -4.66 -6.027 1 98.88 36 VAL B O 1
ATOM 3058 N N . PHE B 1 37 ? 11.195 -4.25 -6.031 1 98.81 37 PHE B N 1
ATOM 3059 C CA . PHE B 1 37 ? 11.336 -2.805 -5.902 1 98.81 37 PHE B CA 1
ATOM 3060 C C . PHE B 1 37 ? 12.047 -2.443 -4.605 1 98.81 37 PHE B C 1
ATOM 3062 O O . PHE B 1 37 ? 13.023 -1.688 -4.617 1 98.81 37 PHE B O 1
ATOM 3069 N N . GLU B 1 38 ? 11.539 -2.971 -3.49 1 98.81 38 GLU B N 1
ATOM 3070 C CA . GLU B 1 38 ? 12.094 -2.662 -2.178 1 98.81 38 GLU B CA 1
ATOM 3071 C C . GLU B 1 38 ? 13.547 -3.123 -2.074 1 98.81 38 GLU B C 1
ATOM 3073 O O . GLU B 1 38 ? 14.391 -2.416 -1.517 1 98.81 38 GLU B O 1
ATOM 3078 N N . LEU B 1 39 ? 13.836 -4.344 -2.582 1 98.88 39 LEU B N 1
ATOM 3079 C CA . LEU B 1 39 ? 15.203 -4.855 -2.6 1 98.88 39 LEU B CA 1
ATOM 3080 C C . LEU B 1 39 ? 16.094 -4 -3.498 1 98.88 39 LEU B C 1
ATOM 3082 O O . LEU B 1 39 ? 17.219 -3.678 -3.131 1 98.88 39 LEU B O 1
ATOM 3086 N N . GLY B 1 40 ? 15.586 -3.633 -4.668 1 98.62 40 GLY B N 1
ATOM 3087 C CA . GLY B 1 40 ? 16.344 -2.838 -5.629 1 98.62 40 GLY B CA 1
ATOM 3088 C C . GLY B 1 40 ? 16.75 -1.483 -5.086 1 98.62 40 GLY B C 1
ATOM 3089 O O . GLY B 1 40 ? 17.859 -1.009 -5.367 1 98.62 40 GLY B O 1
ATOM 3090 N N . LEU B 1 41 ? 15.93 -0.821 -4.289 1 98.25 41 LEU B N 1
ATOM 3091 C CA . LEU B 1 41 ? 16.25 0.454 -3.662 1 98.25 41 LEU B CA 1
ATOM 3092 C C . LEU B 1 41 ? 17.484 0.32 -2.775 1 98.25 41 LEU B C 1
ATOM 3094 O O . LEU B 1 41 ? 18.172 1.312 -2.486 1 98.25 41 LEU B O 1
ATOM 3098 N N . LEU B 1 42 ? 17.781 -0.917 -2.34 1 98.19 42 LEU B N 1
ATOM 3099 C CA . LEU B 1 42 ? 18.906 -1.171 -1.44 1 98.19 42 LEU B CA 1
ATOM 3100 C C . LEU B 1 42 ? 20.047 -1.854 -2.18 1 98.19 42 LEU B C 1
ATOM 3102 O O . LEU B 1 42 ? 20.938 -2.439 -1.554 1 98.19 42 LEU B O 1
ATOM 3106 N N . ASP B 1 43 ? 19.984 -1.912 -3.51 1 97.88 43 ASP B N 1
ATOM 3107 C CA . ASP B 1 43 ? 21.016 -2.451 -4.395 1 97.88 43 ASP B CA 1
ATOM 3108 C C . ASP B 1 43 ? 21.094 -3.973 -4.277 1 97.88 43 ASP B C 1
ATOM 3110 O O . ASP B 1 43 ? 22.172 -4.551 -4.406 1 97.88 43 ASP B O 1
ATOM 3114 N N . ILE B 1 44 ? 20.047 -4.625 -3.943 1 98.75 44 ILE B N 1
ATOM 3115 C CA . ILE B 1 44 ? 19.984 -6.078 -3.82 1 98.75 44 ILE B CA 1
ATOM 3116 C C . ILE B 1 44 ? 19.406 -6.688 -5.094 1 98.75 44 ILE B C 1
ATOM 3118 O O . ILE B 1 44 ? 18.297 -6.336 -5.504 1 98.75 44 ILE B O 1
ATOM 3122 N N . LYS B 1 45 ? 20.109 -7.523 -5.715 1 98.69 45 LYS B N 1
ATOM 3123 C CA . LYS B 1 45 ? 19.672 -8.195 -6.934 1 98.69 45 LYS B CA 1
ATOM 3124 C C . LYS B 1 45 ? 18.75 -9.375 -6.617 1 98.69 45 LYS B C 1
ATOM 3126 O O . LYS B 1 45 ? 18.969 -10.102 -5.645 1 98.69 45 LYS B O 1
ATOM 3131 N N . ALA B 1 46 ? 17.766 -9.57 -7.516 1 98.81 46 ALA B N 1
ATOM 3132 C CA . ALA B 1 46 ? 16.797 -10.609 -7.184 1 98.81 46 ALA B CA 1
ATOM 3133 C C . ALA B 1 46 ? 16.438 -11.445 -8.414 1 98.81 46 ALA B C 1
ATOM 3135 O O . ALA B 1 46 ? 16.406 -10.922 -9.531 1 98.81 46 ALA B O 1
ATOM 3136 N N . HIS B 1 47 ? 16.203 -12.688 -8.242 1 98.88 47 HIS B N 1
ATOM 3137 C CA . HIS B 1 47 ? 15.523 -13.586 -9.164 1 98.88 47 HIS B CA 1
ATOM 3138 C C . HIS B 1 47 ? 14.148 -13.977 -8.641 1 98.88 47 HIS B C 1
ATOM 3140 O O . HIS B 1 47 ? 13.961 -14.156 -7.438 1 98.88 47 HIS B O 1
ATOM 3146 N N . LEU B 1 48 ? 13.219 -14.07 -9.531 1 98.88 48 LEU B N 1
ATOM 3147 C CA . LEU B 1 48 ? 11.906 -14.602 -9.172 1 98.88 48 LEU B CA 1
ATOM 3148 C C . LEU B 1 48 ? 11.68 -15.961 -9.812 1 98.88 48 LEU B C 1
ATOM 3150 O O . LEU B 1 48 ? 12.023 -16.172 -10.984 1 98.88 48 LEU B O 1
ATOM 3154 N N . ILE B 1 49 ? 11.148 -16.859 -9.039 1 98.62 49 ILE B N 1
ATOM 3155 C CA . ILE B 1 49 ? 10.719 -18.172 -9.523 1 98.62 49 ILE B CA 1
ATOM 3156 C C . ILE B 1 49 ? 9.203 -18.297 -9.422 1 98.62 49 ILE B C 1
ATOM 3158 O O . ILE B 1 49 ? 8.625 -18.031 -8.359 1 98.62 49 ILE B O 1
ATOM 3162 N N . ASP B 1 50 ? 8.555 -18.641 -10.484 1 97.69 50 ASP B N 1
ATOM 3163 C CA . ASP B 1 50 ? 7.117 -18.859 -10.445 1 97.69 50 ASP B CA 1
ATOM 3164 C C . ASP B 1 50 ? 6.715 -20.047 -11.305 1 97.69 50 ASP B C 1
ATOM 3166 O O . ASP B 1 50 ? 7.25 -20.234 -12.398 1 97.69 50 ASP B O 1
ATOM 3170 N N . ILE B 1 51 ? 5.77 -20.797 -10.797 1 94.94 51 ILE B N 1
ATOM 3171 C CA . ILE B 1 51 ? 5.305 -21.969 -11.508 1 94.94 51 ILE B CA 1
ATOM 3172 C C . ILE B 1 51 ? 4.516 -21.562 -12.75 1 94.94 51 ILE B C 1
ATOM 3174 O O . ILE B 1 51 ? 4.465 -22.297 -13.734 1 94.94 51 ILE B O 1
ATOM 3178 N N . LEU B 1 52 ? 3.893 -20.391 -12.68 1 93.12 52 LEU B N 1
ATOM 3179 C CA . LEU B 1 52 ? 3.162 -19.906 -13.836 1 93.12 52 LEU B CA 1
ATOM 3180 C C . LEU B 1 52 ? 4.125 -19.438 -14.93 1 93.12 52 LEU B C 1
ATOM 3182 O O . LEU B 1 52 ? 5.254 -19.031 -14.633 1 93.12 52 LEU B O 1
ATOM 3186 N N . ASP B 1 53 ? 3.688 -19.453 -16.203 1 90.44 53 ASP B N 1
ATOM 3187 C CA . ASP B 1 53 ? 4.52 -19.047 -17.328 1 90.44 53 ASP B CA 1
ATOM 3188 C C . ASP B 1 53 ? 4.438 -17.531 -17.547 1 90.44 53 ASP B C 1
ATOM 3190 O O . ASP B 1 53 ? 4.988 -17.016 -18.516 1 90.44 53 ASP B O 1
ATOM 3194 N N . LYS B 1 54 ? 3.752 -16.844 -16.672 1 92.5 54 LYS B N 1
ATOM 3195 C CA . LYS B 1 54 ? 3.656 -15.391 -16.703 1 92.5 54 LYS B CA 1
ATOM 3196 C C . LYS B 1 54 ? 3.686 -14.805 -15.297 1 92.5 54 LYS B C 1
ATOM 3198 O O . LYS B 1 54 ? 3.412 -15.508 -14.32 1 92.5 54 LYS B O 1
ATOM 3203 N N . VAL B 1 55 ? 3.951 -13.523 -15.195 1 97.31 55 VAL B N 1
ATOM 3204 C CA . VAL B 1 55 ? 4.004 -12.836 -13.914 1 97.31 55 VAL B CA 1
ATOM 3205 C C . VAL B 1 55 ? 2.609 -12.352 -13.523 1 97.31 55 VAL B C 1
ATOM 3207 O O . VAL B 1 55 ? 1.708 -12.305 -14.367 1 97.31 55 VAL B O 1
ATOM 3210 N N . GLY B 1 56 ? 2.43 -12.055 -12.227 1 97.44 56 GLY B N 1
ATOM 3211 C CA . GLY B 1 56 ? 1.199 -11.43 -11.773 1 97.44 56 GLY B CA 1
ATOM 3212 C C . GLY B 1 56 ? 0.423 -12.289 -10.789 1 97.44 56 GLY B C 1
ATOM 3213 O O . GLY B 1 56 ? -0.47 -11.797 -10.094 1 97.44 56 GLY B O 1
ATOM 3214 N N . GLY B 1 57 ? 0.776 -13.594 -10.719 1 96.5 57 GLY B N 1
ATOM 3215 C CA . GLY B 1 57 ? 0.148 -14.477 -9.75 1 96.5 57 GLY B CA 1
ATOM 3216 C C . GLY B 1 57 ? -1.355 -14.578 -9.922 1 96.5 57 GLY B C 1
ATOM 3217 O O . GLY B 1 57 ? -1.854 -14.656 -11.047 1 96.5 57 GLY B O 1
ATOM 3218 N N . GLN B 1 58 ? -2.082 -14.672 -8.828 1 94.06 58 GLN B N 1
ATOM 3219 C CA . GLN B 1 58 ? -3.531 -14.836 -8.828 1 94.06 58 GLN B CA 1
ATOM 3220 C C . GLN B 1 58 ? -4.211 -13.719 -9.617 1 94.06 58 GLN B C 1
ATOM 3222 O O . GLN B 1 58 ? -5.164 -13.969 -10.359 1 94.06 58 GLN B O 1
ATOM 3227 N N . CYS B 1 59 ? -3.693 -12.492 -9.531 1 95.5 59 CYS B N 1
ATOM 3228 C CA . CYS B 1 59 ? -4.305 -11.344 -10.18 1 95.5 59 CYS B CA 1
ATOM 3229 C C . CYS B 1 59 ? -4.324 -11.516 -11.688 1 95.5 59 CYS B C 1
ATOM 3231 O O . CYS B 1 59 ? -5.363 -11.32 -12.328 1 95.5 59 CYS B O 1
ATOM 3233 N N . ALA B 1 60 ? -3.27 -11.906 -12.234 1 92.56 60 ALA B N 1
ATOM 3234 C CA . ALA B 1 60 ? -3.172 -12.047 -13.688 1 92.56 60 ALA B CA 1
ATOM 3235 C C . ALA B 1 60 ? -3.773 -13.375 -14.148 1 92.56 60 ALA B C 1
ATOM 3237 O O . ALA B 1 60 ? -4.336 -13.461 -15.242 1 92.56 60 ALA B O 1
ATOM 3238 N N . GLU B 1 61 ? -3.676 -14.383 -13.297 1 91.06 61 GLU B N 1
ATOM 3239 C CA . GLU B 1 61 ? -4.078 -15.727 -13.703 1 91.06 61 GLU B CA 1
ATOM 3240 C C . GLU B 1 61 ? -5.578 -15.938 -13.516 1 91.06 61 GLU B C 1
ATOM 3242 O O . GLU B 1 61 ? -6.25 -16.484 -14.391 1 91.06 61 GLU B O 1
ATOM 3247 N N . LEU B 1 62 ? -6.098 -15.516 -12.344 1 88.75 62 LEU B N 1
ATOM 3248 C CA . LEU B 1 62 ? -7.449 -15.906 -11.977 1 88.75 62 LEU B CA 1
ATOM 3249 C C . LEU B 1 62 ? -8.445 -14.805 -12.305 1 88.75 62 LEU B C 1
ATOM 3251 O O . LEU B 1 62 ? -9.586 -15.086 -12.695 1 88.75 62 LEU B O 1
ATOM 3255 N N . TYR B 1 63 ? -8.07 -13.539 -12.188 1 88.69 63 TYR B N 1
ATOM 3256 C CA . TYR B 1 63 ? -9.047 -12.477 -12.367 1 88.69 63 TYR B CA 1
ATOM 3257 C C . TYR B 1 63 ? -8.398 -11.234 -12.977 1 88.69 63 TYR B C 1
ATOM 3259 O O . TYR B 1 63 ? -8.5 -10.141 -12.43 1 88.69 63 TYR B O 1
ATOM 3267 N N . PRO B 1 64 ? -7.828 -11.406 -14.211 1 91.56 64 PRO B N 1
ATOM 3268 C CA . PRO B 1 64 ? -7.082 -10.305 -14.828 1 91.56 64 PRO B CA 1
ATOM 3269 C C . PRO B 1 64 ? -7.961 -9.094 -15.125 1 91.56 64 PRO B C 1
ATOM 3271 O O . PRO B 1 64 ? -7.477 -7.957 -15.094 1 91.56 64 PRO B O 1
ATOM 3274 N N . GLU B 1 65 ? -9.234 -9.305 -15.375 1 92.69 65 GLU B N 1
ATOM 3275 C CA . GLU B 1 65 ? -10.094 -8.211 -15.797 1 92.69 65 GLU B CA 1
ATOM 3276 C C . GLU B 1 65 ? -10.953 -7.703 -14.648 1 92.69 65 GLU B C 1
ATOM 3278 O O . GLU B 1 65 ? -11.648 -6.691 -14.781 1 92.69 65 GLU B O 1
ATOM 3283 N N . LYS B 1 66 ? -10.93 -8.414 -13.516 1 92 66 LYS B N 1
ATOM 3284 C CA . LYS B 1 66 ? -11.781 -8.008 -12.398 1 92 66 LYS B CA 1
ATOM 3285 C C . LYS B 1 66 ? -11.203 -6.785 -11.688 1 92 66 LYS B C 1
ATOM 3287 O O . LYS B 1 66 ? -9.992 -6.672 -11.523 1 92 66 LYS B O 1
ATOM 3292 N N . PRO B 1 67 ? -12.094 -5.938 -11.25 1 95.06 67 PRO B N 1
ATOM 3293 C CA . PRO B 1 67 ? -11.633 -4.738 -10.547 1 95.06 67 PRO B CA 1
ATOM 3294 C C . PRO B 1 67 ? -11.219 -5.02 -9.102 1 95.06 67 PRO B C 1
ATOM 3296 O O . PRO B 1 67 ? -11.844 -5.84 -8.43 1 95.06 67 PRO B O 1
ATOM 3299 N N . ILE B 1 68 ? -10.164 -4.465 -8.672 1 96.69 68 ILE B N 1
ATOM 3300 C CA . ILE B 1 68 ? -9.711 -4.371 -7.293 1 96.69 68 ILE B CA 1
ATOM 3301 C C . ILE B 1 68 ? -9.828 -2.928 -6.805 1 96.69 68 ILE B C 1
ATOM 3303 O O . ILE B 1 68 ? -9.383 -1.999 -7.477 1 96.69 68 ILE B O 1
ATOM 3307 N N . TYR B 1 69 ? -10.438 -2.713 -5.613 1 97.75 69 TYR B N 1
ATOM 3308 C CA . TYR B 1 69 ? -10.758 -1.352 -5.203 1 97.75 69 TYR B CA 1
ATOM 3309 C C . TYR B 1 69 ? -9.969 -0.956 -3.961 1 97.75 69 TYR B C 1
ATOM 3311 O O . TYR B 1 69 ? -10.008 0.201 -3.535 1 97.75 69 TYR B O 1
ATOM 3319 N N . ASP B 1 70 ? -9.18 -1.961 -3.402 1 98.06 70 ASP B N 1
ATOM 3320 C CA . ASP B 1 70 ? -8.617 -1.683 -2.084 1 98.06 70 ASP B CA 1
ATOM 3321 C C . ASP B 1 70 ? -7.102 -1.514 -2.154 1 98.06 70 ASP B C 1
ATOM 3323 O O . ASP B 1 70 ? -6.402 -1.716 -1.16 1 98.06 70 ASP B O 1
ATOM 3327 N N . ILE B 1 71 ? -6.551 -1.216 -3.393 1 98.75 71 ILE B N 1
ATOM 3328 C CA . ILE B 1 71 ? -5.176 -0.754 -3.533 1 98.75 71 ILE B CA 1
ATOM 3329 C C . ILE B 1 71 ? -5.109 0.756 -3.312 1 98.75 71 ILE B C 1
ATOM 3331 O O . ILE B 1 71 ? -5.793 1.519 -4 1 98.75 71 ILE B O 1
ATOM 3335 N N . PRO B 1 72 ? -4.25 1.237 -2.336 1 98.62 72 PRO B N 1
ATOM 3336 C CA . PRO B 1 72 ? -4.266 2.662 -1.997 1 98.62 72 PRO B CA 1
ATOM 3337 C C . PRO B 1 72 ? -3.988 3.559 -3.201 1 98.62 72 PRO B C 1
ATOM 3339 O O . PRO B 1 72 ? -3.086 3.275 -3.994 1 98.62 72 PRO B O 1
ATOM 3342 N N . ALA B 1 73 ? -4.766 4.617 -3.318 1 98.44 73 ALA B N 1
ATOM 3343 C CA . ALA B 1 73 ? -4.656 5.648 -4.348 1 98.44 73 ALA B CA 1
ATOM 3344 C C . ALA B 1 73 ? -5.105 5.117 -5.707 1 98.44 73 ALA B C 1
ATOM 3346 O O . ALA B 1 73 ? -4.945 5.789 -6.727 1 98.44 73 ALA B O 1
ATOM 3347 N N . TRP B 1 74 ? -5.664 3.906 -5.75 1 98.25 74 TRP B N 1
ATOM 3348 C CA . TRP B 1 74 ? -6.332 3.354 -6.922 1 98.25 74 TRP B CA 1
ATOM 3349 C C . TRP B 1 74 ? -7.82 3.15 -6.656 1 98.25 74 TRP B C 1
ATOM 3351 O O . TRP B 1 74 ? -8.227 2.107 -6.145 1 98.25 74 TRP B O 1
ATOM 3361 N N . PRO B 1 75 ? -8.641 4.129 -7.074 1 97.19 75 PRO B N 1
ATOM 3362 C CA . PRO B 1 75 ? -10.078 3.904 -6.914 1 97.19 75 PRO B CA 1
ATOM 3363 C C . PRO B 1 75 ? -10.555 2.607 -7.566 1 97.19 75 PRO B C 1
ATOM 3365 O O . PRO B 1 75 ? -11.469 1.953 -7.059 1 97.19 75 PRO B O 1
ATOM 3368 N N . ILE B 1 76 ? -9.914 2.271 -8.648 1 96.88 76 ILE B N 1
ATOM 3369 C CA . ILE B 1 76 ? -10.156 1.02 -9.359 1 96.88 76 ILE B CA 1
ATOM 3370 C C . ILE B 1 76 ? -8.898 0.604 -10.117 1 96.88 76 ILE B C 1
ATOM 3372 O O . ILE B 1 76 ? -8.211 1.447 -10.703 1 96.88 76 ILE B O 1
ATOM 3376 N N . ILE B 1 77 ? -8.555 -0.631 -10.094 1 97.5 77 ILE B N 1
ATOM 3377 C CA . ILE B 1 77 ? -7.473 -1.194 -10.891 1 97.5 77 ILE B CA 1
ATOM 3378 C C . ILE B 1 77 ? -7.754 -2.668 -11.172 1 97.5 77 ILE B C 1
ATOM 3380 O O . ILE B 1 77 ? -8.227 -3.395 -10.297 1 97.5 77 ILE B O 1
ATOM 3384 N N . THR B 1 78 ? -7.531 -3.166 -12.336 1 96.88 78 THR B N 1
ATOM 3385 C CA . THR B 1 78 ? -7.801 -4.57 -12.625 1 96.88 78 THR B CA 1
ATOM 3386 C C . THR B 1 78 ? -6.625 -5.441 -12.195 1 96.88 78 THR B C 1
ATOM 3388 O O . THR B 1 78 ? -5.531 -4.938 -11.93 1 96.88 78 THR B O 1
ATOM 3391 N N . GLY B 1 79 ? -6.879 -6.715 -12.164 1 96.62 79 GLY B N 1
ATOM 3392 C CA . GLY B 1 79 ? -5.805 -7.652 -11.875 1 96.62 79 GLY B CA 1
ATOM 3393 C C . GLY B 1 79 ? -4.637 -7.535 -12.836 1 96.62 79 GLY B C 1
ATOM 3394 O O . GLY B 1 79 ? -3.477 -7.527 -12.414 1 96.62 79 GLY B O 1
ATOM 3395 N N . GLN B 1 80 ? -4.883 -7.387 -14.102 1 95.75 80 GLN B N 1
ATOM 3396 C CA . GLN B 1 80 ? -3.812 -7.258 -15.094 1 95.75 80 GLN B CA 1
ATOM 3397 C C . GLN B 1 80 ? -3.1 -5.914 -14.961 1 95.75 80 GLN B C 1
ATOM 3399 O O . GLN B 1 80 ? -1.872 -5.848 -15.047 1 95.75 80 GLN B O 1
ATOM 3404 N N . GLU B 1 81 ? -3.852 -4.891 -14.727 1 96.56 81 GLU B N 1
ATOM 3405 C CA . GLU B 1 81 ? -3.277 -3.551 -14.641 1 96.56 81 GLU B CA 1
ATOM 3406 C C . GLU B 1 81 ? -2.307 -3.439 -13.469 1 96.56 81 GLU B C 1
ATOM 3408 O O . GLU B 1 81 ? -1.258 -2.801 -13.578 1 96.56 81 GLU B O 1
ATOM 3413 N N . ILE B 1 82 ? -2.695 -3.992 -12.32 1 98.25 82 ILE B N 1
ATOM 3414 C CA . ILE B 1 82 ? -1.79 -3.9 -11.18 1 98.25 82 ILE B CA 1
ATOM 3415 C C . ILE B 1 82 ? -0.485 -4.625 -11.5 1 98.25 82 ILE B C 1
ATOM 3417 O O . ILE B 1 82 ? 0.596 -4.172 -11.117 1 98.25 82 ILE B O 1
ATOM 3421 N N . THR B 1 83 ? -0.537 -5.723 -12.227 1 97.81 83 THR B N 1
ATOM 3422 C CA . THR B 1 83 ? 0.653 -6.453 -12.648 1 97.81 83 THR B CA 1
ATOM 3423 C C . THR B 1 83 ? 1.524 -5.594 -13.562 1 97.81 83 THR B C 1
ATOM 3425 O O . THR B 1 83 ? 2.729 -5.457 -13.328 1 97.81 83 THR B O 1
ATOM 3428 N N . ASP B 1 84 ? 0.885 -4.957 -14.508 1 97.25 84 ASP B N 1
ATOM 3429 C CA . ASP B 1 84 ? 1.603 -4.129 -15.477 1 97.25 84 ASP B CA 1
ATOM 3430 C C . ASP B 1 84 ? 2.275 -2.941 -14.789 1 97.25 84 ASP B C 1
ATOM 3432 O O . ASP B 1 84 ? 3.422 -2.611 -15.094 1 97.25 84 ASP B O 1
ATOM 3436 N N . ARG B 1 85 ? 1.582 -2.342 -13.883 1 97.88 85 ARG B N 1
ATOM 3437 C CA . ARG B 1 85 ? 2.104 -1.183 -13.164 1 97.88 85 ARG B CA 1
ATOM 3438 C C . ARG B 1 85 ? 3.289 -1.567 -12.289 1 97.88 85 ARG B C 1
ATOM 3440 O O . ARG B 1 85 ? 4.266 -0.823 -12.195 1 97.88 85 ARG B O 1
ATOM 3447 N N . LEU B 1 86 ? 3.18 -2.676 -11.68 1 98.69 86 LEU B N 1
ATOM 3448 C CA . LEU B 1 86 ? 4.281 -3.139 -10.836 1 98.69 86 LEU B CA 1
ATOM 3449 C C . LEU B 1 86 ? 5.504 -3.477 -11.68 1 98.69 86 LEU B C 1
ATOM 3451 O O . LEU B 1 86 ? 6.637 -3.182 -11.289 1 98.69 86 LEU B O 1
ATOM 3455 N N . LEU B 1 87 ? 5.289 -4.086 -12.844 1 98.25 87 LEU B N 1
ATOM 3456 C CA . LEU B 1 87 ? 6.402 -4.387 -13.734 1 98.25 87 LEU B CA 1
ATOM 3457 C C . LEU B 1 87 ? 7.109 -3.107 -14.172 1 98.25 87 LEU B C 1
ATOM 3459 O O . LEU B 1 87 ? 8.336 -3.059 -14.219 1 98.25 87 LEU B O 1
ATOM 3463 N N . GLU B 1 88 ? 6.32 -2.115 -14.477 1 97.75 88 GLU B N 1
ATOM 3464 C CA . GLU B 1 88 ? 6.895 -0.817 -14.82 1 97.75 88 GLU B CA 1
ATOM 3465 C C . GLU B 1 88 ? 7.707 -0.253 -13.656 1 97.75 88 GLU B C 1
ATOM 3467 O O . GLU B 1 88 ? 8.812 0.259 -13.852 1 97.75 88 GLU B O 1
ATOM 3472 N N . GLN B 1 89 ? 7.215 -0.365 -12.477 1 97.56 89 GLN B N 1
ATOM 3473 C CA . GLN B 1 89 ? 7.82 0.203 -11.281 1 97.56 89 GLN B CA 1
ATOM 3474 C C . GLN B 1 89 ? 9.148 -0.481 -10.953 1 97.56 89 GLN B C 1
ATOM 3476 O O . GLN B 1 89 ? 10.07 0.157 -10.453 1 97.56 89 GLN B O 1
ATOM 3481 N N . ILE B 1 90 ? 9.289 -1.784 -11.312 1 98.12 90 ILE B N 1
ATOM 3482 C CA . ILE B 1 90 ? 10.469 -2.52 -10.859 1 98.12 90 ILE B CA 1
ATOM 3483 C C . ILE B 1 90 ? 11.469 -2.639 -12.008 1 98.12 90 ILE B C 1
ATOM 3485 O O . ILE B 1 90 ? 12.578 -3.143 -11.828 1 98.12 90 ILE B O 1
ATOM 3489 N N . ALA B 1 91 ? 11.141 -2.123 -13.195 1 97.19 91 ALA B N 1
ATOM 3490 C CA . ALA B 1 91 ? 11.93 -2.277 -14.406 1 97.19 91 ALA B CA 1
ATOM 3491 C C . ALA B 1 91 ? 13.367 -1.807 -14.195 1 97.19 91 ALA B C 1
ATOM 3493 O O . ALA B 1 91 ? 14.312 -2.451 -14.648 1 97.19 91 ALA B O 1
ATOM 3494 N N . PRO B 1 92 ? 13.625 -0.72 -13.445 1 96.5 92 PRO B N 1
ATOM 3495 C CA . PRO B 1 92 ? 14.984 -0.203 -13.312 1 96.5 92 PRO B CA 1
ATOM 3496 C C . PRO B 1 92 ? 15.914 -1.17 -12.586 1 96.5 92 PRO B C 1
ATOM 3498 O O . PRO B 1 92 ? 17.141 -1.011 -12.625 1 96.5 92 PRO B O 1
ATOM 3501 N N . PHE B 1 93 ? 15.359 -2.168 -11.914 1 97.25 93 PHE B N 1
ATOM 3502 C CA . PHE B 1 93 ? 16.188 -2.965 -11.016 1 97.25 93 PHE B CA 1
ATOM 3503 C C . PHE B 1 93 ? 16.594 -4.273 -11.68 1 97.25 93 PHE B C 1
ATOM 3505 O O . PHE B 1 93 ? 17.422 -5.016 -11.141 1 97.25 93 PHE B O 1
ATOM 3512 N N . GLY B 1 94 ? 16.031 -4.613 -12.82 1 95.56 94 GLY B N 1
ATOM 3513 C CA . GLY B 1 94 ? 16.531 -5.656 -13.703 1 95.56 94 GLY B CA 1
ATOM 3514 C C . GLY B 1 94 ? 16.422 -7.047 -13.109 1 95.56 94 GLY B C 1
ATOM 3515 O O . GLY B 1 94 ? 17.344 -7.852 -13.211 1 95.56 94 GLY B O 1
ATOM 3516 N N . ALA B 1 95 ? 15.344 -7.383 -12.461 1 97.62 95 ALA B N 1
ATOM 3517 C CA . ALA B 1 95 ? 15.117 -8.711 -11.906 1 97.62 95 ALA B CA 1
ATOM 3518 C C . ALA B 1 95 ? 15.117 -9.781 -13 1 97.62 95 ALA B C 1
ATOM 3520 O O . ALA B 1 95 ? 14.805 -9.492 -14.156 1 97.62 95 ALA B O 1
ATOM 3521 N N . LYS B 1 96 ? 15.539 -10.945 -12.648 1 98.5 96 LYS B N 1
ATOM 3522 C CA . LYS B 1 96 ? 15.5 -12.086 -13.555 1 98.5 96 LYS B CA 1
ATOM 3523 C C . LYS B 1 96 ? 14.367 -13.039 -13.195 1 98.5 96 LYS B C 1
ATOM 3525 O O . LYS B 1 96 ? 14.016 -13.172 -12.016 1 98.5 96 LYS B O 1
ATOM 3530 N N . TYR B 1 97 ? 13.852 -13.688 -14.211 1 98.62 97 TYR B N 1
ATOM 3531 C CA . TYR B 1 97 ? 12.633 -14.453 -13.984 1 98.62 97 TYR B CA 1
ATOM 3532 C C . TYR B 1 97 ? 12.805 -15.891 -14.445 1 98.62 97 TYR B C 1
ATOM 3534 O O . TYR B 1 97 ? 13.258 -16.141 -15.562 1 98.62 97 TYR B O 1
ATOM 3542 N N . HIS B 1 98 ? 12.523 -16.781 -13.57 1 98.31 98 HIS B N 1
ATOM 3543 C CA . HIS B 1 98 ? 12.344 -18.188 -13.859 1 98.31 98 HIS B CA 1
ATOM 3544 C C . HIS B 1 98 ? 10.875 -18.578 -13.867 1 98.31 98 HIS B C 1
ATOM 3546 O O . HIS B 1 98 ? 10.32 -18.969 -12.836 1 98.31 98 HIS B O 1
ATOM 3552 N N . LEU B 1 99 ? 10.242 -18.469 -15.023 1 96.31 99 LEU B N 1
ATOM 3553 C CA . LEU B 1 99 ? 8.812 -18.703 -15.172 1 96.31 99 LEU B CA 1
ATOM 3554 C C . LEU B 1 99 ? 8.547 -20.125 -15.672 1 96.31 99 LEU B C 1
ATOM 3556 O O . LEU B 1 99 ? 9.383 -20.703 -16.359 1 96.31 99 LEU B O 1
ATOM 3560 N N . GLY B 1 100 ? 7.336 -20.641 -15.312 1 92.5 100 GLY B N 1
ATOM 3561 C CA . GLY B 1 100 ? 7.031 -22.016 -15.656 1 92.5 100 GLY B CA 1
ATOM 3562 C C . GLY B 1 100 ? 7.824 -23.031 -14.852 1 92.5 100 GLY B C 1
ATOM 3563 O O . GLY B 1 100 ? 8.008 -24.172 -15.273 1 92.5 100 GLY B O 1
ATOM 3564 N N . GLU B 1 101 ? 8.422 -22.547 -13.75 1 94.69 101 GLU B N 1
ATOM 3565 C CA . GLU B 1 101 ? 9.234 -23.406 -12.891 1 94.69 101 GLU B CA 1
ATOM 3566 C C . GLU B 1 101 ? 8.742 -23.375 -11.445 1 94.69 101 GLU B C 1
ATOM 3568 O O . GLU B 1 101 ? 8.461 -22.297 -10.914 1 94.69 101 GLU B O 1
ATOM 3573 N N . MET B 1 102 ? 8.641 -24.5 -10.828 1 95.06 102 MET B N 1
ATOM 3574 C CA . MET B 1 102 ? 8.227 -24.625 -9.438 1 95.06 102 MET B CA 1
ATOM 3575 C C . MET B 1 102 ? 9.43 -24.844 -8.523 1 95.06 102 MET B C 1
ATOM 3577 O O . MET B 1 102 ? 10.242 -25.734 -8.766 1 95.06 102 MET B O 1
ATOM 3581 N N . ALA B 1 103 ? 9.602 -23.969 -7.52 1 97.62 103 ALA B N 1
ATOM 3582 C CA . ALA B 1 103 ? 10.586 -24.266 -6.488 1 97.62 103 ALA B CA 1
ATOM 3583 C C . ALA B 1 103 ? 10.211 -25.531 -5.711 1 97.62 103 ALA B C 1
ATOM 3585 O O . ALA B 1 103 ? 9.125 -25.594 -5.133 1 97.62 103 ALA B O 1
ATOM 3586 N N . VAL B 1 104 ? 11.102 -26.531 -5.637 1 96.56 104 VAL B N 1
ATOM 3587 C CA . VAL B 1 104 ? 10.688 -27.797 -5.062 1 96.56 104 VAL B CA 1
ATOM 3588 C C . VAL B 1 104 ? 11.57 -28.141 -3.863 1 96.56 104 VAL B C 1
ATOM 3590 O O . VAL B 1 104 ? 11.219 -29 -3.053 1 96.56 104 VAL B O 1
ATOM 3593 N N . ALA B 1 105 ? 12.734 -27.469 -3.785 1 97.44 105 ALA B N 1
ATOM 3594 C CA . ALA B 1 105 ? 13.625 -27.766 -2.666 1 97.44 105 ALA B CA 1
ATOM 3595 C C . ALA B 1 105 ? 14.438 -26.547 -2.264 1 97.44 105 ALA B C 1
ATOM 3597 O O . ALA B 1 105 ? 14.766 -25.703 -3.105 1 97.44 105 ALA B O 1
ATOM 3598 N N . VAL B 1 106 ? 14.727 -26.438 -0.953 1 97.94 106 VAL B N 1
ATOM 3599 C CA . VAL B 1 106 ? 15.602 -25.422 -0.369 1 97.94 106 VAL B CA 1
ATOM 3600 C C . VAL B 1 106 ? 16.688 -26.094 0.473 1 97.94 106 VAL B C 1
ATOM 3602 O O . VAL B 1 106 ? 16.391 -26.984 1.278 1 97.94 106 VAL B O 1
ATOM 3605 N N . GLU B 1 107 ? 17.953 -25.688 0.233 1 97.88 107 GLU B N 1
ATOM 3606 C CA . GLU B 1 107 ? 19.078 -26.297 0.946 1 97.88 107 GLU B CA 1
ATOM 3607 C C . GLU B 1 107 ? 20.016 -25.219 1.508 1 97.88 107 GLU B C 1
ATOM 3609 O O . GLU B 1 107 ? 20.344 -24.25 0.818 1 97.88 107 GLU B O 1
ATOM 3614 N N . LYS B 1 108 ? 20.406 -25.438 2.711 1 97.94 108 LYS B N 1
ATOM 3615 C CA . LYS B 1 108 ? 21.391 -24.547 3.336 1 97.94 108 LYS B CA 1
ATOM 3616 C C . LYS B 1 108 ? 22.812 -24.875 2.873 1 97.94 108 LYS B C 1
ATOM 3618 O O . LYS B 1 108 ? 23.203 -26.047 2.838 1 97.94 108 LYS B O 1
ATOM 3623 N N . LEU B 1 109 ? 23.516 -23.875 2.451 1 98.06 109 LEU B N 1
ATOM 3624 C CA . LEU B 1 109 ? 24.922 -24 2.057 1 98.06 109 LEU B CA 1
ATOM 3625 C C . LEU B 1 109 ? 25.828 -23.234 3.014 1 98.06 109 LEU B C 1
ATOM 3627 O O . LEU B 1 109 ? 25.812 -22 3.047 1 98.06 109 LEU B O 1
ATOM 3631 N N . GLU B 1 110 ? 26.641 -23.953 3.715 1 96.81 110 GLU B N 1
ATOM 3632 C CA . GLU B 1 110 ? 27.625 -23.312 4.578 1 96.81 110 GLU B CA 1
ATOM 3633 C C . GLU B 1 110 ? 28.844 -22.844 3.781 1 96.81 110 GLU B C 1
ATOM 3635 O O . GLU B 1 110 ? 29.375 -23.594 2.963 1 96.81 110 GLU B O 1
ATOM 3640 N N . GLN B 1 111 ? 29.125 -21.656 4.051 1 94.25 111 GLN B N 1
ATOM 3641 C CA . GLN B 1 111 ? 30.281 -21.094 3.355 1 94.25 111 GLN B CA 1
ATOM 3642 C C . GLN B 1 111 ? 31.547 -21.203 4.207 1 94.25 111 GLN B C 1
ATOM 3644 O O . GLN B 1 111 ? 31.453 -21.328 5.434 1 94.25 111 GLN B O 1
ATOM 3649 N N . ASP B 1 112 ? 32.656 -21.062 3.531 1 92.88 112 ASP B N 1
ATOM 3650 C CA . ASP B 1 112 ? 33.969 -21.188 4.203 1 92.88 112 ASP B CA 1
ATOM 3651 C C . ASP B 1 112 ? 34.188 -20.047 5.195 1 92.88 112 ASP B C 1
ATOM 3653 O O . ASP B 1 112 ? 34.844 -20.219 6.207 1 92.88 112 ASP B O 1
ATOM 3657 N N . ASP B 1 113 ? 33.562 -18.938 4.961 1 91.81 113 ASP B N 1
ATOM 3658 C CA . ASP B 1 113 ? 33.781 -17.766 5.801 1 91.81 113 ASP B CA 1
ATOM 3659 C C . ASP B 1 113 ? 32.781 -17.734 6.961 1 91.81 113 ASP B C 1
ATOM 3661 O O . ASP B 1 113 ? 32.688 -16.734 7.676 1 91.81 113 ASP B O 1
ATOM 3665 N N . GLY B 1 114 ? 32 -18.766 7.133 1 91.5 114 GLY B N 1
ATOM 3666 C CA . GLY B 1 114 ? 31.078 -18.859 8.25 1 91.5 114 GLY B CA 1
ATOM 3667 C C . GLY B 1 114 ? 29.703 -18.312 7.918 1 91.5 114 GLY B C 1
ATOM 3668 O O . GLY B 1 114 ? 28.766 -18.438 8.727 1 91.5 114 GLY B O 1
ATOM 3669 N N . THR B 1 115 ? 29.594 -17.766 6.73 1 93.62 115 THR B N 1
ATOM 3670 C CA . THR B 1 115 ? 28.281 -17.281 6.316 1 93.62 115 THR B CA 1
ATOM 3671 C C . THR B 1 115 ? 27.469 -18.406 5.664 1 93.62 115 THR B C 1
ATOM 3673 O O . THR B 1 115 ? 27.969 -19.516 5.488 1 93.62 115 THR B O 1
ATOM 3676 N N . THR B 1 116 ? 26.234 -18.125 5.547 1 96.94 116 THR B N 1
ATOM 3677 C CA . THR B 1 116 ? 25.312 -19.109 4.969 1 96.94 116 THR B CA 1
ATOM 3678 C C . THR B 1 116 ? 24.656 -18.562 3.705 1 96.94 116 THR B C 1
ATOM 3680 O O . THR B 1 116 ? 24.328 -17.375 3.633 1 96.94 116 THR B O 1
ATOM 3683 N N . LYS B 1 117 ? 24.562 -19.422 2.711 1 98.38 117 LYS B N 1
ATOM 3684 C CA . LYS B 1 117 ? 23.719 -19.203 1.544 1 98.38 117 LYS B CA 1
ATOM 3685 C C . LYS B 1 117 ? 22.656 -20.297 1.42 1 98.38 117 LYS B C 1
ATOM 3687 O O . LYS B 1 117 ? 22.688 -21.281 2.15 1 98.38 117 LYS B O 1
ATOM 3692 N N . TRP B 1 118 ? 21.719 -20 0.548 1 98.75 118 TRP B N 1
ATOM 3693 C CA . TRP B 1 118 ? 20.656 -20.984 0.289 1 98.75 118 TRP B CA 1
ATOM 3694 C C . TRP B 1 118 ? 20.594 -21.328 -1.192 1 98.75 118 TRP B C 1
ATOM 3696 O O . TRP B 1 118 ? 20.766 -20.469 -2.053 1 98.75 118 TRP B O 1
ATOM 3706 N N . LYS B 1 119 ? 20.344 -22.578 -1.442 1 98.75 119 LYS B N 1
ATOM 3707 C CA . LYS B 1 119 ? 20.109 -23.047 -2.801 1 98.75 119 LYS B CA 1
ATOM 3708 C C . LYS B 1 119 ? 18.641 -23.438 -3 1 98.75 119 LYS B C 1
ATOM 3710 O O . LYS B 1 119 ? 18.109 -24.25 -2.256 1 98.75 119 LYS B O 1
ATOM 3715 N N . VAL B 1 120 ? 17.984 -22.797 -3.945 1 98.75 120 VAL B N 1
ATOM 3716 C CA . VAL B 1 120 ? 16.641 -23.172 -4.359 1 98.75 120 VAL B CA 1
ATOM 3717 C C . VAL B 1 120 ? 16.703 -23.984 -5.656 1 98.75 120 VAL B C 1
ATOM 3719 O O . VAL B 1 120 ? 17.359 -23.578 -6.617 1 98.75 120 VAL B O 1
ATOM 3722 N N . THR B 1 121 ? 16.062 -25.109 -5.68 1 98.62 121 THR B N 1
ATOM 3723 C CA . THR B 1 121 ? 16 -25.953 -6.867 1 98.62 121 THR B CA 1
ATOM 3724 C C . THR B 1 121 ? 14.578 -26.047 -7.406 1 98.62 121 THR B C 1
ATOM 3726 O O . THR B 1 121 ? 13.625 -26.172 -6.637 1 98.62 121 THR B O 1
ATOM 3729 N N . THR B 1 122 ? 14.469 -25.969 -8.75 1 97.12 122 THR B N 1
ATOM 3730 C CA . THR B 1 122 ? 13.148 -26.031 -9.359 1 97.12 122 THR B CA 1
ATOM 3731 C C . THR B 1 122 ? 12.906 -27.422 -9.953 1 97.12 122 THR B C 1
ATOM 3733 O O . THR B 1 122 ? 13.828 -28.234 -10.047 1 97.12 122 THR B O 1
ATOM 3736 N N . ASP B 1 123 ? 11.617 -27.688 -10.367 1 91.5 123 ASP B N 1
ATOM 3737 C CA . ASP B 1 123 ? 11.219 -28.953 -10.984 1 91.5 123 ASP B CA 1
ATOM 3738 C C . ASP B 1 123 ? 11.758 -29.047 -12.414 1 91.5 123 ASP B C 1
ATOM 3740 O O . ASP B 1 123 ? 11.641 -30.094 -13.055 1 91.5 123 ASP B O 1
ATOM 3744 N N . GLN B 1 124 ? 12.445 -27.969 -12.891 1 91.19 124 GLN B N 1
ATOM 3745 C CA . GLN B 1 124 ? 13.008 -27.984 -14.234 1 91.19 124 GLN B CA 1
ATOM 3746 C C . GLN B 1 124 ? 14.531 -28.062 -14.195 1 91.19 124 GLN B C 1
ATOM 3748 O O . GLN B 1 124 ? 15.195 -27.797 -15.203 1 91.19 124 GLN B O 1
ATOM 3753 N N . GLY B 1 125 ? 15.008 -28.266 -13.07 1 94.88 125 GLY B N 1
ATOM 3754 C CA . GLY B 1 125 ? 16.438 -28.5 -12.93 1 94.88 125 GLY B CA 1
ATOM 3755 C C . GLY B 1 125 ? 17.234 -27.219 -12.727 1 94.88 125 GLY B C 1
ATOM 3756 O O . GLY B 1 125 ? 18.453 -27.25 -12.625 1 94.88 125 GLY B O 1
ATOM 3757 N N . THR B 1 126 ? 16.562 -26.094 -12.633 1 98 126 THR B N 1
ATOM 3758 C CA . THR B 1 126 ? 17.203 -24.812 -12.344 1 98 126 THR B CA 1
ATOM 3759 C C . THR B 1 126 ? 17.609 -24.719 -10.875 1 98 126 THR B C 1
ATOM 3761 O O . THR B 1 126 ? 16.875 -25.188 -10 1 98 126 THR B O 1
ATOM 3764 N N . SER B 1 127 ? 18.734 -24.219 -10.648 1 98.62 127 SER B N 1
ATOM 3765 C CA . SER B 1 127 ? 19.125 -23.906 -9.281 1 98.62 127 SER B CA 1
ATOM 3766 C C . SER B 1 127 ? 19.531 -22.438 -9.141 1 98.62 127 SER B C 1
ATOM 3768 O O . SER B 1 127 ? 20.156 -21.875 -10.031 1 98.62 127 SER B O 1
ATOM 3770 N N . VAL B 1 128 ? 19.125 -21.797 -8.078 1 98.81 128 VAL B N 1
ATOM 3771 C CA . VAL B 1 128 ? 19.5 -20.422 -7.766 1 98.81 128 VAL B CA 1
ATOM 3772 C C . VAL B 1 128 ? 20.094 -20.344 -6.363 1 98.81 128 VAL B C 1
ATOM 3774 O O . VAL B 1 128 ? 19.422 -20.703 -5.383 1 98.81 128 VAL B O 1
ATOM 3777 N N . ILE B 1 129 ? 21.328 -19.984 -6.258 1 98.81 129 ILE B N 1
ATOM 3778 C CA . ILE B 1 129 ? 21.969 -19.766 -4.973 1 98.81 129 ILE B CA 1
ATOM 3779 C C . ILE B 1 129 ? 21.859 -18.297 -4.578 1 98.81 129 ILE B C 1
ATOM 3781 O O . ILE B 1 129 ? 22.094 -17.406 -5.398 1 98.81 129 ILE B O 1
ATOM 3785 N N . ALA B 1 130 ? 21.453 -18.016 -3.359 1 98.88 130 ALA B N 1
ATOM 3786 C CA . ALA B 1 130 ? 21.25 -16.656 -2.891 1 98.88 130 ALA B CA 1
ATOM 3787 C C . ALA B 1 130 ? 21.547 -16.547 -1.397 1 98.88 130 ALA B C 1
ATOM 3789 O O . ALA B 1 130 ? 21.594 -17.547 -0.689 1 98.88 130 ALA B O 1
ATOM 3790 N N . ARG B 1 131 ? 21.766 -15.359 -0.943 1 98.69 131 ARG B N 1
ATOM 3791 C CA . ARG B 1 131 ? 21.969 -15.102 0.48 1 98.69 131 ARG B CA 1
ATOM 3792 C C . ARG B 1 131 ? 20.656 -15.266 1.25 1 98.69 131 ARG B C 1
ATOM 3794 O O . ARG B 1 131 ? 20.656 -15.719 2.395 1 98.69 131 ARG B O 1
ATOM 3801 N N . CYS B 1 132 ? 19.562 -14.859 0.632 1 98.88 132 CYS B N 1
ATOM 3802 C CA . CYS B 1 132 ? 18.25 -14.906 1.29 1 98.88 132 CYS B CA 1
ATOM 3803 C C . CYS B 1 132 ? 17.188 -15.43 0.345 1 98.88 132 CYS B C 1
ATOM 3805 O O . CYS B 1 132 ? 17.312 -15.32 -0.875 1 98.88 132 CYS B O 1
ATOM 3807 N N . ILE B 1 133 ? 16.172 -16.031 0.939 1 98.94 133 ILE B N 1
ATOM 3808 C CA . ILE B 1 133 ? 14.961 -16.453 0.241 1 98.94 133 ILE B CA 1
ATOM 3809 C C . ILE B 1 133 ? 13.766 -15.656 0.753 1 98.94 133 ILE B C 1
ATOM 3811 O O . ILE B 1 133 ? 13.594 -15.484 1.963 1 98.94 133 ILE B O 1
ATOM 3815 N N . LEU B 1 134 ? 12.961 -15.07 -0.091 1 98.94 134 LEU B N 1
ATOM 3816 C CA . LEU B 1 134 ? 11.648 -14.539 0.236 1 98.94 134 LEU B CA 1
ATOM 3817 C C . LEU B 1 134 ? 10.547 -15.398 -0.37 1 98.94 134 LEU B C 1
ATOM 3819 O O . LEU B 1 134 ? 10.43 -15.492 -1.594 1 98.94 134 LEU B O 1
ATOM 3823 N N . ILE B 1 135 ? 9.773 -15.992 0.48 1 98.88 135 ILE B N 1
ATOM 3824 C CA . ILE B 1 135 ? 8.648 -16.797 0.012 1 98.88 135 ILE B CA 1
ATOM 3825 C C . ILE B 1 135 ? 7.402 -15.922 -0.125 1 98.88 135 ILE B C 1
ATOM 3827 O O . ILE B 1 135 ? 6.836 -15.484 0.876 1 98.88 135 ILE B O 1
ATOM 3831 N N . ALA B 1 136 ? 6.992 -15.633 -1.334 1 98.75 136 ALA B N 1
ATOM 3832 C CA . ALA B 1 136 ? 5.801 -14.859 -1.688 1 98.75 136 ALA B CA 1
ATOM 3833 C C . ALA B 1 136 ? 4.816 -15.711 -2.49 1 98.75 136 ALA B C 1
ATOM 3835 O O . ALA B 1 136 ? 4.359 -15.305 -3.557 1 98.75 136 ALA B O 1
ATOM 3836 N N . ALA B 1 137 ? 4.402 -16.812 -1.922 1 97.44 137 ALA B N 1
ATOM 3837 C CA . ALA B 1 137 ? 3.721 -17.875 -2.65 1 97.44 137 ALA B CA 1
ATOM 3838 C C . ALA B 1 137 ? 2.205 -17.703 -2.572 1 97.44 137 ALA B C 1
ATOM 3840 O O . ALA B 1 137 ? 1.457 -18.609 -2.945 1 97.44 137 ALA B O 1
ATOM 3841 N N . GLY B 1 138 ? 1.745 -16.594 -2.021 1 95.88 138 GLY B N 1
ATOM 3842 C CA . GLY B 1 138 ? 0.312 -16.359 -1.946 1 95.88 138 GLY B CA 1
ATOM 3843 C C . GLY B 1 138 ? -0.429 -17.453 -1.202 1 95.88 138 GLY B C 1
ATOM 3844 O O . GLY B 1 138 ? -0.042 -17.828 -0.094 1 95.88 138 GLY B O 1
ATOM 3845 N N . GLY B 1 139 ? -1.562 -17.906 -1.784 1 91.75 139 GLY B N 1
ATOM 3846 C CA . GLY B 1 139 ? -2.32 -19 -1.189 1 91.75 139 GLY B CA 1
ATOM 3847 C C . GLY B 1 139 ? -1.701 -20.359 -1.433 1 91.75 139 GLY B C 1
ATOM 3848 O O . GLY B 1 139 ? -2.266 -21.375 -1.041 1 91.75 139 GLY B O 1
ATOM 3849 N N . GLY B 1 140 ? -0.569 -20.344 -2.016 1 91.62 140 GLY B N 1
ATOM 3850 C CA . GLY B 1 140 ? 0.088 -21.594 -2.396 1 91.62 140 GLY B CA 1
ATOM 3851 C C . GLY B 1 140 ? 0.454 -21.641 -3.867 1 91.62 140 GLY B C 1
ATOM 3852 O O . GLY B 1 140 ? 0.459 -20.609 -4.551 1 91.62 140 GLY B O 1
ATOM 3853 N N . SER B 1 141 ? 0.854 -22.844 -4.227 1 89.25 141 SER B N 1
ATOM 3854 C CA . SER B 1 141 ? 1.253 -23.047 -5.613 1 89.25 141 SER B CA 1
ATOM 3855 C C . SER B 1 141 ? 0.056 -23.406 -6.484 1 89.25 141 SER B C 1
ATOM 3857 O O . SER B 1 141 ? -0.81 -24.188 -6.066 1 89.25 141 SER B O 1
ATOM 3859 N N . PHE B 1 142 ? 0.031 -22.766 -7.645 1 90.81 142 PHE B N 1
ATOM 3860 C CA . PHE B 1 142 ? -0.919 -23.188 -8.664 1 90.81 142 PHE B CA 1
ATOM 3861 C C . PHE B 1 142 ? -0.537 -24.562 -9.219 1 90.81 142 PHE B C 1
ATOM 3863 O O . PHE B 1 142 ? 0.561 -24.734 -9.758 1 90.81 142 PHE B O 1
ATOM 3870 N N . GLN B 1 143 ? -1.397 -25.453 -9.055 1 88.62 143 GLN B N 1
ATOM 3871 C CA . GLN B 1 143 ? -1.174 -26.781 -9.602 1 88.62 143 GLN B CA 1
ATOM 3872 C C . GLN B 1 143 ? -2.305 -27.188 -10.547 1 88.62 143 GLN B C 1
ATOM 3874 O O . GLN B 1 143 ? -3.451 -26.781 -10.359 1 88.62 143 GLN B O 1
ATOM 3879 N N . PRO B 1 144 ? -1.854 -27.953 -11.578 1 89.75 144 PRO B N 1
ATOM 3880 C CA . PRO B 1 144 ? -2.918 -28.422 -12.469 1 89.75 144 PRO B CA 1
ATOM 3881 C C . PRO B 1 144 ? -3.945 -29.297 -11.758 1 89.75 144 PRO B C 1
ATOM 3883 O O . PRO B 1 144 ? -3.584 -30.094 -10.891 1 89.75 144 PRO B O 1
ATOM 3886 N N . LYS B 1 145 ? -5.195 -29.047 -12.094 1 93.25 145 LYS B N 1
ATOM 3887 C CA . LYS B 1 145 ? -6.223 -30 -11.664 1 93.25 145 LYS B CA 1
ATOM 3888 C C . LYS B 1 145 ? -6.109 -31.312 -12.43 1 93.25 145 LYS B C 1
ATOM 3890 O O . LYS B 1 145 ? -6.211 -31.328 -13.656 1 93.25 145 LYS B O 1
ATOM 3895 N N . LYS B 1 146 ? -5.93 -32.344 -11.734 1 93.19 146 LYS B N 1
ATOM 3896 C CA . LYS B 1 146 ? -5.738 -33.656 -12.359 1 93.19 146 LYS B CA 1
ATOM 3897 C C . LYS B 1 146 ? -7.07 -34.344 -12.586 1 93.19 146 LYS B C 1
ATOM 3899 O O . LYS B 1 146 ? -7.961 -34.312 -11.734 1 93.19 146 LYS B O 1
ATOM 3904 N N . PRO B 1 147 ? -7.199 -34.938 -13.789 1 94.88 147 PRO B N 1
ATOM 3905 C CA . PRO B 1 147 ? -8.391 -35.781 -13.945 1 94.88 147 PRO B CA 1
ATOM 3906 C C . PRO B 1 147 ? -8.367 -37 -13.031 1 94.88 147 PRO B C 1
ATOM 3908 O O . PRO B 1 147 ? -7.289 -37.531 -12.711 1 94.88 147 PRO B O 1
ATOM 3911 N N . PRO B 1 148 ? -9.531 -37.375 -12.57 1 94.44 148 PRO B N 1
ATOM 3912 C CA . PRO B 1 148 ? -9.617 -38.531 -11.664 1 94.44 148 PRO B CA 1
ATOM 3913 C C . PRO B 1 148 ? -9.453 -39.875 -12.391 1 94.44 148 PRO B C 1
ATOM 3915 O O . PRO B 1 148 ? -10.367 -40.688 -12.391 1 94.44 148 PRO B O 1
ATOM 3918 N N . ILE B 1 149 ? -8.359 -40.094 -12.945 1 96.62 149 ILE B N 1
ATOM 3919 C CA . ILE B 1 149 ? -8.039 -41.344 -13.648 1 96.62 149 ILE B CA 1
ATOM 3920 C C . ILE B 1 149 ? -7.102 -42.188 -12.805 1 96.62 149 ILE B C 1
ATOM 3922 O O . ILE B 1 149 ? -5.996 -41.75 -12.461 1 96.62 149 ILE B O 1
ATOM 3926 N N . PRO B 1 150 ? -7.547 -43.406 -12.477 1 95.56 150 PRO B N 1
ATOM 3927 C CA . PRO B 1 150 ? -6.676 -44.281 -11.664 1 95.56 150 PRO B CA 1
ATOM 3928 C C . PRO B 1 150 ? -5.305 -44.469 -12.297 1 95.56 150 PRO B C 1
ATOM 3930 O O . PRO B 1 150 ? -5.207 -44.75 -13.5 1 95.56 150 PRO B O 1
ATOM 3933 N N . GLY B 1 151 ? -4.281 -44.312 -11.508 1 94.88 151 GLY B N 1
ATOM 3934 C CA . GLY B 1 151 ? -2.922 -44.594 -11.93 1 94.88 151 GLY B CA 1
ATOM 3935 C C . GLY B 1 151 ? -2.307 -43.5 -12.789 1 94.88 151 GLY B C 1
ATOM 3936 O O . GLY B 1 151 ? -1.214 -43.688 -13.328 1 94.88 151 GLY B O 1
ATOM 3937 N N . ILE B 1 152 ? -2.949 -42.375 -12.922 1 96.75 152 ILE B N 1
ATOM 3938 C CA . ILE B 1 152 ? -2.506 -41.312 -13.812 1 96.75 152 ILE B CA 1
ATOM 3939 C C . ILE B 1 152 ? -1.11 -40.844 -13.406 1 96.75 152 ILE B C 1
ATOM 3941 O O . ILE B 1 152 ? -0.294 -40.5 -14.258 1 96.75 152 ILE B O 1
ATOM 3945 N N . ASP B 1 153 ? -0.726 -40.938 -12.164 1 94.69 153 ASP B N 1
ATOM 3946 C CA . ASP B 1 153 ? 0.556 -40.438 -11.656 1 94.69 153 ASP B CA 1
ATOM 3947 C C . ASP B 1 153 ? 1.716 -41.219 -12.281 1 94.69 153 ASP B C 1
ATOM 3949 O O . ASP B 1 153 ? 2.801 -40.656 -12.477 1 94.69 153 ASP B O 1
ATOM 3953 N N . GLY B 1 154 ? 1.455 -42.438 -12.625 1 95.12 154 GLY B N 1
ATOM 3954 C CA . GLY B 1 154 ? 2.484 -43.281 -13.203 1 95.12 154 GLY B CA 1
ATOM 3955 C C . GLY B 1 154 ? 2.818 -42.938 -14.641 1 95.12 154 GLY B C 1
ATOM 3956 O O . GLY B 1 154 ? 3.807 -43.406 -15.188 1 95.12 154 GLY B O 1
ATOM 3957 N N . PHE B 1 155 ? 2.031 -42.031 -15.242 1 96.94 155 PHE B N 1
ATOM 3958 C CA . PHE B 1 155 ? 2.236 -41.688 -16.641 1 96.94 155 PHE B CA 1
ATOM 3959 C C . PHE B 1 155 ? 2.645 -40.219 -16.781 1 96.94 155 PHE B C 1
ATOM 3961 O O . PHE B 1 155 ? 2.854 -39.719 -17.891 1 96.94 155 PHE B O 1
ATOM 3968 N N . GLU B 1 156 ? 2.852 -39.562 -15.648 1 94.44 156 GLU B N 1
ATOM 3969 C CA . GLU B 1 156 ? 3.139 -38.125 -15.68 1 94.44 156 GLU B CA 1
ATOM 3970 C C . GLU B 1 156 ? 4.613 -37.875 -15.977 1 94.44 156 GLU B C 1
ATOM 3972 O O . GLU B 1 156 ? 5.492 -38.531 -15.398 1 94.44 156 GLU B O 1
ATOM 3977 N N . TYR B 1 157 ? 4.863 -37.062 -16.938 1 87.5 157 TYR B N 1
ATOM 3978 C CA . TYR B 1 157 ? 6.172 -36.5 -17.25 1 87.5 157 TYR B CA 1
ATOM 3979 C C . TYR B 1 157 ? 7.199 -37.594 -17.5 1 87.5 157 TYR B C 1
ATOM 3981 O O . TYR B 1 157 ? 8.305 -37.562 -16.953 1 87.5 157 TYR B O 1
ATOM 3989 N N . ILE B 1 158 ? 6.785 -38.594 -18.297 1 90.06 158 ILE B N 1
ATOM 3990 C CA . ILE B 1 158 ? 7.633 -39.75 -18.562 1 90.06 158 ILE B CA 1
ATOM 3991 C C . ILE B 1 158 ? 8.719 -39.375 -19.578 1 90.06 158 ILE B C 1
ATOM 3993 O O . ILE B 1 158 ? 9.742 -40.062 -19.672 1 90.06 158 ILE B O 1
ATOM 3997 N N . GLY B 1 159 ? 8.602 -38.344 -20.359 1 87.25 159 GLY B N 1
ATOM 3998 C CA . GLY B 1 159 ? 9.523 -37.875 -21.375 1 87.25 159 GLY B CA 1
ATOM 3999 C C . GLY B 1 159 ? 8.984 -36.719 -22.172 1 87.25 159 GLY B C 1
ATOM 4000 O O . GLY B 1 159 ? 7.832 -36.312 -21.984 1 87.25 159 GLY B O 1
ATOM 4001 N N . ALA B 1 160 ? 9.836 -36.219 -23.016 1 87.69 160 ALA B N 1
ATOM 4002 C CA . ALA B 1 160 ? 9.406 -35.094 -23.859 1 87.69 160 ALA B CA 1
ATOM 4003 C C . ALA B 1 160 ? 8.258 -35.5 -24.766 1 87.69 160 ALA B C 1
ATOM 4005 O O . ALA B 1 160 ? 8.43 -36.344 -25.672 1 87.69 160 ALA B O 1
ATOM 4006 N N . GLY B 1 161 ? 7.133 -35 -24.453 1 92.5 161 GLY B N 1
ATOM 4007 C CA . GLY B 1 161 ? 5.961 -35.219 -25.281 1 92.5 161 GLY B CA 1
ATOM 4008 C C . GLY B 1 161 ? 5.371 -36.625 -25.125 1 92.5 161 GLY B C 1
ATOM 4009 O O . GLY B 1 161 ? 4.59 -37.062 -25.953 1 92.5 161 GLY B O 1
ATOM 4010 N N . ILE B 1 162 ? 5.84 -37.281 -24.172 1 95.5 162 ILE B N 1
ATOM 4011 C CA . ILE B 1 162 ? 5.355 -38.656 -23.953 1 95.5 162 ILE B CA 1
ATOM 4012 C C . ILE B 1 162 ? 4.727 -38.75 -22.562 1 95.5 162 ILE B C 1
ATOM 4014 O O . ILE B 1 162 ? 5.258 -38.219 -21.594 1 95.5 162 ILE B O 1
ATOM 4018 N N . GLY B 1 163 ? 3.596 -39.438 -22.516 1 97.25 163 GLY B N 1
ATOM 4019 C CA . GLY B 1 163 ? 2.896 -39.594 -21.25 1 97.25 163 GLY B CA 1
ATOM 4020 C C . GLY B 1 163 ? 1.877 -38.5 -21 1 97.25 163 GLY B C 1
ATOM 4021 O O . GLY B 1 163 ? 1.229 -38 -21.922 1 97.25 163 GLY B O 1
ATOM 4022 N N . VAL B 1 164 ? 1.669 -38.156 -19.688 1 97.62 164 VAL B N 1
ATOM 4023 C CA . VAL B 1 164 ? 0.684 -37.156 -19.281 1 97.62 164 VAL B CA 1
ATOM 4024 C C . VAL B 1 164 ? 1.386 -35.844 -18.953 1 97.62 164 VAL B C 1
ATOM 4026 O O . VAL B 1 164 ? 2.365 -35.812 -18.203 1 97.62 164 VAL B O 1
ATOM 4029 N N . HIS B 1 165 ? 0.997 -34.781 -19.594 1 95.44 165 HIS B N 1
ATOM 4030 C CA . HIS B 1 165 ? 1.465 -33.438 -19.312 1 95.44 165 HIS B CA 1
ATOM 4031 C C . HIS B 1 165 ? 0.295 -32.469 -19.094 1 95.44 165 HIS B C 1
ATOM 4033 O O . HIS B 1 165 ? -0.724 -32.562 -19.781 1 95.44 165 HIS B O 1
ATOM 4039 N N . TYR B 1 166 ? 0.441 -31.578 -18.188 1 93.94 166 TYR B N 1
ATOM 4040 C CA . TYR B 1 166 ? -0.642 -30.656 -17.859 1 93.94 166 TYR B CA 1
ATOM 4041 C C . TYR B 1 166 ? -0.377 -29.281 -18.453 1 93.94 166 TYR B C 1
ATOM 4043 O O . TYR B 1 166 ? -1.161 -28.344 -18.25 1 93.94 166 TYR B O 1
ATOM 4051 N N . ALA B 1 167 ? 0.737 -29.156 -19.031 1 89.31 167 ALA B N 1
ATOM 4052 C CA . ALA B 1 167 ? 1.138 -27.969 -19.781 1 89.31 167 ALA B CA 1
ATOM 4053 C C . ALA B 1 167 ? 2.043 -28.328 -20.953 1 89.31 167 ALA B C 1
ATOM 4055 O O . ALA B 1 167 ? 2.658 -29.391 -20.969 1 89.31 167 ALA B O 1
ATOM 4056 N N . VAL B 1 168 ? 1.971 -27.516 -21.984 1 90.38 168 VAL B N 1
ATOM 4057 C CA . VAL B 1 168 ? 2.912 -27.625 -23.094 1 90.38 168 VAL B CA 1
ATOM 4058 C C . VAL B 1 168 ? 4.059 -26.641 -22.906 1 90.38 168 VAL B C 1
ATOM 4060 O O . VAL B 1 168 ? 3.859 -25.422 -23.031 1 90.38 168 VAL B O 1
ATOM 4063 N N . ARG B 1 169 ? 5.211 -27.172 -22.625 1 83 169 ARG B N 1
ATOM 4064 C CA . ARG B 1 169 ? 6.359 -26.312 -22.359 1 83 169 ARG B CA 1
ATOM 4065 C C . ARG B 1 169 ? 7.148 -26.047 -23.641 1 83 169 ARG B C 1
ATOM 4067 O O . ARG B 1 169 ? 7.656 -24.938 -23.844 1 83 169 ARG B O 1
ATOM 4074 N N . LYS B 1 170 ? 7.301 -27.062 -24.406 1 85.38 170 LYS B N 1
ATOM 4075 C CA . LYS B 1 170 ? 7.941 -27 -25.719 1 85.38 170 LYS B CA 1
ATOM 4076 C C . LYS B 1 170 ? 7.109 -27.719 -26.781 1 85.38 170 LYS B C 1
ATOM 4078 O O . LYS B 1 170 ? 6.957 -28.938 -26.719 1 85.38 170 LYS B O 1
ATOM 4083 N N . MET B 1 171 ? 6.707 -27.016 -27.766 1 92.19 171 MET B N 1
ATOM 4084 C CA . MET B 1 171 ? 5.832 -27.562 -28.797 1 92.19 171 MET B CA 1
ATOM 4085 C C . MET B 1 171 ? 6.523 -28.688 -29.547 1 92.19 171 MET B C 1
ATOM 4087 O O . MET B 1 171 ? 5.895 -29.703 -29.875 1 92.19 171 MET B O 1
ATOM 4091 N N . GLU B 1 172 ? 7.789 -28.516 -29.734 1 93.81 172 GLU B N 1
ATOM 4092 C CA . GLU B 1 172 ? 8.547 -29.453 -30.562 1 93.81 172 GLU B CA 1
ATOM 4093 C C . GLU B 1 172 ? 8.602 -30.844 -29.938 1 93.81 172 GLU B C 1
ATOM 4095 O O . GLU B 1 172 ? 8.781 -31.828 -30.641 1 93.81 172 GLU B O 1
ATOM 4100 N N . ALA B 1 173 ? 8.406 -30.875 -28.703 1 94.38 173 ALA B N 1
ATOM 4101 C CA . ALA B 1 173 ? 8.43 -32.156 -28 1 94.38 173 ALA B CA 1
ATOM 4102 C C . ALA B 1 173 ? 7.273 -33.062 -28.453 1 94.38 173 ALA B C 1
ATOM 4104 O O . ALA B 1 173 ? 7.312 -34.281 -28.266 1 94.38 173 ALA B O 1
ATOM 4105 N N . PHE B 1 174 ? 6.27 -32.5 -29.094 1 97.44 174 PHE B N 1
ATOM 4106 C CA . PHE B 1 174 ? 5.043 -33.219 -29.422 1 97.44 174 PHE B CA 1
ATOM 4107 C C . PHE B 1 174 ? 4.965 -33.5 -30.922 1 97.44 174 PHE B C 1
ATOM 4109 O O . PHE B 1 174 ? 3.961 -34.031 -31.391 1 97.44 174 PHE B O 1
ATOM 4116 N N . ARG B 1 175 ? 6 -33.125 -31.641 1 97.88 175 ARG B N 1
ATOM 4117 C CA . ARG B 1 175 ? 6.055 -33.406 -33.062 1 97.88 175 ARG B CA 1
ATOM 4118 C C . ARG B 1 175 ? 5.957 -34.906 -33.344 1 97.88 175 ARG B C 1
ATOM 4120 O O . ARG B 1 175 ? 6.672 -35.719 -32.719 1 97.88 175 ARG B O 1
ATOM 4127 N N . GLY B 1 176 ? 5.125 -35.25 -34.188 1 98.12 176 GLY B N 1
ATOM 4128 C CA . GLY B 1 176 ? 4.996 -36.625 -34.625 1 98.12 176 GLY B CA 1
ATOM 4129 C C . GLY B 1 176 ? 4.332 -37.531 -33.594 1 98.12 176 GLY B C 1
ATOM 4130 O O . GLY B 1 176 ? 4.379 -38.75 -33.719 1 98.12 176 GLY B O 1
ATOM 4131 N N . LYS B 1 177 ? 3.723 -36.969 -32.625 1 98.25 177 LYS B N 1
ATOM 4132 C CA . LYS B 1 177 ? 3.088 -37.75 -31.578 1 98.25 177 LYS B CA 1
ATOM 4133 C C . LYS B 1 177 ? 1.589 -37.906 -31.828 1 98.25 177 LYS B C 1
ATOM 4135 O O . LYS B 1 177 ? 0.979 -37.031 -32.469 1 98.25 177 LYS B O 1
ATOM 4140 N N . ARG B 1 178 ? 0.987 -39.031 -31.391 1 98.38 178 ARG B N 1
ATOM 4141 C CA . ARG B 1 178 ? -0.458 -39.156 -31.234 1 98.38 178 ARG B CA 1
ATOM 4142 C C . ARG B 1 178 ? -0.926 -38.562 -29.906 1 98.38 178 ARG B C 1
ATOM 4144 O O . ARG B 1 178 ? -0.592 -39.094 -28.844 1 98.38 178 ARG B O 1
ATOM 4151 N N . ILE B 1 179 ? -1.73 -37.5 -29.969 1 98.69 179 ILE B N 1
ATOM 4152 C CA . ILE B 1 179 ? -2.012 -36.688 -28.797 1 98.69 179 ILE B CA 1
ATOM 4153 C C . ILE B 1 179 ? -3.51 -36.688 -28.516 1 98.69 179 ILE B C 1
ATOM 4155 O O . ILE B 1 179 ? -4.324 -36.469 -29.406 1 98.69 179 ILE B O 1
ATOM 4159 N N . VAL B 1 180 ? -3.879 -36.969 -27.312 1 98.75 180 VAL B N 1
ATOM 4160 C CA . VAL B 1 180 ? -5.242 -36.75 -26.828 1 98.75 180 VAL B CA 1
ATOM 4161 C C . VAL B 1 180 ? -5.277 -35.531 -25.906 1 98.75 180 VAL B C 1
ATOM 4163 O O . VAL B 1 180 ? -4.551 -35.469 -24.906 1 98.75 180 VAL B O 1
ATOM 4166 N N . ILE B 1 181 ? -6.016 -34.531 -26.234 1 98.75 181 ILE B N 1
ATOM 4167 C CA . ILE B 1 181 ? -6.219 -33.312 -25.422 1 98.75 181 ILE B CA 1
ATOM 4168 C C . ILE B 1 181 ? -7.602 -33.375 -24.781 1 98.75 181 ILE B C 1
ATOM 4170 O O . ILE B 1 181 ? -8.594 -33.656 -25.469 1 98.75 181 ILE B O 1
ATOM 4174 N N . SER B 1 182 ? -7.668 -33.156 -23.531 1 98.38 182 SER B N 1
ATOM 4175 C CA . SER B 1 182 ? -8.938 -33.156 -22.797 1 98.38 182 SER B CA 1
ATOM 4176 C C . SER B 1 182 ? -9.227 -31.781 -22.203 1 98.38 182 SER B C 1
ATOM 4178 O O . SER B 1 182 ? -8.453 -31.281 -21.391 1 98.38 182 SER B O 1
ATOM 4180 N N . GLY B 1 183 ? -10.328 -31.188 -22.578 1 97.44 183 GLY B N 1
ATOM 4181 C CA . GLY B 1 183 ? -10.727 -29.891 -22.078 1 97.44 183 GLY B CA 1
ATOM 4182 C C . GLY B 1 183 ? -11.641 -29.141 -23.016 1 97.44 183 GLY B C 1
ATOM 4183 O O . GLY B 1 183 ? -11.805 -29.516 -24.172 1 97.44 183 GLY B O 1
ATOM 4184 N N . GLY B 1 184 ? -12.273 -28.078 -22.562 1 97.31 184 GLY B N 1
ATOM 4185 C CA . GLY B 1 184 ? -13.234 -27.359 -23.375 1 97.31 184 GLY B CA 1
ATOM 4186 C C . GLY B 1 184 ? -13.008 -25.859 -23.359 1 97.31 184 GLY B C 1
ATOM 4187 O O . GLY B 1 184 ? -13.75 -25.109 -24 1 97.31 184 GLY B O 1
ATOM 4188 N N . GLY B 1 185 ? -12 -25.422 -22.688 1 96.31 185 GLY B N 1
ATOM 4189 C CA . GLY B 1 185 ? -11.727 -24 -22.594 1 96.31 185 GLY B CA 1
ATOM 4190 C C . GLY B 1 185 ? -10.656 -23.531 -23.562 1 96.31 185 GLY B C 1
ATOM 4191 O O . GLY B 1 185 ? -10.273 -24.281 -24.469 1 96.31 185 GLY B O 1
ATOM 4192 N N . ASP B 1 186 ? -10.203 -22.297 -23.469 1 94.12 186 ASP B N 1
ATOM 4193 C CA . ASP B 1 186 ? -9.25 -21.672 -24.375 1 94.12 186 ASP B CA 1
ATOM 4194 C C . ASP B 1 186 ? -7.938 -22.453 -24.406 1 94.12 186 ASP B C 1
ATOM 4196 O O . ASP B 1 186 ? -7.367 -22.672 -25.484 1 94.12 186 ASP B O 1
ATOM 4200 N N . SER B 1 187 ? -7.484 -22.891 -23.219 1 93.5 187 SER B N 1
ATOM 4201 C CA . SER B 1 187 ? -6.215 -23.609 -23.172 1 93.5 187 SER B CA 1
ATOM 4202 C C . SER B 1 187 ? -6.27 -24.875 -24.031 1 93.5 187 SER B C 1
ATOM 4204 O O . SER B 1 187 ? -5.379 -25.109 -24.844 1 93.5 187 SER B O 1
ATOM 4206 N N . ALA B 1 188 ? -7.34 -25.641 -23.844 1 97.25 188 ALA B N 1
ATOM 4207 C CA . ALA B 1 188 ? -7.492 -26.891 -24.578 1 97.25 188 ALA B CA 1
ATOM 4208 C C . ALA B 1 188 ? -7.555 -26.625 -26.078 1 97.25 188 ALA B C 1
ATOM 4210 O O . ALA B 1 188 ? -6.855 -27.266 -26.875 1 97.25 188 ALA B O 1
ATOM 4211 N N . LEU B 1 189 ? -8.359 -25.656 -26.484 1 97.88 189 LEU B N 1
ATOM 4212 C CA . LEU B 1 189 ? -8.539 -25.391 -27.906 1 97.88 189 LEU B CA 1
ATOM 4213 C C . LEU B 1 189 ? -7.293 -24.75 -28.516 1 97.88 189 LEU B C 1
ATOM 4215 O O . LEU B 1 189 ? -6.918 -25.062 -29.641 1 97.88 189 LEU B O 1
ATOM 4219 N N . ASP B 1 190 ? -6.66 -23.875 -27.781 1 96.31 190 ASP B N 1
ATOM 4220 C CA . ASP B 1 190 ? -5.422 -23.266 -28.266 1 96.31 190 ASP B CA 1
ATOM 4221 C C . ASP B 1 190 ? -4.371 -24.328 -28.562 1 96.31 190 ASP B C 1
ATOM 4223 O O . ASP B 1 190 ? -3.771 -24.328 -29.641 1 96.31 190 ASP B O 1
ATOM 4227 N N . TRP B 1 191 ? -4.191 -25.219 -27.641 1 96.81 191 TRP B N 1
ATOM 4228 C CA . TRP B 1 191 ? -3.146 -26.219 -27.844 1 96.81 191 TRP B CA 1
ATOM 4229 C C . TRP B 1 191 ? -3.58 -27.25 -28.875 1 96.81 191 TRP B C 1
ATOM 4231 O O . TRP B 1 191 ? -2.748 -27.797 -29.609 1 96.81 191 TRP B O 1
ATOM 4241 N N . THR B 1 192 ? -4.891 -27.531 -28.953 1 98.44 192 THR B N 1
ATOM 4242 C CA . THR B 1 192 ? -5.402 -28.359 -30.047 1 98.44 192 THR B CA 1
ATOM 4243 C C . THR B 1 192 ? -4.98 -27.797 -31.406 1 98.44 192 THR B C 1
ATOM 4245 O O . THR B 1 192 ? -4.387 -28.5 -32.219 1 98.44 192 THR B O 1
ATOM 4248 N N . LEU B 1 193 ? -5.191 -26.531 -31.594 1 98.12 193 LEU B N 1
ATOM 4249 C CA . LEU B 1 193 ? -4.945 -25.875 -32.875 1 98.12 193 LEU B CA 1
ATOM 4250 C C . LEU B 1 193 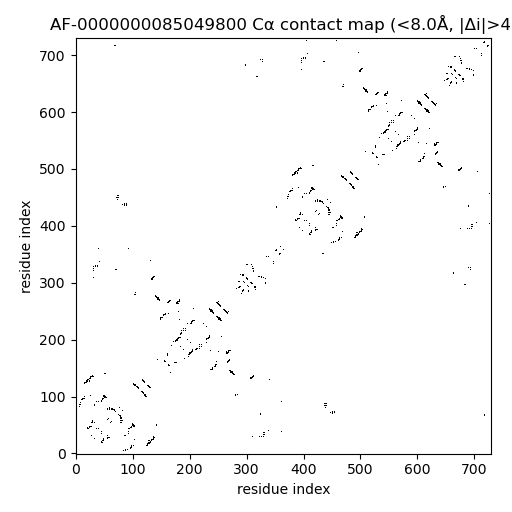? -3.447 -25.703 -33.125 1 98.12 193 LEU B C 1
ATOM 4252 O O . LEU B 1 193 ? -2.986 -25.797 -34.25 1 98.12 193 LEU B O 1
ATOM 4256 N N . ASN B 1 194 ? -2.668 -25.516 -32.125 1 97.69 194 ASN B N 1
ATOM 4257 C CA . ASN B 1 194 ? -1.234 -25.281 -32.25 1 97.69 194 ASN B CA 1
ATOM 4258 C C . ASN B 1 194 ? -0.48 -26.578 -32.531 1 97.69 194 ASN B C 1
ATOM 4260 O O . ASN B 1 194 ? 0.514 -26.594 -33.25 1 97.69 194 ASN B O 1
ATOM 4264 N N . LEU B 1 195 ? -0.944 -27.656 -31.906 1 98.31 195 LEU B N 1
ATOM 4265 C CA . LEU B 1 195 ? -0.211 -28.922 -32 1 98.31 195 LEU B CA 1
ATOM 4266 C C . LEU B 1 195 ? -0.658 -29.703 -33.219 1 98.31 195 LEU B C 1
ATOM 4268 O O . LEU B 1 195 ? 0.084 -30.562 -33.719 1 98.31 195 LEU B O 1
ATOM 4272 N N . GLN B 1 196 ? -1.861 -29.453 -33.719 1 98.38 196 GLN B N 1
ATOM 4273 C CA . GLN B 1 196 ? -2.447 -30.203 -34.844 1 98.38 196 GLN B CA 1
ATOM 4274 C C . GLN B 1 196 ? -1.505 -30.234 -36.031 1 98.38 196 GLN B C 1
ATOM 4276 O O . GLN B 1 196 ? -1.304 -31.297 -36.625 1 98.38 196 GLN B O 1
ATOM 4281 N N . PRO B 1 197 ? -0.848 -29.109 -36.406 1 97.88 197 PRO B N 1
ATOM 4282 C CA . PRO B 1 197 ? -0.02 -29.109 -37.625 1 97.88 197 PRO B CA 1
ATOM 4283 C C . PRO B 1 197 ? 1.259 -29.938 -37.469 1 97.88 197 PRO B C 1
ATOM 4285 O O . PRO B 1 197 ? 1.895 -30.297 -38.438 1 97.88 197 PRO B O 1
ATOM 4288 N N . ILE B 1 198 ? 1.682 -30.25 -36.281 1 97.88 198 ILE B N 1
ATOM 4289 C CA . ILE B 1 198 ? 2.992 -30.859 -36.125 1 97.88 198 ILE B CA 1
ATOM 4290 C C . ILE B 1 198 ? 2.83 -32.281 -35.594 1 97.88 198 ILE B C 1
ATOM 4292 O O . ILE B 1 198 ? 3.744 -33.094 -35.688 1 97.88 198 ILE B O 1
ATOM 4296 N N . ALA B 1 199 ? 1.713 -32.594 -34.938 1 98.38 199 ALA B N 1
ATOM 4297 C CA . ALA B 1 199 ? 1.457 -33.906 -34.375 1 98.38 199 ALA B CA 1
ATOM 4298 C C . ALA B 1 199 ? 1.143 -34.938 -35.469 1 98.38 199 ALA B C 1
ATOM 4300 O O . ALA B 1 199 ? 0.759 -34.562 -36.562 1 98.38 199 ALA B O 1
ATOM 4301 N N . GLU B 1 200 ? 1.414 -36.188 -35.188 1 98.25 200 GLU B N 1
ATOM 4302 C CA . GLU B 1 200 ? 0.914 -37.219 -36.094 1 98.25 200 GLU B CA 1
ATOM 4303 C C . GLU B 1 200 ? -0.611 -37.188 -36.156 1 98.25 200 GLU B C 1
ATOM 4305 O O . GLU B 1 200 ? -1.191 -37.281 -37.219 1 98.25 200 GLU B O 1
ATOM 4310 N N . ARG B 1 201 ? -1.258 -37.094 -35.031 1 98.19 201 ARG B N 1
ATOM 4311 C CA . ARG B 1 201 ? -2.711 -37 -34.906 1 98.19 201 ARG B CA 1
ATOM 4312 C C . ARG B 1 201 ? -3.115 -36.344 -33.594 1 98.19 201 ARG B C 1
ATOM 4314 O O . ARG B 1 201 ? -2.523 -36.656 -32.562 1 98.19 201 ARG B O 1
ATOM 4321 N N . VAL B 1 202 ? -4.141 -35.469 -33.594 1 98.75 202 VAL B N 1
ATOM 4322 C CA . VAL B 1 202 ? -4.688 -34.844 -32.375 1 98.75 202 VAL B CA 1
ATOM 4323 C C . VAL B 1 202 ? -6.148 -35.25 -32.219 1 98.75 202 VAL B C 1
ATOM 4325 O O . VAL B 1 202 ? -6.93 -35.188 -33.156 1 98.75 202 VAL B O 1
ATOM 4328 N N . THR B 1 203 ? -6.484 -35.781 -31.109 1 98.56 203 THR B N 1
ATOM 4329 C CA . THR B 1 203 ? -7.867 -36 -30.703 1 98.56 203 THR B CA 1
ATOM 4330 C C . THR B 1 203 ? -8.25 -35.062 -29.547 1 98.56 203 THR B C 1
ATOM 4332 O O . THR B 1 203 ? -7.617 -35.094 -28.5 1 98.56 203 THR B O 1
ATOM 4335 N N . LEU B 1 204 ? -9.242 -34.219 -29.75 1 98.69 204 LEU B N 1
ATOM 4336 C CA . LEU B 1 204 ? -9.812 -33.406 -28.672 1 98.69 204 LEU B CA 1
ATOM 4337 C C . LEU B 1 204 ? -10.992 -34.125 -28.031 1 98.69 204 LEU B C 1
ATOM 4339 O O . LEU B 1 204 ? -11.859 -34.656 -28.719 1 98.69 204 LEU B O 1
ATOM 4343 N N . MET B 1 205 ? -11 -34.188 -26.766 1 97.81 205 MET B N 1
ATOM 4344 C CA . MET B 1 205 ? -12.156 -34.75 -26.047 1 97.81 205 MET B CA 1
ATOM 4345 C C . MET B 1 205 ? -12.68 -33.75 -25.016 1 97.81 205 MET B C 1
ATOM 4347 O O . MET B 1 205 ? -11.906 -33 -24.422 1 97.81 205 MET B O 1
ATOM 4351 N N . HIS B 1 206 ? -13.984 -33.719 -24.828 1 98 206 HIS B N 1
ATOM 4352 C CA . HIS B 1 206 ? -14.68 -32.875 -23.844 1 98 206 HIS B CA 1
ATOM 4353 C C . HIS B 1 206 ? -15.992 -33.531 -23.422 1 98 206 HIS B C 1
ATOM 4355 O O . HIS B 1 206 ? -16.625 -34.219 -24.203 1 98 206 HIS B O 1
ATOM 4361 N N . ARG B 1 207 ? -16.406 -33.281 -22.234 1 95.56 207 ARG B N 1
ATOM 4362 C CA . ARG B 1 207 ? -17.562 -33.969 -21.656 1 95.56 207 ARG B CA 1
ATOM 4363 C C . ARG B 1 207 ? -18.859 -33.531 -22.328 1 95.56 207 ARG B C 1
ATOM 4365 O O . ARG B 1 207 ? -19.844 -34.281 -22.344 1 95.56 207 ARG B O 1
ATOM 4372 N N . ARG B 1 208 ? -18.844 -32.312 -22.844 1 95.94 208 ARG B N 1
ATOM 4373 C CA . ARG B 1 208 ? -20.031 -31.766 -23.531 1 95.94 208 ARG B CA 1
ATOM 4374 C C . ARG B 1 208 ? -19.641 -31.109 -24.844 1 95.94 208 ARG B C 1
ATOM 4376 O O . ARG B 1 208 ? -18.531 -30.578 -24.984 1 95.94 208 ARG B O 1
ATOM 4383 N N . ASP B 1 209 ? -20.609 -31.203 -25.766 1 95.44 209 ASP B N 1
ATOM 4384 C CA . ASP B 1 209 ? -20.406 -30.484 -27.031 1 95.44 209 ASP B CA 1
ATOM 4385 C C . ASP B 1 209 ? -20.672 -29 -26.859 1 95.44 209 ASP B C 1
ATOM 4387 O O . ASP B 1 209 ? -21.516 -28.438 -27.562 1 95.44 209 ASP B O 1
ATOM 4391 N N . ASP B 1 210 ? -20.125 -28.438 -25.938 1 96.62 210 ASP B N 1
ATOM 4392 C CA . ASP B 1 210 ? -20.203 -27.031 -25.578 1 96.62 210 ASP B CA 1
ATOM 4393 C C . ASP B 1 210 ? -18.859 -26.516 -25.047 1 96.62 210 ASP B C 1
ATOM 4395 O O . ASP B 1 210 ? -18.375 -26.984 -24.016 1 96.62 210 ASP B O 1
ATOM 4399 N N . PHE B 1 211 ? -18.297 -25.641 -25.859 1 97.5 211 PHE B N 1
ATOM 4400 C CA . PHE B 1 211 ? -16.953 -25.172 -25.547 1 97.5 211 PHE B CA 1
ATOM 4401 C C . PHE B 1 211 ? -16.984 -23.734 -25.031 1 97.5 211 PHE B C 1
ATOM 4403 O O . PHE B 1 211 ? -17.75 -22.906 -25.531 1 97.5 211 PHE B O 1
ATOM 4410 N N . ARG B 1 212 ? -16.25 -23.453 -24.047 1 94.81 212 ARG B N 1
ATOM 4411 C CA . ARG B 1 212 ? -16.156 -22.125 -23.453 1 94.81 212 ARG B CA 1
ATOM 4412 C C . ARG B 1 212 ? -15.016 -21.328 -24.078 1 94.81 212 ARG B C 1
ATOM 4414 O O . ARG B 1 212 ? -14.789 -20.172 -23.703 1 94.81 212 ARG B O 1
ATOM 4421 N N . ALA B 1 213 ? -14.344 -21.922 -25.062 1 95.25 213 ALA B N 1
ATOM 4422 C CA . ALA B 1 213 ? -13.227 -21.281 -25.75 1 95.25 213 ALA B CA 1
ATOM 4423 C C . ALA B 1 213 ? -13.727 -20.203 -26.719 1 95.25 213 ALA B C 1
ATOM 4425 O O . ALA B 1 213 ? -14.93 -20.109 -26.984 1 95.25 213 ALA B O 1
ATOM 4426 N N . ALA B 1 214 ? -12.836 -19.406 -27.234 1 94.56 214 ALA B N 1
ATOM 4427 C CA . ALA B 1 214 ? -13.156 -18.375 -28.219 1 94.56 214 ALA B CA 1
ATOM 4428 C C . ALA B 1 214 ? -13.875 -18.969 -29.438 1 94.56 214 ALA B C 1
ATOM 4430 O O . ALA B 1 214 ? -13.477 -20.031 -29.938 1 94.56 214 ALA B O 1
ATOM 4431 N N . PRO B 1 215 ? -14.898 -18.234 -29.938 1 96.56 215 PRO B N 1
ATOM 4432 C CA . PRO B 1 215 ? -15.695 -18.75 -31.047 1 96.56 215 PRO B CA 1
ATOM 4433 C C . PRO B 1 215 ? -14.852 -19.062 -32.281 1 96.56 215 PRO B C 1
ATOM 4435 O O . PRO B 1 215 ? -15.078 -20.078 -32.938 1 96.56 215 PRO B O 1
ATOM 4438 N N . HIS B 1 216 ? -13.93 -18.25 -32.531 1 97.12 216 HIS B N 1
ATOM 4439 C CA . HIS B 1 216 ? -13.078 -18.453 -33.688 1 97.12 216 HIS B CA 1
ATOM 4440 C C . HIS B 1 216 ? -12.273 -19.75 -33.531 1 97.12 216 HIS B C 1
ATOM 4442 O O . HIS B 1 216 ? -12.094 -20.484 -34.531 1 97.12 216 HIS B O 1
ATOM 4448 N N . SER B 1 217 ? -11.789 -20.047 -32.344 1 97.56 217 SER B N 1
ATOM 4449 C CA . SER B 1 217 ? -11.039 -21.266 -32.094 1 97.56 217 SER B CA 1
ATOM 4450 C C . SER B 1 217 ? -11.922 -22.5 -32.219 1 97.56 217 SER B C 1
ATOM 4452 O O . SER B 1 217 ? -11.492 -23.516 -32.781 1 97.56 217 SER B O 1
ATOM 4454 N N . VAL B 1 218 ? -13.117 -22.375 -31.734 1 98.12 218 VAL B N 1
ATOM 4455 C CA . VAL B 1 218 ? -14.07 -23.469 -31.828 1 98.12 218 VAL B CA 1
ATOM 4456 C C . VAL B 1 218 ? -14.383 -23.766 -33.312 1 98.12 218 VAL B C 1
ATOM 4458 O O . VAL B 1 218 ? -14.375 -24.906 -33.719 1 98.12 218 VAL B O 1
ATOM 4461 N N . ALA B 1 219 ? -14.586 -22.688 -34.031 1 98.12 219 ALA B N 1
ATOM 4462 C CA . ALA B 1 219 ? -14.898 -22.812 -35.438 1 98.12 219 ALA B CA 1
ATOM 4463 C C . ALA B 1 219 ? -13.75 -23.484 -36.188 1 98.12 219 ALA B C 1
ATOM 4465 O O . ALA B 1 219 ? -13.969 -24.344 -37.031 1 98.12 219 ALA B O 1
ATOM 4466 N N . GLN B 1 220 ? -12.594 -23.062 -35.906 1 98.19 220 GLN B N 1
ATOM 4467 C CA . GLN B 1 220 ? -11.422 -23.641 -36.562 1 98.19 220 GLN B CA 1
ATOM 4468 C C . GLN B 1 220 ? -11.266 -25.125 -36.219 1 98.19 220 GLN B C 1
ATOM 4470 O O . GLN B 1 220 ? -10.969 -25.922 -37.125 1 98.19 220 GLN B O 1
ATOM 4475 N N . MET B 1 221 ? -11.453 -25.406 -34.938 1 98.56 221 MET B N 1
ATOM 4476 C CA . MET B 1 221 ? -11.375 -26.812 -34.5 1 98.56 221 MET B CA 1
ATOM 4477 C C . MET B 1 221 ? -12.414 -27.656 -35.25 1 98.56 221 MET B C 1
ATOM 4479 O O . MET B 1 221 ? -12.086 -28.719 -35.781 1 98.56 221 MET B O 1
ATOM 4483 N N . ARG B 1 222 ? -13.609 -27.203 -35.375 1 98.44 222 ARG B N 1
ATOM 4484 C CA . ARG B 1 222 ? -14.68 -27.922 -36.062 1 98.44 222 ARG B CA 1
ATOM 4485 C C . ARG B 1 222 ? -14.375 -28.125 -37.531 1 98.44 222 ARG B C 1
ATOM 4487 O O . ARG B 1 222 ? -14.68 -29.172 -38.094 1 98.44 222 ARG B O 1
ATOM 4494 N N . LYS B 1 223 ? -13.852 -27.125 -38.094 1 98.44 223 LYS B N 1
ATOM 4495 C CA . LYS B 1 223 ? -13.461 -27.234 -39.5 1 98.44 223 LYS B CA 1
ATOM 4496 C C . LYS B 1 223 ? -12.438 -28.344 -39.719 1 98.44 223 LYS B C 1
ATOM 4498 O O . LYS B 1 223 ? -12.547 -29.125 -40.656 1 98.44 223 LYS B O 1
ATOM 4503 N N . LEU B 1 224 ? -11.453 -28.391 -38.844 1 98.5 224 LEU B N 1
ATOM 4504 C CA . LEU B 1 224 ? -10.414 -29.422 -38.938 1 98.5 224 LEU B CA 1
ATOM 4505 C C . LEU B 1 224 ? -11.023 -30.812 -38.75 1 98.5 224 LEU B C 1
ATOM 4507 O O . LEU B 1 224 ? -10.609 -31.75 -39.438 1 98.5 224 LEU B O 1
ATOM 4511 N N . VAL B 1 225 ? -11.977 -30.938 -37.875 1 98.5 225 VAL B N 1
ATOM 4512 C CA . VAL B 1 225 ? -12.664 -32.188 -37.656 1 98.5 225 VAL B CA 1
ATOM 4513 C C . VAL B 1 225 ? -13.438 -32.594 -38.906 1 98.5 225 VAL B C 1
ATOM 4515 O O . VAL B 1 225 ? -13.367 -33.75 -39.344 1 98.5 225 VAL B O 1
ATOM 4518 N N . GLU B 1 226 ? -14.094 -31.656 -39.469 1 98.19 226 GLU B N 1
ATOM 4519 C CA . GLU B 1 226 ? -14.883 -31.906 -40.688 1 98.19 226 GLU B CA 1
ATOM 4520 C C . GLU B 1 226 ? -13.992 -32.344 -41.844 1 98.19 226 GLU B C 1
ATOM 4522 O O . GLU B 1 226 ? -14.398 -33.188 -42.656 1 98.19 226 GLU B O 1
ATOM 4527 N N . GLU B 1 227 ? -12.844 -31.844 -41.875 1 98.25 227 GLU B N 1
ATOM 4528 C CA . GLU B 1 227 ? -11.898 -32.156 -42.938 1 98.25 227 GLU B CA 1
ATOM 4529 C C . GLU B 1 227 ? -11.156 -33.469 -42.656 1 98.25 227 GLU B C 1
ATOM 4531 O O . GLU B 1 227 ? -10.352 -33.906 -43.469 1 98.25 227 GLU B O 1
ATOM 4536 N N . GLY B 1 228 ? -11.383 -34.062 -41.531 1 97.69 228 GLY B N 1
ATOM 4537 C CA . GLY B 1 228 ? -10.773 -35.312 -41.156 1 97.69 228 GLY B CA 1
ATOM 4538 C C . GLY B 1 228 ? -9.336 -35.188 -40.688 1 97.69 228 GLY B C 1
ATOM 4539 O O . GLY B 1 228 ? -8.602 -36.156 -40.656 1 97.69 228 GLY B O 1
ATOM 4540 N N . LYS B 1 229 ? -8.938 -33.969 -40.312 1 98.25 229 LYS B N 1
ATOM 4541 C CA . LYS B 1 229 ? -7.543 -33.688 -39.969 1 98.25 229 LYS B CA 1
ATOM 4542 C C . LYS B 1 229 ? -7.289 -33.938 -38.5 1 98.25 229 LYS B C 1
ATOM 4544 O O . LYS B 1 229 ? -6.137 -34.031 -38.062 1 98.25 229 LYS B O 1
ATOM 4549 N N . MET B 1 230 ? -8.359 -34.031 -37.719 1 98.5 230 MET B N 1
ATOM 4550 C CA . MET B 1 230 ? -8.312 -34.375 -36.281 1 98.5 230 MET B CA 1
ATOM 4551 C C . MET B 1 230 ? -9.625 -35 -35.844 1 98.5 230 MET B C 1
ATOM 4553 O O . MET B 1 230 ? -10.57 -35.094 -36.625 1 98.5 230 MET B O 1
ATOM 4557 N N . ASP B 1 231 ? -9.617 -35.469 -34.656 1 98 231 ASP B N 1
ATOM 4558 C CA . ASP B 1 231 ? -10.828 -36.062 -34.125 1 98 231 ASP B CA 1
ATOM 4559 C C . ASP B 1 231 ? -11.375 -35.281 -32.938 1 98 231 ASP B C 1
ATOM 4561 O O . ASP B 1 231 ? -10.609 -34.656 -32.188 1 98 231 ASP B O 1
ATOM 4565 N N . LEU B 1 232 ? -12.703 -35.344 -32.812 1 98.25 232 LEU B N 1
ATOM 4566 C CA . LEU B 1 232 ? -13.414 -34.844 -31.656 1 98.25 232 LEU B CA 1
ATOM 4567 C C . LEU B 1 232 ? -14.266 -35.938 -31.031 1 98.25 232 LEU B C 1
ATOM 4569 O O . LEU B 1 232 ? -15.039 -36.594 -31.719 1 98.25 232 LEU B O 1
ATOM 4573 N N . ILE B 1 233 ? -14.047 -36.125 -29.781 1 97.25 233 ILE B N 1
ATOM 4574 C CA . ILE B 1 233 ? -14.836 -37.125 -29.047 1 97.25 233 ILE B CA 1
ATOM 4575 C C . ILE B 1 233 ? -15.531 -36.438 -27.859 1 97.25 233 ILE B C 1
ATOM 4577 O O . ILE B 1 233 ? -14.883 -35.812 -27.047 1 97.25 233 ILE B O 1
ATOM 4581 N N . ILE B 1 234 ? -16.844 -36.562 -27.797 1 97.62 234 ILE B N 1
ATOM 4582 C CA . ILE B 1 234 ? -17.594 -36.125 -26.641 1 97.62 234 ILE B CA 1
ATOM 4583 C C . ILE B 1 234 ? -17.656 -37.219 -25.594 1 97.62 234 ILE B C 1
ATOM 4585 O O . ILE B 1 234 ? -18.281 -38.25 -25.828 1 97.62 234 ILE B O 1
ATOM 4589 N N . GLY B 1 235 ? -16.969 -37.031 -24.516 1 96.44 235 GLY B N 1
ATOM 4590 C CA . GLY B 1 235 ? -16.859 -38.031 -23.484 1 96.44 235 GLY B CA 1
ATOM 4591 C C . GLY B 1 235 ? -15.828 -37.688 -22.422 1 96.44 235 GLY B C 1
ATOM 4592 O O . GLY B 1 235 ? -15.414 -36.531 -22.297 1 96.44 235 GLY B O 1
ATOM 4593 N N . GLN B 1 236 ? -15.516 -38.75 -21.578 1 96.69 236 GLN B N 1
ATOM 4594 C CA . GLN B 1 236 ? -14.562 -38.562 -20.5 1 96.69 236 GLN B CA 1
ATOM 4595 C C . GLN B 1 236 ? -13.539 -39.688 -20.469 1 96.69 236 GLN B C 1
ATOM 4597 O O . GLN B 1 236 ? -13.883 -40.844 -20.703 1 96.69 236 GLN B O 1
ATOM 4602 N N . ALA B 1 237 ? -12.297 -39.25 -20.281 1 97.44 237 ALA B N 1
ATOM 4603 C CA . ALA B 1 237 ? -11.258 -40.281 -20.141 1 97.44 237 ALA B CA 1
ATOM 4604 C C . ALA B 1 237 ? -11.438 -41.062 -18.844 1 97.44 237 ALA B C 1
ATOM 4606 O O . ALA B 1 237 ? -11.641 -40.469 -17.766 1 97.44 237 ALA B O 1
ATOM 4607 N N . THR B 1 238 ? -11.289 -42.406 -18.891 1 97.06 238 THR B N 1
ATOM 4608 C CA . THR B 1 238 ? -11.555 -43.25 -17.719 1 97.06 238 THR B CA 1
ATOM 4609 C C . THR B 1 238 ? -10.336 -44.094 -17.359 1 97.06 238 THR B C 1
ATOM 4611 O O . THR B 1 238 ? -10.211 -44.562 -16.219 1 97.06 238 THR B O 1
ATOM 4614 N N . ALA B 1 239 ? -9.492 -44.281 -18.312 1 97.56 239 ALA B N 1
ATOM 4615 C CA . ALA B 1 239 ? -8.32 -45.125 -18.047 1 97.56 239 ALA B CA 1
ATOM 4616 C C . ALA B 1 239 ? -7.191 -44.781 -19.016 1 97.56 239 ALA B C 1
ATOM 4618 O O . ALA B 1 239 ? -7.43 -44.25 -20.094 1 97.56 239 ALA B O 1
ATOM 4619 N N . LEU B 1 240 ? -5.988 -45.094 -18.594 1 98.06 240 LEU B N 1
ATOM 4620 C CA . LEU B 1 240 ? -4.789 -45 -19.422 1 98.06 240 LEU B CA 1
ATOM 4621 C C . LEU B 1 240 ? -4.148 -46.344 -19.641 1 98.06 240 LEU B C 1
ATOM 4623 O O . LEU B 1 240 ? -4.176 -47.188 -18.734 1 98.06 240 LEU B O 1
ATOM 4627 N N . SER B 1 241 ? -3.645 -46.531 -20.844 1 97.56 241 SER B N 1
ATOM 4628 C CA . SER B 1 241 ? -2.949 -47.781 -21.141 1 97.56 241 SER B CA 1
ATOM 4629 C C . SER B 1 241 ? -1.481 -47.531 -21.469 1 97.56 241 SER B C 1
ATOM 4631 O O . SER B 1 241 ? -1.14 -46.5 -22.062 1 97.56 241 SER B O 1
ATOM 4633 N N . GLY B 1 242 ? -0.647 -48.5 -21.141 1 96.5 242 GLY B N 1
ATOM 4634 C CA . GLY B 1 242 ? 0.786 -48.438 -21.375 1 96.5 242 GLY B CA 1
ATOM 4635 C C . GLY B 1 242 ? 1.605 -49.062 -20.25 1 96.5 242 GLY B C 1
ATOM 4636 O O . GLY B 1 242 ? 1.099 -49.875 -19.469 1 96.5 242 GLY B O 1
ATOM 4637 N N . GLU B 1 243 ? 2.877 -48.812 -20.297 1 96.19 243 GLU B N 1
ATOM 4638 C CA . GLU B 1 243 ? 3.789 -49.25 -19.234 1 96.19 243 GLU B CA 1
ATOM 4639 C C . GLU B 1 243 ? 4.074 -48.125 -18.25 1 96.19 243 GLU B C 1
ATOM 4641 O O . GLU B 1 243 ? 4.734 -47.125 -18.609 1 96.19 243 GLU B O 1
ATOM 4646 N N . THR B 1 244 ? 3.547 -48.344 -17.016 1 93.38 244 THR B N 1
ATOM 4647 C CA . THR B 1 244 ? 3.697 -47.344 -15.977 1 93.38 244 THR B CA 1
ATOM 4648 C C . THR B 1 244 ? 5.156 -46.906 -15.836 1 93.38 244 THR B C 1
ATOM 4650 O O . THR B 1 244 ? 6.051 -47.75 -15.781 1 93.38 244 THR B O 1
ATOM 4653 N N . GLY B 1 245 ? 5.371 -45.625 -15.883 1 92.31 245 GLY B N 1
ATOM 4654 C CA . GLY B 1 245 ? 6.703 -45.062 -15.719 1 92.31 245 GLY B CA 1
ATOM 4655 C C . GLY B 1 245 ? 7.52 -45.094 -17 1 92.31 245 GLY B C 1
ATOM 4656 O O . GLY B 1 245 ? 8.617 -44.531 -17.047 1 92.31 245 GLY B O 1
ATOM 4657 N N . HIS B 1 246 ? 6.879 -45.656 -18.062 1 92.62 246 HIS B N 1
ATOM 4658 C CA . HIS B 1 246 ? 7.715 -45.875 -19.25 1 92.62 246 HIS B CA 1
ATOM 4659 C C . HIS B 1 246 ? 7.031 -45.344 -20.5 1 92.62 246 HIS B C 1
ATOM 4661 O O . HIS B 1 246 ? 7.648 -44.625 -21.297 1 92.62 246 HIS B O 1
ATOM 4667 N N . LYS B 1 247 ? 5.848 -45.781 -20.609 1 95.12 247 LYS B N 1
ATOM 4668 C CA . LYS B 1 247 ? 5.238 -45.438 -21.891 1 95.12 247 LYS B CA 1
ATOM 4669 C C . LYS B 1 247 ? 3.717 -45.438 -21.797 1 95.12 247 LYS B C 1
ATOM 4671 O O . LYS B 1 247 ? 3.123 -46.344 -21.203 1 95.12 247 LYS B O 1
ATOM 4676 N N . LEU B 1 248 ? 3.145 -44.375 -22.375 1 97.94 248 LEU B N 1
ATOM 4677 C CA . LEU B 1 248 ? 1.707 -44.344 -22.625 1 97.94 248 LEU B CA 1
ATOM 4678 C C . LEU B 1 248 ? 1.382 -44.844 -24.031 1 97.94 248 LEU B C 1
ATOM 4680 O O . LEU B 1 248 ? 2.029 -44.438 -25 1 97.94 248 LEU B O 1
ATOM 4684 N N . THR B 1 249 ? 0.334 -45.75 -24.141 1 97.88 249 THR B N 1
ATOM 4685 C CA . THR B 1 249 ? 0.022 -46.281 -25.469 1 97.88 249 THR B CA 1
ATOM 4686 C C . THR B 1 249 ? -1.419 -45.969 -25.859 1 97.88 249 THR B C 1
ATOM 4688 O O . THR B 1 249 ? -1.8 -46.094 -27.016 1 97.88 249 THR B O 1
ATOM 4691 N N . GLY B 1 250 ? -2.135 -45.531 -24.859 1 98.06 250 GLY B N 1
ATOM 4692 C CA . GLY B 1 250 ? -3.51 -45.25 -25.234 1 98.06 250 GLY B CA 1
ATOM 4693 C C . GLY B 1 250 ? -4.32 -44.656 -24.094 1 98.06 250 GLY B C 1
ATOM 4694 O O . GLY B 1 250 ? -3.883 -44.656 -22.953 1 98.06 250 GLY B O 1
ATOM 4695 N N . VAL B 1 251 ? -5.488 -44.094 -24.422 1 98.31 251 VAL B N 1
ATOM 4696 C CA . VAL B 1 251 ? -6.473 -43.531 -23.516 1 98.31 251 VAL B CA 1
ATOM 4697 C C . VAL B 1 251 ? -7.84 -44.156 -23.766 1 98.31 251 VAL B C 1
ATOM 4699 O O . VAL B 1 251 ? -8.258 -44.312 -24.922 1 98.31 251 VAL B O 1
ATOM 4702 N N . THR B 1 252 ? -8.438 -44.562 -22.75 1 98.38 252 THR B N 1
ATOM 4703 C CA . THR B 1 252 ? -9.805 -45.062 -22.828 1 98.38 252 THR B CA 1
ATOM 4704 C C . THR B 1 252 ? -10.805 -43.969 -22.484 1 98.38 252 THR B C 1
ATOM 4706 O O . THR B 1 252 ? -10.672 -43.312 -21.453 1 98.38 252 THR B O 1
ATOM 4709 N N . ILE B 1 253 ? -11.773 -43.812 -23.359 1 97.12 253 ILE B N 1
ATOM 4710 C CA . ILE B 1 253 ? -12.773 -42.75 -23.203 1 97.12 253 ILE B CA 1
ATOM 4711 C C . ILE B 1 253 ? -14.164 -43.375 -23.141 1 97.12 253 ILE B C 1
ATOM 4713 O O . ILE B 1 253 ? -14.484 -44.281 -23.906 1 97.12 253 ILE B O 1
ATOM 4717 N N . GLU B 1 254 ? -14.898 -42.938 -22.156 1 96.62 254 GLU B N 1
ATOM 4718 C CA . GLU B 1 254 ? -16.312 -43.25 -22.109 1 96.62 254 GLU B CA 1
ATOM 4719 C C . GLU B 1 254 ? -17.156 -42.125 -22.672 1 96.62 254 GLU B C 1
ATOM 4721 O O . GLU B 1 254 ? -17.094 -40.969 -22.188 1 96.62 254 GLU B O 1
ATOM 4726 N N . ASP B 1 255 ? -17.906 -42.406 -23.641 1 91.69 255 ASP B N 1
ATOM 4727 C CA . ASP B 1 255 ? -18.734 -41.375 -24.219 1 91.69 255 ASP B CA 1
ATOM 4728 C C . ASP B 1 255 ? -20.031 -41.188 -23.438 1 91.69 255 ASP B C 1
ATOM 4730 O O . ASP B 1 255 ? -20.234 -41.844 -22.406 1 91.69 255 ASP B O 1
ATOM 4734 N N . ASN B 1 256 ? -20.922 -40.312 -23.938 1 88.69 256 ASN B N 1
ATOM 4735 C CA . ASN B 1 256 ? -22.141 -39.969 -23.203 1 88.69 256 ASN B CA 1
ATOM 4736 C C . ASN B 1 256 ? -23.141 -41.125 -23.219 1 88.69 256 ASN B C 1
ATOM 4738 O O . ASN B 1 256 ? -24.078 -41.125 -22.422 1 88.69 256 ASN B O 1
ATOM 4742 N N . ASP B 1 257 ? -22.953 -42.125 -24.094 1 90.19 257 ASP B N 1
ATOM 4743 C CA . ASP B 1 257 ? -23.828 -43.281 -24.156 1 90.19 257 ASP B CA 1
ATOM 4744 C C . ASP B 1 257 ? -23.25 -44.438 -23.344 1 90.19 257 ASP B C 1
ATOM 4746 O O . ASP B 1 257 ? -23.812 -45.531 -23.344 1 90.19 257 ASP B O 1
ATOM 4750 N N . GLY B 1 258 ? -22.141 -44.219 -22.75 1 90.44 258 GLY B N 1
ATOM 4751 C CA . GLY B 1 258 ? -21.516 -45.25 -21.922 1 90.44 258 GLY B CA 1
ATOM 4752 C C . GLY B 1 258 ? -20.609 -46.156 -22.719 1 90.44 258 GLY B C 1
ATOM 4753 O O . GLY B 1 258 ? -20.094 -47.156 -22.172 1 90.44 258 GLY B O 1
ATOM 4754 N N . LYS B 1 259 ? -20.438 -45.875 -23.969 1 94.06 259 LYS B N 1
ATOM 4755 C CA . LYS B 1 259 ? -19.562 -46.688 -24.812 1 94.06 259 LYS B CA 1
ATOM 4756 C C . LYS B 1 259 ? -18.094 -46.344 -24.594 1 94.06 259 LYS B C 1
ATOM 4758 O O . LYS B 1 259 ? -17.75 -45.156 -24.531 1 94.06 259 LYS B O 1
ATOM 4763 N N . GLU B 1 260 ? -17.344 -47.406 -24.516 1 95.94 260 GLU B N 1
ATOM 4764 C CA . GLU B 1 260 ? -15.914 -47.219 -24.344 1 95.94 260 GLU B CA 1
ATOM 4765 C C . GLU B 1 260 ? -15.195 -47.156 -25.688 1 95.94 260 GLU B C 1
ATOM 4767 O O . GLU B 1 260 ? -15.445 -47.969 -26.562 1 95.94 260 GLU B O 1
ATOM 4772 N N . ILE B 1 261 ? -14.383 -46.156 -25.781 1 95.12 261 ILE B N 1
ATOM 4773 C CA . ILE B 1 261 ? -13.555 -45.969 -26.969 1 95.12 261 ILE B CA 1
ATOM 4774 C C . ILE B 1 261 ? -12.078 -45.969 -26.562 1 95.12 261 ILE B C 1
ATOM 4776 O O . ILE B 1 261 ? -11.688 -45.281 -25.609 1 95.12 261 ILE B O 1
ATOM 4780 N N . HIS B 1 262 ? -11.328 -46.844 -27.281 1 97.25 262 HIS B N 1
ATOM 4781 C CA . HIS B 1 262 ? -9.891 -46.844 -27.047 1 97.25 262 HIS B CA 1
ATOM 4782 C C . HIS B 1 262 ? -9.148 -46.062 -28.109 1 97.25 262 HIS B C 1
ATOM 4784 O O . HIS B 1 262 ? -9.32 -46.312 -29.312 1 97.25 262 HIS B O 1
ATOM 4790 N N . ILE B 1 263 ? -8.336 -45.125 -27.703 1 97.56 263 ILE B N 1
ATOM 4791 C CA . ILE B 1 263 ? -7.562 -44.312 -28.625 1 97.56 263 ILE B CA 1
ATOM 4792 C C . ILE B 1 263 ? -6.07 -44.531 -28.391 1 97.56 263 ILE B C 1
ATOM 4794 O O . ILE B 1 263 ? -5.586 -44.375 -27.266 1 97.56 263 ILE B O 1
ATOM 4798 N N . ASP B 1 264 ? -5.352 -44.938 -29.469 1 98.06 264 ASP B N 1
ATOM 4799 C CA . ASP B 1 264 ? -3.895 -44.969 -29.375 1 98.06 264 ASP B CA 1
ATOM 4800 C C . ASP B 1 264 ? -3.314 -43.562 -29.172 1 98.06 264 ASP B C 1
ATOM 4802 O O . ASP B 1 264 ? -3.652 -42.656 -29.922 1 98.06 264 ASP B O 1
ATOM 4806 N N . ALA B 1 265 ? -2.52 -43.438 -28.188 1 98.38 265 ALA B N 1
ATOM 4807 C CA . ALA B 1 265 ? -1.959 -42.125 -27.891 1 98.38 265 ALA B CA 1
ATOM 4808 C C . ALA B 1 265 ? -0.589 -42.25 -27.234 1 98.38 265 ALA B C 1
ATOM 4810 O O . ALA B 1 265 ? -0.368 -43.125 -26.406 1 98.38 265 ALA B O 1
ATOM 4811 N N . ASP B 1 266 ? 0.317 -41.375 -27.609 1 98.06 266 ASP B N 1
ATOM 4812 C CA . ASP B 1 266 ? 1.624 -41.25 -26.969 1 98.06 266 ASP B CA 1
ATOM 4813 C C . ASP B 1 266 ? 1.573 -40.25 -25.812 1 98.06 266 ASP B C 1
ATOM 4815 O O . ASP B 1 266 ? 2.4 -40.312 -24.906 1 98.06 266 ASP B O 1
ATOM 4819 N N . THR B 1 267 ? 0.635 -39.312 -25.969 1 98.25 267 THR B N 1
ATOM 4820 C CA . THR B 1 267 ? 0.552 -38.188 -25.031 1 98.25 267 THR B CA 1
ATOM 4821 C C . THR B 1 267 ? -0.898 -37.906 -24.656 1 98.25 267 THR B C 1
ATOM 4823 O O . THR B 1 267 ? -1.794 -38 -25.5 1 98.25 267 THR B O 1
ATOM 4826 N N . PHE B 1 268 ? -1.146 -37.656 -23.406 1 98.56 268 PHE B N 1
ATOM 4827 C CA . PHE B 1 268 ? -2.42 -37.188 -22.875 1 98.56 268 PHE B CA 1
ATOM 4828 C C . PHE B 1 268 ? -2.252 -35.812 -22.219 1 98.56 268 PHE B C 1
ATOM 4830 O O . PHE B 1 268 ? -1.428 -35.656 -21.312 1 98.56 268 PHE B O 1
ATOM 4837 N N . LEU B 1 269 ? -2.959 -34.781 -22.688 1 98.38 269 LEU B N 1
ATOM 4838 C CA . LEU B 1 269 ? -2.885 -33.406 -22.203 1 98.38 269 LEU B CA 1
ATOM 4839 C C . LEU B 1 269 ? -4.215 -32.969 -21.609 1 98.38 269 LEU B C 1
ATOM 4841 O O . LEU B 1 269 ? -5.062 -32.406 -22.297 1 98.38 269 LEU B O 1
ATOM 4845 N N . PRO B 1 270 ? -4.418 -33.219 -20.328 1 98.12 270 PRO B N 1
ATOM 4846 C CA . PRO B 1 270 ? -5.629 -32.719 -19.672 1 98.12 270 PRO B CA 1
ATOM 4847 C C . PRO B 1 270 ? -5.504 -31.25 -19.25 1 98.12 270 PRO B C 1
ATOM 4849 O O . PRO B 1 270 ? -4.578 -30.891 -18.516 1 98.12 270 PRO B O 1
ATOM 4852 N N . PHE B 1 271 ? -6.359 -30.406 -19.719 1 96.25 271 PHE B N 1
ATOM 4853 C CA . PHE B 1 271 ? -6.422 -29 -19.375 1 96.25 271 PHE B CA 1
ATOM 4854 C C . PHE B 1 271 ? -7.68 -28.688 -18.562 1 96.25 271 PHE B C 1
ATOM 4856 O O . PHE B 1 271 ? -8.656 -28.156 -19.094 1 96.25 271 PHE B O 1
ATOM 4863 N N . PHE B 1 272 ? -7.691 -29.031 -17.219 1 94.56 272 PHE B N 1
ATOM 4864 C CA . PHE B 1 272 ? -8.844 -28.938 -16.344 1 94.56 272 PHE B CA 1
ATOM 4865 C C . PHE B 1 272 ? -8.742 -27.719 -15.438 1 94.56 272 PHE B C 1
ATOM 4867 O O . PHE B 1 272 ? -9.5 -27.578 -14.477 1 94.56 272 PHE B O 1
ATOM 4874 N N . GLY B 1 273 ? -7.789 -26.922 -15.797 1 91.69 273 GLY B N 1
ATOM 4875 C CA . GLY B 1 273 ? -7.586 -25.734 -14.977 1 91.69 273 GLY B CA 1
ATOM 4876 C C . GLY B 1 273 ? -6.602 -25.953 -13.844 1 91.69 273 GLY B C 1
ATOM 4877 O O . GLY B 1 273 ? -5.867 -26.953 -13.836 1 91.69 273 GLY B O 1
ATOM 4878 N N . LEU B 1 274 ? -6.469 -24.922 -13 1 91.31 274 LEU B N 1
ATOM 4879 C CA . LEU B 1 274 ? -5.484 -24.922 -11.922 1 91.31 274 LEU B CA 1
ATOM 4880 C C . LEU B 1 274 ? -6.168 -24.875 -10.562 1 91.31 274 LEU B C 1
ATOM 4882 O O . LEU B 1 274 ? -7.305 -24.422 -10.445 1 91.31 274 LEU B O 1
ATOM 4886 N N . THR B 1 275 ? -5.539 -25.469 -9.586 1 90 275 THR B N 1
ATOM 4887 C CA . THR B 1 275 ? -5.938 -25.359 -8.188 1 90 275 THR B CA 1
ATOM 4888 C C . THR B 1 275 ? -4.766 -24.906 -7.32 1 90 275 THR B C 1
ATOM 4890 O O . THR B 1 275 ? -3.604 -25.109 -7.68 1 90 275 THR B O 1
ATOM 4893 N N . MET B 1 276 ? -5.109 -24.219 -6.27 1 88.44 276 MET B N 1
ATOM 4894 C CA . MET B 1 276 ? -4.066 -23.75 -5.359 1 88.44 276 MET B CA 1
ATOM 4895 C C . MET B 1 276 ? -3.83 -24.766 -4.246 1 88.44 276 MET B C 1
ATOM 4897 O O . MET B 1 276 ? -4.777 -25.219 -3.598 1 88.44 276 MET B O 1
ATOM 4901 N N . LYS B 1 277 ? -2.564 -25.172 -4.098 1 90.94 277 LYS B N 1
ATOM 4902 C CA . LYS B 1 277 ? -2.119 -26.062 -3.023 1 90.94 277 LYS B CA 1
ATOM 4903 C C . LYS B 1 277 ? -0.851 -25.531 -2.365 1 90.94 277 LYS B C 1
ATOM 4905 O O . LYS B 1 277 ? -0.094 -24.766 -2.98 1 90.94 277 LYS B O 1
ATOM 4910 N N . LEU B 1 278 ? -0.675 -25.844 -1.058 1 90.44 278 LEU B N 1
ATOM 4911 C CA . LEU B 1 278 ? 0.548 -25.422 -0.393 1 90.44 278 LEU B CA 1
ATOM 4912 C C . LEU B 1 278 ? 1.778 -25.844 -1.185 1 90.44 278 LEU B C 1
ATOM 4914 O O . LEU B 1 278 ? 2.742 -25.078 -1.303 1 90.44 278 LEU B O 1
ATOM 4918 N N . GLY B 1 279 ? 1.695 -27.141 -1.706 1 88.31 279 GLY B N 1
ATOM 4919 C CA . GLY B 1 279 ? 2.758 -27.625 -2.574 1 88.31 279 GLY B CA 1
ATOM 4920 C C . GLY B 1 279 ? 4.082 -27.797 -1.856 1 88.31 279 GLY B C 1
ATOM 4921 O O . GLY B 1 279 ? 4.117 -28.203 -0.697 1 88.31 279 GLY B O 1
ATOM 4922 N N . PRO B 1 280 ? 5.184 -27.578 -2.572 1 90.19 280 PRO B N 1
ATOM 4923 C CA . PRO B 1 280 ? 6.527 -27.891 -2.07 1 90.19 280 PRO B CA 1
ATOM 4924 C C . PRO B 1 280 ? 6.91 -27.031 -0.86 1 90.19 280 PRO B C 1
ATOM 4926 O O . PRO B 1 280 ? 7.82 -27.406 -0.111 1 90.19 280 PRO B O 1
ATOM 4929 N N . VAL B 1 281 ? 6.254 -25.875 -0.705 1 89.69 281 VAL B N 1
ATOM 4930 C CA . VAL B 1 281 ? 6.535 -25 0.44 1 89.69 281 VAL B CA 1
ATOM 4931 C C . VAL B 1 281 ? 6.422 -25.812 1.732 1 89.69 281 VAL B C 1
ATOM 4933 O O . VAL B 1 281 ? 7.172 -25.578 2.682 1 89.69 281 VAL B O 1
ATOM 4936 N N . ALA B 1 282 ? 5.516 -26.781 1.728 1 91.88 282 ALA B N 1
ATOM 4937 C CA . ALA B 1 282 ? 5.289 -27.625 2.889 1 91.88 282 ALA B CA 1
ATOM 4938 C C . ALA B 1 282 ? 6.523 -28.469 3.199 1 91.88 282 ALA B C 1
ATOM 4940 O O . ALA B 1 282 ? 6.691 -28.953 4.324 1 91.88 282 ALA B O 1
ATOM 4941 N N . GLU B 1 283 ? 7.398 -28.641 2.301 1 92.25 283 GLU B N 1
ATOM 4942 C CA . GLU B 1 283 ? 8.531 -29.562 2.418 1 92.25 283 GLU B CA 1
ATOM 4943 C C . GLU B 1 283 ? 9.844 -28.812 2.596 1 92.25 283 GLU B C 1
ATOM 4945 O O . GLU B 1 283 ? 10.914 -29.406 2.621 1 92.25 283 GLU B O 1
ATOM 4950 N N . PHE B 1 284 ? 9.812 -27.484 2.754 1 95.31 284 PHE B N 1
ATOM 4951 C CA . PHE B 1 284 ? 11.016 -26.656 2.844 1 95.31 284 PHE B CA 1
ATOM 4952 C C . PHE B 1 284 ? 11.617 -26.734 4.238 1 95.31 284 PHE B C 1
ATOM 4954 O O . PHE B 1 284 ? 12.688 -26.188 4.488 1 95.31 284 PHE B O 1
ATOM 4961 N N . GLY B 1 285 ? 10.953 -27.484 5.117 1 94.31 285 GLY B N 1
ATOM 4962 C CA . GLY B 1 285 ? 11.477 -27.656 6.465 1 94.31 285 GLY B CA 1
ATOM 4963 C C . GLY B 1 285 ? 11.164 -26.469 7.375 1 94.31 285 GLY B C 1
ATOM 4964 O O . GLY B 1 285 ? 11.875 -26.234 8.352 1 94.31 285 GLY B O 1
ATOM 4965 N N . LEU B 1 286 ? 10.156 -25.719 7.027 1 95.69 286 LEU B N 1
ATOM 4966 C CA . LEU B 1 286 ? 9.742 -24.562 7.824 1 95.69 286 LEU B CA 1
ATOM 4967 C C . LEU B 1 286 ? 8.695 -24.969 8.859 1 95.69 286 LEU B C 1
ATOM 4969 O O . LEU B 1 286 ? 8.008 -25.984 8.695 1 95.69 286 LEU B O 1
ATOM 4973 N N . ASN B 1 287 ? 8.617 -24.344 9.969 1 94.25 287 ASN B N 1
ATOM 4974 C CA . ASN B 1 287 ? 7.586 -24.562 10.977 1 94.25 287 ASN B CA 1
ATOM 4975 C C . ASN B 1 287 ? 6.266 -23.906 10.57 1 94.25 287 ASN B C 1
ATOM 4977 O O . ASN B 1 287 ? 6.059 -22.719 10.812 1 94.25 287 ASN B O 1
ATOM 4981 N N . LEU B 1 288 ? 5.371 -24.656 10.031 1 95.12 288 LEU B N 1
ATOM 4982 C CA . LEU B 1 288 ? 4.113 -24.125 9.523 1 95.12 288 LEU B CA 1
ATOM 4983 C C . LEU B 1 288 ? 3.066 -24.047 10.633 1 95.12 288 LEU B C 1
ATOM 4985 O O . LEU B 1 288 ? 3.133 -24.812 11.602 1 95.12 288 LEU B O 1
ATOM 4989 N N . HIS B 1 289 ? 2.207 -23.109 10.516 1 94.81 289 HIS B N 1
ATOM 4990 C CA . HIS B 1 289 ? 0.996 -22.969 11.312 1 94.81 289 HIS B CA 1
ATOM 4991 C C . HIS B 1 289 ? -0.248 -22.969 10.438 1 94.81 289 HIS B C 1
ATOM 4993 O O . HIS B 1 289 ? -0.527 -21.984 9.75 1 94.81 289 HIS B O 1
ATOM 4999 N N . GLU B 1 290 ? -1.067 -24.062 10.469 1 93.69 290 GLU B N 1
ATOM 5000 C CA . GLU B 1 290 ? -2.277 -24.188 9.664 1 93.69 290 GLU B CA 1
ATOM 5001 C C . GLU B 1 290 ? -1.99 -23.906 8.188 1 93.69 290 GLU B C 1
ATOM 5003 O O . GLU B 1 290 ? -2.666 -23.094 7.559 1 93.69 290 GLU B O 1
ATOM 5008 N N . ASN B 1 291 ? -0.875 -24.453 7.727 1 93.56 291 ASN B N 1
ATOM 5009 C CA . ASN B 1 291 ? -0.457 -24.406 6.328 1 93.56 291 ASN B CA 1
ATOM 5010 C C . ASN B 1 291 ? 0.015 -23.016 5.926 1 93.56 291 ASN B C 1
ATOM 5012 O O . ASN B 1 291 ? 0.059 -22.688 4.738 1 93.56 291 ASN B O 1
ATOM 5016 N N . LEU B 1 292 ? 0.274 -22.203 6.945 1 97.5 292 LEU B N 1
ATOM 5017 C CA . LEU B 1 292 ? 0.876 -20.891 6.727 1 97.5 292 LEU B CA 1
ATOM 5018 C C . LEU B 1 292 ? 2.24 -20.812 7.402 1 97.5 292 LEU B C 1
ATOM 5020 O O . LEU B 1 292 ? 2.557 -21.609 8.281 1 97.5 292 LEU B O 1
ATOM 5024 N N . ILE B 1 293 ? 2.992 -19.891 6.965 1 98.19 293 ILE B N 1
ATOM 5025 C CA . ILE B 1 293 ? 4.34 -19.75 7.512 1 98.19 293 ILE B CA 1
ATOM 5026 C C . ILE B 1 293 ? 4.348 -18.656 8.578 1 98.19 293 ILE B C 1
ATOM 5028 O O . ILE B 1 293 ? 4.211 -17.469 8.266 1 98.19 293 ILE B O 1
ATOM 5032 N N . PRO B 1 294 ? 4.52 -19 9.883 1 98.56 294 PRO B N 1
ATOM 5033 C CA . PRO B 1 294 ? 4.613 -17.953 10.898 1 98.56 294 PRO B CA 1
ATOM 5034 C C . PRO B 1 294 ? 5.848 -17.078 10.727 1 98.56 294 PRO B C 1
ATOM 5036 O O . PRO B 1 294 ? 6.926 -17.578 10.383 1 98.56 294 PRO B O 1
ATOM 5039 N N . VAL B 1 295 ? 5.711 -15.781 10.922 1 98.75 295 VAL B N 1
ATOM 5040 C CA . VAL B 1 295 ? 6.809 -14.828 10.836 1 98.75 295 VAL B CA 1
ATOM 5041 C C . VAL B 1 295 ? 6.73 -13.844 11.992 1 98.75 295 VAL B C 1
ATOM 5043 O O . VAL B 1 295 ? 5.688 -13.711 12.641 1 98.75 295 VAL B O 1
ATOM 5046 N N . ASP B 1 296 ? 7.832 -13.211 12.328 1 98 296 ASP B N 1
ATOM 5047 C CA . ASP B 1 296 ? 7.785 -12.031 13.188 1 98 296 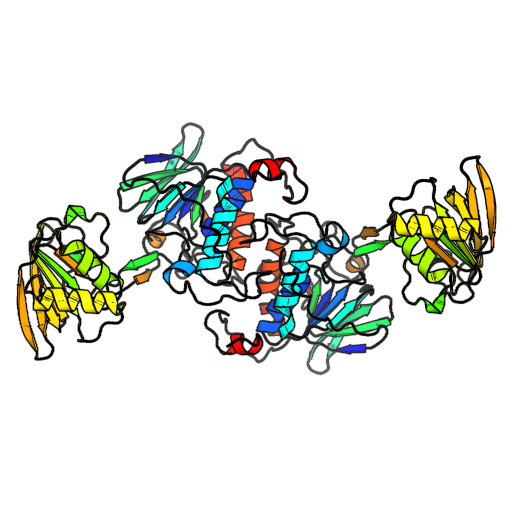ASP B CA 1
ATOM 5048 C C . ASP B 1 296 ? 7.344 -10.797 12.398 1 98 296 ASP B C 1
ATOM 5050 O O . ASP B 1 296 ? 7.438 -10.773 11.172 1 98 296 ASP B O 1
ATOM 5054 N N . THR B 1 297 ? 6.895 -9.742 13.055 1 98.25 297 THR B N 1
ATOM 5055 C CA . THR B 1 297 ? 6.352 -8.594 12.328 1 98.25 297 THR B CA 1
ATOM 5056 C C . THR B 1 297 ? 7.379 -7.477 12.234 1 98.25 297 THR B C 1
ATOM 5058 O O . THR B 1 297 ? 7.117 -6.434 11.625 1 98.25 297 THR B O 1
ATOM 5061 N N . GLU B 1 298 ? 8.562 -7.699 12.859 1 98.56 298 GLU B N 1
ATOM 5062 C CA . GLU B 1 298 ? 9.633 -6.711 12.742 1 98.56 298 GLU B CA 1
ATOM 5063 C C . GLU B 1 298 ? 10.32 -6.797 11.383 1 98.56 298 GLU B C 1
ATOM 5065 O O . GLU B 1 298 ? 10.617 -5.77 10.773 1 98.56 298 GLU B O 1
ATOM 5070 N N . LYS B 1 299 ? 10.516 -8.062 10.922 1 98.44 299 LYS B N 1
ATOM 5071 C CA . LYS B 1 299 ? 11.32 -8.289 9.727 1 98.44 299 LYS B CA 1
ATOM 5072 C C . LYS B 1 299 ? 10.617 -9.25 8.766 1 98.44 299 LYS B C 1
ATOM 5074 O O . LYS B 1 299 ? 11.039 -9.406 7.621 1 98.44 299 LYS B O 1
ATOM 5079 N N . PHE B 1 300 ? 9.648 -9.938 9.242 1 98.81 300 PHE B N 1
ATOM 5080 C CA . PHE B 1 300 ? 8.891 -10.953 8.523 1 98.81 300 PHE B CA 1
ATOM 5081 C C . PHE B 1 300 ? 9.781 -12.125 8.141 1 98.81 300 PHE B C 1
ATOM 5083 O O . PHE B 1 300 ? 9.625 -12.711 7.066 1 98.81 300 PHE B O 1
ATOM 5090 N N . GLU B 1 301 ? 10.75 -12.383 8.961 1 98.81 301 GLU B N 1
ATOM 5091 C CA . GLU B 1 301 ? 11.617 -13.555 8.867 1 98.81 301 GLU B CA 1
ATOM 5092 C C . GLU B 1 301 ? 10.953 -14.773 9.508 1 98.81 301 GLU B C 1
ATOM 5094 O O . GLU B 1 301 ? 10.242 -14.648 10.508 1 98.81 301 GLU B O 1
ATOM 5099 N N . THR B 1 302 ? 11.125 -15.93 8.891 1 98.5 302 THR B N 1
ATOM 5100 C CA . THR B 1 302 ? 10.602 -17.172 9.453 1 98.5 302 THR B CA 1
ATOM 5101 C C . THR B 1 302 ? 11.469 -17.641 10.617 1 98.5 302 THR B C 1
ATOM 5103 O O . THR B 1 302 ? 12.367 -16.922 11.062 1 98.5 302 THR B O 1
ATOM 5106 N N . SER B 1 303 ? 11.125 -18.812 11.188 1 96.94 303 SER B N 1
ATOM 5107 C CA . SER B 1 303 ? 11.945 -19.391 12.258 1 96.94 303 SER B CA 1
ATOM 5108 C C . SER B 1 303 ? 13.312 -19.812 11.734 1 96.94 303 SER B C 1
ATOM 5110 O O . SER B 1 303 ? 14.227 -20.078 12.523 1 96.94 303 SER B O 1
ATOM 5112 N N . THR B 1 304 ? 13.477 -19.938 10.406 1 97.75 304 THR B N 1
ATOM 5113 C CA . THR B 1 304 ? 14.75 -20.266 9.773 1 97.75 304 THR B CA 1
ATOM 5114 C C . THR B 1 304 ? 15.477 -19.016 9.312 1 97.75 304 THR B C 1
ATOM 5116 O O . THR B 1 304 ? 14.984 -18.297 8.438 1 97.75 304 THR B O 1
ATOM 5119 N N . PRO B 1 305 ? 16.672 -18.734 9.859 1 97.88 305 PRO B N 1
ATOM 5120 C CA . PRO B 1 305 ? 17.375 -17.516 9.492 1 97.88 305 PRO B CA 1
ATOM 5121 C C . PRO B 1 305 ? 17.594 -17.375 7.98 1 97.88 305 PRO B C 1
ATOM 5123 O O . PRO B 1 305 ? 17.859 -18.375 7.305 1 97.88 305 PRO B O 1
ATOM 5126 N N . GLN B 1 306 ? 17.391 -16.172 7.402 1 98.69 306 GLN B N 1
ATOM 5127 C CA . GLN B 1 306 ? 17.656 -15.805 6.016 1 98.69 306 GLN B CA 1
ATOM 5128 C C . GLN B 1 306 ? 16.531 -16.25 5.102 1 98.69 306 GLN B C 1
ATOM 5130 O O . GLN B 1 306 ? 16.578 -16.016 3.891 1 98.69 306 GLN B O 1
ATOM 5135 N N . ILE B 1 307 ? 15.453 -16.859 5.668 1 98.88 307 ILE B N 1
ATOM 5136 C CA . ILE B 1 307 ? 14.242 -17.188 4.922 1 98.88 307 ILE B CA 1
ATOM 5137 C C . ILE B 1 307 ? 13.078 -16.328 5.43 1 98.88 307 ILE B C 1
ATOM 5139 O O . ILE B 1 307 ? 12.766 -16.344 6.621 1 98.88 307 ILE B O 1
ATOM 5143 N N . PHE B 1 308 ? 12.492 -15.586 4.562 1 98.94 308 PHE B N 1
ATOM 5144 C CA . PHE B 1 308 ? 11.391 -14.68 4.848 1 98.94 308 PHE B CA 1
ATOM 5145 C C . PHE B 1 308 ? 10.109 -15.141 4.16 1 98.94 308 PHE B C 1
ATOM 5147 O O . PHE B 1 308 ? 10.164 -15.906 3.191 1 98.94 308 PHE B O 1
ATOM 5154 N N . ALA B 1 309 ? 8.969 -14.758 4.691 1 98.94 309 ALA B N 1
ATOM 5155 C CA . ALA B 1 309 ? 7.684 -15 4.043 1 98.94 309 ALA B CA 1
ATOM 5156 C C . ALA B 1 309 ? 6.82 -13.742 4.047 1 98.94 309 ALA B C 1
ATOM 5158 O O . ALA B 1 309 ? 6.676 -13.086 5.078 1 98.94 309 ALA B O 1
ATOM 5159 N N . ILE B 1 310 ? 6.273 -13.414 2.871 1 98.88 310 ILE B N 1
ATOM 5160 C CA . ILE B 1 310 ? 5.465 -12.211 2.693 1 98.88 310 ILE B CA 1
ATOM 5161 C C . ILE B 1 310 ? 4.234 -12.539 1.851 1 98.88 310 ILE B C 1
ATOM 5163 O O . ILE B 1 310 ? 4.266 -13.453 1.021 1 98.88 310 ILE B O 1
ATOM 5167 N N . GLY B 1 311 ? 3.168 -11.742 2.057 1 98.62 311 GLY B N 1
ATOM 5168 C CA . GLY B 1 311 ? 1.923 -11.992 1.349 1 98.62 311 GLY B CA 1
ATOM 5169 C C . GLY B 1 311 ? 1.058 -13.047 2.012 1 98.62 311 GLY B C 1
ATOM 5170 O O . GLY B 1 311 ? 1.225 -13.336 3.197 1 98.62 311 GLY B O 1
ATOM 5171 N N . ASP B 1 312 ? 0.163 -13.641 1.291 1 97.81 312 ASP B N 1
ATOM 5172 C CA . ASP B 1 312 ? -0.911 -14.461 1.846 1 97.81 312 ASP B CA 1
ATOM 5173 C C . ASP B 1 312 ? -0.365 -15.758 2.426 1 97.81 312 ASP B C 1
ATOM 5175 O O . ASP B 1 312 ? -1.055 -16.438 3.186 1 97.81 312 ASP B O 1
ATOM 5179 N N . ILE B 1 313 ? 0.883 -16.094 2.158 1 98.19 313 ILE B N 1
ATOM 5180 C CA . ILE B 1 313 ? 1.452 -17.375 2.592 1 98.19 313 ILE B CA 1
ATOM 5181 C C . ILE B 1 313 ? 1.846 -17.281 4.062 1 98.19 313 ILE B C 1
ATOM 5183 O O . ILE B 1 313 ? 2.066 -18.312 4.715 1 98.19 313 ILE B O 1
ATOM 5187 N N . ASN B 1 314 ? 2.014 -16.062 4.602 1 98.5 314 ASN B N 1
ATOM 5188 C CA . ASN B 1 314 ? 2.531 -15.969 5.965 1 98.5 314 ASN B CA 1
ATOM 5189 C C . ASN B 1 314 ? 1.41 -15.773 6.98 1 98.5 314 ASN B C 1
ATOM 5191 O O . ASN B 1 314 ? 0.243 -15.648 6.605 1 98.5 314 ASN B O 1
ATOM 5195 N N . TYR B 1 315 ? 1.815 -15.93 8.25 1 98.38 315 TYR B N 1
ATOM 5196 C CA . TYR B 1 315 ? 0.876 -15.766 9.359 1 98.38 315 TYR B CA 1
ATOM 5197 C C . TYR B 1 315 ? 1.48 -14.914 10.469 1 98.38 315 TYR B C 1
ATOM 5199 O O . TYR B 1 315 ? 2.654 -15.07 10.812 1 98.38 315 TYR B O 1
ATOM 5207 N N . TYR B 1 316 ? 0.824 -14.039 11.008 1 98.44 316 TYR B N 1
ATOM 5208 C CA . TYR B 1 316 ? 1.026 -13.312 12.258 1 98.44 316 TYR B CA 1
ATOM 5209 C C . TYR B 1 316 ? -0.301 -12.82 12.82 1 98.44 316 TYR B C 1
ATOM 5211 O O . TYR B 1 316 ? -1.3 -12.742 12.102 1 98.44 316 TYR B O 1
ATOM 5219 N N . PRO B 1 317 ? -0.395 -12.602 14.141 1 98.12 317 PRO B N 1
ATOM 5220 C CA . PRO B 1 317 ? -1.65 -12.102 14.711 1 98.12 317 PRO B CA 1
ATOM 5221 C C . PRO B 1 317 ? -2.168 -10.852 14 1 98.12 317 PRO B C 1
ATOM 5223 O O . PRO B 1 317 ? -1.41 -9.906 13.789 1 98.12 317 PRO B O 1
ATOM 5226 N N . GLY B 1 318 ? -3.389 -10.867 13.555 1 97.75 318 GLY B N 1
ATOM 5227 C CA . GLY B 1 318 ? -4.035 -9.734 12.922 1 97.75 318 GLY B CA 1
ATOM 5228 C C . GLY B 1 318 ? -3.879 -9.719 11.414 1 97.75 318 GLY B C 1
ATOM 5229 O O . GLY B 1 318 ? -4.445 -8.867 10.727 1 97.75 318 GLY B O 1
ATOM 5230 N N . LYS B 1 319 ? -3.24 -10.742 10.875 1 98.12 319 LYS B N 1
ATOM 5231 C CA . LYS B 1 319 ? -2.943 -10.797 9.445 1 98.12 319 LYS B CA 1
ATOM 5232 C C . LYS B 1 319 ? -4.223 -10.727 8.617 1 98.12 319 LYS B C 1
ATOM 5234 O O . LYS B 1 319 ? -5.18 -11.461 8.875 1 98.12 319 LYS B O 1
ATOM 5239 N N . LEU B 1 320 ? -4.262 -9.75 7.707 1 97.94 320 LEU B N 1
ATOM 5240 C CA . LEU B 1 320 ? -5.266 -9.711 6.652 1 97.94 320 LEU B CA 1
ATOM 5241 C C . LEU B 1 320 ? -4.676 -10.164 5.32 1 97.94 320 LEU B C 1
ATOM 5243 O O . LEU B 1 320 ? -3.574 -9.75 4.953 1 97.94 320 LEU B O 1
ATOM 5247 N N . LYS B 1 321 ? -5.332 -11.039 4.664 1 97.5 321 LYS B N 1
ATOM 5248 C CA . LYS B 1 321 ? -4.879 -11.477 3.346 1 97.5 321 LYS B CA 1
ATOM 5249 C C . LYS B 1 321 ? -5.191 -10.422 2.283 1 97.5 321 LYS B C 1
ATOM 5251 O O . LYS B 1 321 ? -6.07 -10.625 1.444 1 97.5 321 LYS B O 1
ATOM 5256 N N . LEU B 1 322 ? -4.496 -9.352 2.32 1 98.31 322 LEU B N 1
ATOM 5257 C CA . LEU B 1 322 ? -4.566 -8.219 1.403 1 98.31 322 LEU B CA 1
ATOM 5258 C C . LEU B 1 322 ? -3.246 -8.039 0.658 1 98.31 322 LEU B C 1
ATOM 5260 O O . LEU B 1 322 ? -2.172 -8.18 1.246 1 98.31 322 LEU B O 1
ATOM 5264 N N . ILE B 1 323 ? -3.332 -7.711 -0.616 1 98.69 323 ILE B N 1
ATOM 5265 C CA . ILE B 1 323 ? -2.133 -7.375 -1.374 1 98.69 323 ILE B CA 1
ATOM 5266 C C . ILE B 1 323 ? -1.383 -6.242 -0.676 1 98.69 323 ILE B C 1
ATOM 5268 O O . ILE B 1 323 ? -0.155 -6.277 -0.566 1 98.69 323 ILE B O 1
ATOM 5272 N N . LEU B 1 324 ? -2.109 -5.289 -0.107 1 98.75 324 LEU B N 1
ATOM 5273 C CA . LEU B 1 324 ? -1.582 -4.145 0.631 1 98.75 324 LEU B CA 1
ATOM 5274 C C . LEU B 1 324 ? -0.672 -4.605 1.766 1 98.75 324 LEU B C 1
ATOM 5276 O O . LEU B 1 324 ? 0.427 -4.07 1.94 1 98.75 324 LEU B O 1
ATOM 5280 N N . SER B 1 325 ? -1.124 -5.566 2.535 1 98.81 325 SER B N 1
ATOM 5281 C CA . SER B 1 325 ? -0.327 -6.062 3.652 1 98.81 325 SER B CA 1
ATOM 5282 C C . SER B 1 325 ? 0.986 -6.668 3.17 1 98.81 325 SER B C 1
ATOM 5284 O O . SER B 1 325 ? 2.035 -6.457 3.783 1 98.81 325 SER B O 1
ATOM 5286 N N . GLY B 1 326 ? 0.902 -7.379 2.072 1 98.88 326 GLY B N 1
ATOM 5287 C CA . GLY B 1 326 ? 2.105 -7.965 1.501 1 98.88 326 GLY B CA 1
ATOM 5288 C C . GLY B 1 326 ? 3.135 -6.93 1.089 1 98.88 326 GLY B C 1
ATOM 5289 O O . GLY B 1 326 ? 4.336 -7.137 1.265 1 98.88 326 GLY B O 1
ATOM 5290 N N . PHE B 1 327 ? 2.666 -5.781 0.511 1 98.94 327 PHE B N 1
ATOM 5291 C CA . PHE B 1 327 ? 3.564 -4.703 0.108 1 98.94 327 PHE B CA 1
ATOM 5292 C C . PHE B 1 327 ? 4.332 -4.16 1.308 1 98.94 327 PHE B C 1
ATOM 5294 O O . PHE B 1 327 ? 5.547 -3.975 1.241 1 98.94 327 PHE B O 1
ATOM 5301 N N . HIS B 1 328 ? 3.65 -3.93 2.396 1 98.88 328 HIS B N 1
ATOM 5302 C CA . HIS B 1 328 ? 4.262 -3.465 3.637 1 98.88 328 HIS B CA 1
ATOM 5303 C C . HIS B 1 328 ? 5.27 -4.48 4.168 1 98.88 328 HIS B C 1
ATOM 5305 O O . HIS B 1 328 ? 6.387 -4.113 4.547 1 98.88 328 HIS B O 1
ATOM 5311 N N . GLU B 1 329 ? 4.867 -5.762 4.188 1 98.94 329 GLU B N 1
ATOM 5312 C CA . GLU B 1 329 ? 5.719 -6.84 4.672 1 98.94 329 GLU B CA 1
ATOM 5313 C C . GLU B 1 329 ? 7.016 -6.922 3.873 1 98.94 329 GLU B C 1
ATOM 5315 O O . GLU B 1 329 ? 8.102 -7.062 4.449 1 98.94 329 GLU B O 1
ATOM 5320 N N . GLY B 1 330 ? 6.895 -6.758 2.545 1 98.94 330 GLY B N 1
ATOM 5321 C CA . GLY B 1 330 ? 8.07 -6.785 1.687 1 98.94 330 GLY B CA 1
ATOM 5322 C C . GLY B 1 330 ? 9.047 -5.664 1.976 1 98.94 330 GLY B C 1
ATOM 5323 O O . GLY B 1 330 ? 10.258 -5.863 1.923 1 98.94 330 GLY B O 1
ATOM 5324 N N . ALA B 1 331 ? 8.531 -4.465 2.287 1 98.88 331 ALA B N 1
ATOM 5325 C CA . ALA B 1 331 ? 9.375 -3.312 2.584 1 98.88 331 ALA B CA 1
ATOM 5326 C C . ALA B 1 331 ? 10.203 -3.555 3.844 1 98.88 331 ALA B C 1
ATOM 5328 O O . ALA B 1 331 ? 11.406 -3.277 3.865 1 98.88 331 ALA B O 1
ATOM 5329 N N . LEU B 1 332 ? 9.562 -4.098 4.906 1 98.88 332 LEU B N 1
ATOM 5330 C CA . LEU B 1 332 ? 10.289 -4.344 6.148 1 98.88 332 LEU B CA 1
ATOM 5331 C C . LEU B 1 332 ? 11.242 -5.523 6 1 98.88 332 LEU B C 1
ATOM 5333 O O . LEU B 1 332 ? 12.359 -5.492 6.52 1 98.88 332 LEU B O 1
ATOM 5337 N N . ALA B 1 333 ? 10.828 -6.574 5.285 1 98.94 333 ALA B N 1
ATOM 5338 C CA . ALA B 1 333 ? 11.688 -7.727 5.051 1 98.94 333 ALA B CA 1
ATOM 5339 C C . ALA B 1 333 ? 12.969 -7.312 4.332 1 98.94 333 ALA B C 1
ATOM 5341 O O . ALA B 1 333 ? 14.055 -7.812 4.641 1 98.94 333 ALA B O 1
ATOM 5342 N N . ALA B 1 334 ? 12.867 -6.391 3.391 1 98.88 334 ALA B N 1
ATOM 5343 C CA . ALA B 1 334 ? 14.016 -5.953 2.594 1 98.88 334 ALA B CA 1
ATOM 5344 C C . ALA B 1 334 ? 15.102 -5.348 3.479 1 98.88 334 ALA B C 1
ATOM 5346 O O . ALA B 1 334 ? 16.297 -5.496 3.195 1 98.88 334 ALA B O 1
ATOM 5347 N N . GLN B 1 335 ? 14.703 -4.676 4.578 1 98.69 335 GLN B N 1
ATOM 5348 C CA . GLN B 1 335 ? 15.688 -4.098 5.496 1 98.69 335 GLN B CA 1
ATOM 5349 C C . GLN B 1 335 ? 16.531 -5.184 6.148 1 98.69 335 GLN B C 1
ATOM 5351 O O . GLN B 1 335 ? 17.75 -5.027 6.297 1 98.69 335 GLN B O 1
ATOM 5356 N N . ALA B 1 336 ? 15.883 -6.27 6.52 1 98.62 336 ALA B N 1
ATOM 5357 C CA . ALA B 1 336 ? 16.594 -7.383 7.133 1 98.62 336 ALA B CA 1
ATOM 5358 C C . ALA B 1 336 ? 17.469 -8.109 6.109 1 98.62 336 ALA B C 1
ATOM 5360 O O . ALA B 1 336 ? 18.594 -8.516 6.414 1 98.62 336 ALA B O 1
ATOM 5361 N N . VAL B 1 337 ? 16.953 -8.297 4.879 1 98.88 337 VAL B N 1
ATOM 5362 C CA . VAL B 1 337 ? 17.703 -8.93 3.805 1 98.88 337 VAL B CA 1
ATOM 5363 C C . VAL B 1 337 ? 19 -8.148 3.557 1 98.88 337 VAL B C 1
ATOM 5365 O O . VAL B 1 337 ? 20.062 -8.742 3.357 1 98.88 337 VAL B O 1
ATOM 5368 N N . PHE B 1 338 ? 18.969 -6.82 3.629 1 98.81 338 PHE B N 1
ATOM 5369 C CA . PHE B 1 338 ? 20.125 -5.957 3.432 1 98.81 338 PHE B CA 1
ATOM 5370 C C . PHE B 1 338 ? 21.25 -6.312 4.41 1 98.81 338 PHE B C 1
ATOM 5372 O O . PHE B 1 338 ? 22.406 -6.379 4.031 1 98.81 338 PHE B O 1
ATOM 5379 N N . ARG B 1 339 ? 20.875 -6.574 5.613 1 98.06 339 ARG B N 1
ATOM 5380 C CA . ARG B 1 339 ? 21.859 -6.84 6.652 1 98.06 339 ARG B CA 1
ATOM 5381 C C . ARG B 1 339 ? 22.578 -8.164 6.406 1 98.06 339 ARG B C 1
ATOM 5383 O O . ARG B 1 339 ? 23.75 -8.328 6.762 1 98.06 339 ARG B O 1
ATOM 5390 N N . TYR B 1 340 ? 21.859 -9.109 5.805 1 98.25 340 TYR B N 1
ATOM 5391 C CA . TYR B 1 340 ? 22.469 -10.391 5.449 1 98.25 340 TYR B CA 1
ATOM 5392 C C . TYR B 1 340 ? 23.359 -10.242 4.219 1 98.25 340 TYR B C 1
ATOM 5394 O O . TYR B 1 340 ? 24.453 -10.797 4.164 1 98.25 340 TYR B O 1
ATOM 5402 N N . VAL B 1 341 ? 22.906 -9.477 3.223 1 98.25 341 VAL B N 1
ATOM 5403 C CA . VAL B 1 341 ? 23.594 -9.352 1.939 1 98.25 341 VAL B CA 1
ATOM 5404 C C . VAL B 1 341 ? 24.812 -8.461 2.09 1 98.25 341 VAL B C 1
ATOM 5406 O O . VAL B 1 341 ? 25.875 -8.734 1.508 1 98.25 341 VAL B O 1
ATOM 5409 N N . PHE B 1 342 ? 24.656 -7.383 2.896 1 97.56 342 PHE B N 1
ATOM 5410 C CA . PHE B 1 342 ? 25.734 -6.418 3.133 1 97.56 342 PHE B CA 1
ATOM 5411 C C . PHE B 1 342 ? 26 -6.262 4.625 1 97.56 342 PHE B C 1
ATOM 5413 O O . PHE B 1 342 ? 25.781 -5.184 5.188 1 97.56 342 PHE B O 1
ATOM 5420 N N . PRO B 1 343 ? 26.625 -7.227 5.266 1 95.19 343 PRO B N 1
ATOM 5421 C CA . PRO B 1 343 ? 26.781 -7.203 6.719 1 95.19 343 PRO B CA 1
ATOM 5422 C C . PRO B 1 343 ? 27.688 -6.07 7.191 1 95.19 343 PRO B C 1
ATOM 5424 O O . PRO B 1 343 ? 27.578 -5.625 8.336 1 95.19 343 PRO B O 1
ATOM 5427 N N . ASP B 1 344 ? 28.5 -5.523 6.324 1 95.12 344 ASP B N 1
ATOM 5428 C CA . ASP B 1 344 ? 29.469 -4.516 6.738 1 95.12 344 ASP B CA 1
ATOM 5429 C C . ASP B 1 344 ? 29 -3.111 6.371 1 95.12 344 ASP B C 1
ATOM 5431 O O . ASP B 1 344 ? 29.641 -2.121 6.707 1 95.12 344 ASP B O 1
ATOM 5435 N N . LYS B 1 345 ? 27.859 -3.062 5.676 1 96.31 345 LYS B N 1
ATOM 5436 C CA . LYS B 1 345 ? 27.344 -1.756 5.273 1 96.31 345 LYS B CA 1
ATOM 5437 C C . LYS B 1 345 ? 26.312 -1.241 6.27 1 96.31 345 LYS B C 1
ATOM 5439 O O . LYS B 1 345 ? 25.547 -2.023 6.836 1 96.31 345 LYS B O 1
ATOM 5444 N N . LYS B 1 346 ? 26.297 0.052 6.473 1 95.88 346 LYS B N 1
ATOM 5445 C CA . LYS B 1 346 ? 25.281 0.7 7.281 1 95.88 346 LYS B CA 1
ATOM 5446 C C . LYS B 1 346 ? 24.047 1.02 6.449 1 95.88 346 LYS B C 1
ATOM 5448 O O . LYS B 1 346 ? 24.156 1.502 5.32 1 95.88 346 LYS B O 1
ATOM 5453 N N . LEU B 1 347 ? 22.984 0.653 6.969 1 94.31 347 LEU B N 1
ATOM 5454 C CA . LEU B 1 347 ? 21.719 0.926 6.289 1 94.31 347 LEU B CA 1
ATOM 5455 C C . LEU B 1 347 ? 21.172 2.289 6.695 1 94.31 347 LEU B C 1
ATOM 5457 O O . LEU B 1 347 ? 20.922 2.537 7.875 1 94.31 347 LEU B O 1
ATOM 5461 N N . ARG B 1 348 ? 21.031 3.188 5.738 1 90.81 348 ARG B N 1
ATOM 5462 C CA . ARG B 1 348 ? 20.438 4.496 5.953 1 90.81 348 ARG B CA 1
ATOM 5463 C C . ARG B 1 348 ? 19.078 4.602 5.254 1 90.81 348 ARG B C 1
ATOM 5465 O O . ARG B 1 348 ? 18.984 4.352 4.055 1 90.81 348 ARG B O 1
ATOM 5472 N N . PHE B 1 349 ? 18.172 4.914 6.023 1 92.19 349 PHE B N 1
ATOM 5473 C CA . PHE B 1 349 ? 16.844 5.074 5.453 1 92.19 349 PHE B CA 1
ATOM 5474 C C . PHE B 1 349 ? 16.766 6.344 4.613 1 92.19 349 PHE B C 1
ATOM 5476 O O . PHE B 1 349 ? 17.203 7.41 5.051 1 92.19 349 PHE B O 1
ATOM 5483 N N . GLN B 1 350 ? 16.281 6.199 3.363 1 91.94 350 GLN B N 1
ATOM 5484 C CA . GLN B 1 350 ? 16.156 7.32 2.436 1 91.94 350 GLN B CA 1
ATOM 5485 C C . GLN B 1 350 ? 14.773 7.363 1.803 1 91.94 350 GLN B C 1
ATOM 5487 O O . GLN B 1 350 ? 14.102 6.336 1.7 1 91.94 350 GLN B O 1
ATOM 5492 N N . TYR B 1 351 ? 14.383 8.555 1.429 1 93.25 351 TYR B N 1
ATOM 5493 C CA . TYR B 1 351 ? 13.102 8.734 0.761 1 93.25 351 TYR B CA 1
ATOM 5494 C C . TYR B 1 351 ? 13.281 8.898 -0.743 1 93.25 351 TYR B C 1
ATOM 5496 O O . TYR B 1 351 ? 14.164 9.641 -1.188 1 93.25 351 TYR B O 1
ATOM 5504 N N . THR B 1 352 ? 12.414 8.25 -1.486 1 93.19 352 THR B N 1
ATOM 5505 C CA . THR B 1 352 ? 12.523 8.305 -2.939 1 93.19 352 THR B CA 1
ATOM 5506 C C . THR B 1 352 ? 12.258 9.719 -3.447 1 93.19 352 THR B C 1
ATOM 5508 O O . THR B 1 352 ? 12.781 10.117 -4.492 1 93.19 352 THR B O 1
ATOM 5511 N N . THR B 1 353 ? 11.492 10.492 -2.717 1 90.56 353 THR B N 1
ATOM 5512 C CA . THR B 1 353 ? 11.109 11.844 -3.09 1 90.56 353 THR B CA 1
ATOM 5513 C C . THR B 1 353 ? 12.312 12.789 -3.031 1 90.56 353 THR B C 1
ATOM 5515 O O . THR B 1 353 ? 12.43 13.695 -3.852 1 90.56 353 THR B O 1
ATOM 5518 N N . SER B 1 354 ? 13.297 12.508 -2.143 1 89.88 354 SER B N 1
ATOM 5519 C CA . SER B 1 354 ? 14.305 13.531 -1.887 1 89.88 354 SER B CA 1
ATOM 5520 C C . SER B 1 354 ? 15.711 12.992 -2.111 1 89.88 354 SER B C 1
ATOM 5522 O O . SER B 1 354 ? 16.656 13.758 -2.289 1 89.88 354 SER B O 1
ATOM 5524 N N . SER B 1 355 ? 15.883 11.672 -2.148 1 93.06 355 SER B N 1
ATOM 5525 C CA . SER B 1 355 ? 17.219 11.078 -2.23 1 93.06 355 SER B CA 1
ATOM 5526 C C . SER B 1 355 ? 17.703 11.023 -3.672 1 93.06 355 SER B C 1
ATOM 5528 O O . SER B 1 355 ? 17.156 10.281 -4.492 1 93.06 355 SER B O 1
ATOM 5530 N N . SER B 1 356 ? 18.766 11.734 -3.889 1 91.94 356 SER B N 1
ATOM 5531 C CA . SER B 1 356 ? 19.375 11.68 -5.219 1 91.94 356 SER B CA 1
ATOM 5532 C C . SER B 1 356 ? 19.922 10.297 -5.52 1 91.94 356 SER B C 1
ATOM 5534 O O . SER B 1 356 ? 19.891 9.836 -6.664 1 91.94 356 SER B O 1
ATOM 5536 N N . ASP B 1 357 ? 20.406 9.68 -4.527 1 93.06 357 ASP B N 1
ATOM 5537 C CA . ASP B 1 357 ? 20.938 8.328 -4.684 1 93.06 357 ASP B CA 1
ATOM 5538 C C . ASP B 1 357 ? 19.859 7.355 -5.129 1 93.06 357 ASP B C 1
ATOM 5540 O O . ASP B 1 357 ? 20.047 6.594 -6.082 1 93.06 357 ASP B O 1
ATOM 5544 N N . LEU B 1 358 ? 18.734 7.406 -4.492 1 95.38 358 LEU B N 1
ATOM 5545 C CA . LEU B 1 358 ? 17.625 6.535 -4.855 1 95.38 358 LEU B CA 1
ATOM 5546 C C . LEU B 1 358 ? 17.094 6.875 -6.242 1 95.38 358 LEU B C 1
ATOM 5548 O O . LEU B 1 358 ? 16.75 5.98 -7.02 1 95.38 358 LEU B O 1
ATOM 5552 N N . GLN B 1 359 ? 17.016 8.141 -6.523 1 94.69 359 GLN B N 1
ATOM 5553 C CA . GLN B 1 359 ? 16.5 8.562 -7.816 1 94.69 359 GLN B CA 1
ATOM 5554 C C . GLN B 1 359 ? 17.406 8.117 -8.953 1 94.69 359 GLN B C 1
ATOM 5556 O O . GLN B 1 359 ? 16.938 7.777 -10.039 1 94.69 359 GLN B O 1
ATOM 5561 N N . LYS B 1 360 ? 18.672 8.055 -8.711 1 94.56 360 LYS B N 1
ATOM 5562 C CA . LYS B 1 360 ? 19.625 7.516 -9.68 1 94.56 360 LYS B CA 1
ATOM 5563 C C . LYS B 1 360 ? 19.375 6.031 -9.93 1 94.56 360 LYS B C 1
ATOM 5565 O O . LYS B 1 360 ? 19.359 5.578 -11.07 1 94.56 360 LYS B O 1
ATOM 5570 N N . LYS B 1 361 ? 19.156 5.281 -8.867 1 94.44 361 LYS B N 1
ATOM 5571 C CA . LYS B 1 361 ? 18.875 3.854 -8.984 1 94.44 361 LYS B CA 1
ATOM 5572 C C . LYS B 1 361 ? 17.594 3.611 -9.789 1 94.44 361 LYS B C 1
ATOM 5574 O O . LYS B 1 361 ? 17.484 2.607 -10.492 1 94.44 361 LYS B O 1
ATOM 5579 N N . LEU B 1 362 ? 16.641 4.566 -9.656 1 95.5 362 LEU B N 1
ATOM 5580 C CA . LEU B 1 362 ? 15.336 4.465 -10.312 1 95.5 362 LEU B CA 1
ATOM 5581 C C . LEU B 1 362 ? 15.422 4.93 -11.758 1 95.5 362 LEU B C 1
ATOM 5583 O O . LEU B 1 362 ? 14.508 4.688 -12.547 1 95.5 362 LEU B O 1
ATOM 5587 N N . GLY B 1 363 ? 16.516 5.539 -12.086 1 93.38 363 GLY B N 1
ATOM 5588 C CA . GLY B 1 363 ? 16.688 6.062 -13.43 1 93.38 363 GLY B CA 1
ATOM 5589 C C . GLY B 1 363 ? 15.859 7.312 -13.688 1 93.38 363 GLY B C 1
ATOM 5590 O O . GLY B 1 363 ? 15.422 7.547 -14.82 1 93.38 363 GLY B O 1
ATOM 5591 N N . VAL B 1 364 ? 15.609 8.062 -12.609 1 90.56 364 VAL B N 1
ATOM 5592 C CA . VAL B 1 364 ? 14.805 9.266 -12.766 1 90.56 364 VAL B CA 1
ATOM 5593 C C . VAL B 1 364 ? 15.656 10.5 -12.445 1 90.56 364 VAL B C 1
ATOM 5595 O O . VAL B 1 364 ? 16.75 10.375 -11.906 1 90.56 364 VAL B O 1
ATOM 5598 N N . LYS B 1 365 ? 15.281 11.742 -13.008 1 77.25 365 LYS B N 1
ATOM 5599 C CA . LYS B 1 365 ? 16.016 12.992 -12.836 1 77.25 365 LYS B CA 1
ATOM 5600 C C . LYS B 1 365 ? 15.281 13.93 -11.883 1 77.25 365 LYS B C 1
ATOM 5602 O O . LYS B 1 365 ? 14.055 13.922 -11.82 1 77.25 365 LYS B O 1
#

pLDDT: mean 95.01, std 8.22, range [24.14, 98.94]

Solvent-accessible surface area (backbone atoms only — not comparable to full-atom values): 37765 Å² total; per-residue (Å²): 129,79,79,76,69,78,62,65,86,76,54,69,53,76,77,47,43,78,46,75,46,44,27,36,28,39,19,36,17,62,36,28,42,47,29,50,36,43,26,30,73,70,74,41,45,42,34,31,33,21,52,47,80,60,71,18,39,64,34,39,70,75,37,31,80,42,51,34,49,79,49,83,55,30,55,63,40,27,21,39,52,48,33,41,28,32,48,54,49,28,52,63,54,65,53,37,33,35,55,56,24,40,67,58,44,62,43,84,40,80,42,95,86,74,47,64,34,34,37,38,32,31,79,56,57,24,33,40,36,15,48,29,39,36,39,23,37,30,82,31,37,77,34,72,40,73,76,95,31,75,70,50,76,41,33,46,68,52,44,77,48,29,15,33,40,72,67,86,88,55,73,74,43,34,49,63,28,31,36,35,35,34,35,42,36,50,69,33,48,50,50,49,64,65,41,45,83,48,23,65,36,38,34,43,28,22,75,52,100,64,64,76,30,54,67,68,54,52,51,52,52,51,51,37,37,74,70,65,68,34,46,78,44,57,22,43,75,59,41,72,39,63,43,78,65,68,40,39,48,23,40,32,29,33,30,88,85,66,49,77,43,80,42,76,18,31,20,39,35,50,42,70,50,70,41,73,34,59,59,42,64,71,71,52,76,64,76,62,54,95,87,17,38,43,35,48,86,40,36,22,37,34,94,50,87,58,33,28,41,26,34,54,29,34,39,48,74,57,69,63,86,38,70,56,41,9,46,35,40,26,50,32,25,32,58,52,49,44,47,71,72,38,70,88,58,84,88,73,92,77,49,58,61,75,30,65,69,47,25,54,60,60,71,52,135,128,79,78,75,70,78,62,63,86,75,54,68,54,76,78,47,42,81,48,75,46,44,29,36,28,40,18,37,16,63,38,28,44,49,29,47,37,44,26,31,73,71,75,40,44,42,35,29,33,21,52,47,80,61,71,17,38,63,32,40,72,74,37,31,79,42,50,35,49,78,49,84,57,29,58,63,40,28,22,39,53,47,34,42,27,31,47,54,48,29,51,63,55,65,55,36,32,37,56,56,25,39,68,58,46,63,43,84,39,78,43,95,85,73,48,64,34,34,36,40,29,30,80,54,58,25,32,40,36,15,49,28,40,37,38,22,37,32,82,31,39,76,36,72,40,72,77,96,30,75,70,51,76,42,33,45,69,52,44,77,48,30,14,34,41,71,67,87,88,55,76,74,42,34,51,64,27,30,34,37,38,34,36,42,36,48,69,31,48,51,49,49,65,66,42,45,84,48,23,65,36,38,32,42,27,22,75,52,100,63,64,75,31,55,67,69,54,53,51,51,51,51,50,38,37,74,70,65,71,34,45,75,44,57,21,42,74,60,41,71,40,63,43,77,65,67,40,38,49,22,40,30,28,32,30,89,84,68,48,77,44,79,42,76,19,32,20,40,36,49,43,70,51,71,40,73,36,57,59,43,64,72,68,51,77,66,76,62,54,95,86,18,37,44,36,47,86,41,36,22,37,33,94,50,87,57,33,27,40,26,34,54,28,33,40,49,74,56,68,62,88,38,71,54,42,8,48,34,40,24,48,33,26,32,58,50,50,44,48,70,71,38,70,88,58,83,86,74,92,77,48,58,60,75,30,64,70,47,25,53,60,59,71,52,135

Foldseek 3Di:
DPPPPPQDDAAEDDFQEEAEFAEEEEAQALLSLLLLLLLLLLVGAYEYEALAQDGHPCQVAPWQADWDCPDPPPNTDGSVRSSSVSSLQNVLSRYYYHHNWHFQEKDWDQDPVRAIWIWTATPRNYIYIHLFYEYAQALAHKDADDDPAPLLVLQECLDQLFGEDQDDPDLQSQFQWFEEEEDQEQRRLVNQVVNLVGYVAYEYEYQDPDHHYDPVSNVVNVVCCVVVSYHYAHFAWHYWDDDGSHFTQWTWTQHPVRDIDIGGGRYYHYHPGIDGDNHSVVVHPFDDDPQAFEADQQQQAGPDPRYHYFANRHDDPPDDRDSVRRSVNSNRNSVVSSCSSPVPDDDDDDDCVPDPSSCVSSVHD/DPPPPPQDDAAEDDFQEEAEFAEEEEAQALLSLLLLLLLLLLVGAYEYEALAQDGHPCQVAPWQADWDCPDPPPNTDGSVRSSSVSSLQNVLSRYYYHHNWHFQEKDWDQDPVRAIWIWTATPRNYIYIHLFYEYAQALAHKDADDDPAPLLVLQECLDQLFGEDQDDPDLQSQFQWFEEEEDQEQRRLVNQVVNLVRYVAYEYEYQDPDHHYDPVSNVVNVVCCVVVSYHYAHFAWHYWDDDGSHFTQWTWTQHPVRDIDIGGGRYYHYHPGIDGDNHSVVVHPFDDDPQAFEADQQQQAGPDPRYHYFANRHDDPPDDRDSVRSSVNSNRNSVVSSCSSPVPDDDDDDDCVPDPSSCVSSVHD

Nearest PDB structures (foldseek):
  5ygq-assembly1_B  TM=8.616E-01  e=1.379E-51  Rhodopseudomonas palustris CGA009
  2zbw-assembly1_A  TM=8.065E-01  e=6.599E-40  Thermus thermophilus HB8
  3ab1-assembly1_B  TM=7.936E-01  e=1.739E-38  Chlorobaculum tepidum
  3ab1-assembly1_A  TM=6.785E-01  e=2.857E-36  Chlorobaculum tepidum
  1f6m-assembly1_A  TM=5.204E-01  e=2.894E-25  Escherichia coli

InterPro domains:
  IPR022890 Ferredoxin--NADP reductase, type 2 [MF_01685] (20-355)
  IPR023753 FAD/NAD(P)-binding domain [PF07992] (22-318)
  IPR036188 FAD/NAD(P)-binding domain superfamily [G3DSA:3.50.50.60] (22-329)
  IPR036188 FAD/NAD(P)-binding domain superfamily [G3DSA:3.50.50.60] (146-272)
  IPR036188 FAD/NAD(P)-binding domain superfamily [SSF51905] (22-340)
  IPR050097 Ferredoxin--NADP reductase type 2 [PTHR48105] (21-335)

Secondary structure (DSSP, 8-state):
-----PPPPPEEPPTT-EEE-SEEEE--SHHHHHHHHHHHTTT--EEEEESSSSSSHHHHHH-TTSEE--STT-SSEEHHHHHHHHHHHHGGG--EEEET--EEEEEEEE-TTS-EEEEEEETTS-EEEESEEEE--TTSEEEEPPP--TTGGGGBT-BTTBEE-SS-S-GGGGTT-EEEEE-SSHHHHHHHHHHTTTSSEEEEEESSS---S-HHHHHHHHHHHHTTSSEEEEEEEEEEEEETTTEEEEEEEEETTS-EEEEE-SEEEE---EEEE-GGGGGS----BTTBEE--TTT-B-SSTTEEE-STTEE-TT----HHHHHHHHHHHHHHHHHHH-TTSPP----TTT-HHHHHHHT--/-----PPPPPEEPPTT-EEE-SEEEE--SHHHHHHHHHHHTTT--EEEEESSSSSSHHHHHH-TTSEE--STT-SSEEHHHHHHHHHHHHGGG--EEEET--EEEEEEEE-TTS-EEEEEEETTS-EEEESEEEE--TTSEEEEPPP--TTGGGGBT-BTTBEE-SS-S-GGGGTT-EEEEE-SSHHHHHHHHHHTTTSSEEEEEESSS---S-HHHHHHHHHHHHTTSSEEEEEEEEEEEEETTTEEEEEEEEETTS-EEEEE-SEEEE---EEEE-GGGGGS----BTTBEE--TTT-B-SSTTEEE-STTEE-TT----HHHHHHHHHHHHHHHHHHH-TTSPP----TTT-HHHHHHHT--

Radius of gyration: 32.56 Å; Cα contacts (8 Å, |Δi|>4): 1676; chains: 2; bounding box: 58×104×74 Å